Protein AF-0000000072327046 (afdb_homodimer)

Secondary structure (DSSP, 8-state):
--------HHHHHHHHHTT-TTTEEEEEEEEE-TTS-EEEEEEEEESS-EEEEEEE-SEEEEEEEEEEEEEEEETTEEEEEE-TT-EEEEEEESS-EEEEEEE-TT-EEEEEEEE-THHHHTSGGGTTHHHHHTTSSEEEEE--HHHHHHHHHHHSPPPTT-HHHHHHHHHHHHHHHHHHHHHHHHHHS--SS---------S--HHHHHHHHHHTT--SHHHHHHHHT--HHHHHHHHHHHTSS-HHHHHHHHHHHHHHHHHHHS---HHHHHHHTT-S-HHHHHHHHHHHHSS-HHHHHHHT-/--------HHHHHHHHHTT-TTTEEEEEEEEE-TTS-EEEEEEEEESS-EEEEEEE-SEEEEEEEEEEEEEEEETTEEEEEE-TT-EEEEEEESS-EEEEEEE-TT-EEEEEEEE-THHHHTSGGGTTHHHHHTTSSEEEEE--HHHHHHHHHHHSPPPTT-HHHHHHHHHHHHHHHHHHHHHHHHHHS--SS---------S--HHHHHHHHHHTT--SHHHHHHHHT--HHHHHHHHHHHTSS-HHHHHHHHHHHHHHHHHHHS---HHHHHHHTT-S-HHHHHHHHHHHHSS-HHHHHHHT-

Nearest PDB structures (foldseek):
  4mlo-assembly1_A  TM=4.454E-01  e=5.182E-10  Vibrio cholerae
  3lsg-assembly1_A  TM=8.339E-01  e=2.321E-05  Fusobacterium nucleatum subsp. nucleatum
  4fe7-assembly1_A-2  TM=8.947E-01  e=4.648E-05  Escherichia coli
  3oou-assembly1_A  TM=7.874E-01  e=6.290E-04  Listeria innocua
  6l4c-assembly1_C  TM=3.328E-01  e=1.480E-04  Corylus avellana

Radius of gyration: 28.88 Å; Cα contacts (8 Å, |Δi|>4): 1042; chains: 2; bounding box: 57×82×68 Å

Foldseek 3Di:
DPQQQAAPPVRCQVCAVVQNPQFKYWDKDWDAAPVGKIKMWTKIATQAKHKHKAKDAWWKKKKKWQAFWWWKDWQPDIDIGGQPRIKIKIFGAHGITMIMTIHHHGTMTTMMMIIDCVVVCPDPVNVVQNVLSNLDRIDMDHDDPVLVVLRVLLHDDDDPPCVVSSVVSVVSVVVSVVVVCVVCVVVSDDDPPPPCPVVVVPPPPPRVQQVVQVVVPQLDLVSSCVSVVHDLVVQQVVCCVGRVDG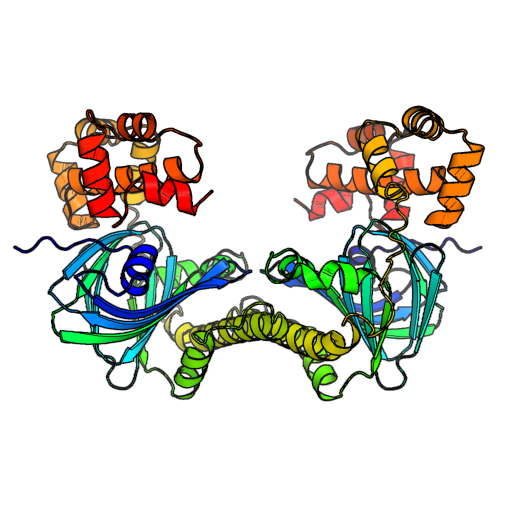PNVVSLNVLLVQLLCCLQPVPDDLVVSCVSSPHPDSVVVQVSNCSNHVDGSVVSSVVND/DPQQQAAPPVRCQVCAVVQNPQFKYWDKDWDAAPVGKIKMWTKIATQAKHKHKAKDAWWKKKKKWQAFWWWKDWQPDIDIGGQPRIKIKIFGAHGITMIMTIHHHGTMTTMMMIIDCVVVCPDPVNVVQNVLSNPDRIDMDHDDPVLVVLRVLLHDDDDPPCVVSSVVSVVSVVVSVVVVCVVCVVVSDDDPPPPCPVVVVPPPPPRVQQVVQVVVPQLDLVSSCVSVVHDLVVQQVVCCVGRVDGPNVVSLNVLLVQLLCCLQPVPDDLVVSCVSSPHPDSVVVQVSNCSNHVHGSVVSSVVND

Sequence (610 aa):
MEKAEHLNSSRFVNLVKSGGGSYVEGSYRFDTLSNGISIHGGTVTARCDFCSSRLAEPYVSFVLLLEGSLDFGINRCRFQIDADGGKIVLIAVGEEVLFSRYLYRGGKTVKMTIKGMEQWLLRPEYARFAPLLYREPVRIWDLPPNLRGLAASCLKAVPKGHLGETLRREADVLRLLSDLWDTVSDGIGPAAGQTAEADAMPSEDFSRTLNAAFADGAHQVNRLTDALNISERTLQRRMRDHFGITASEWLHHKQMQHALYLLQNGGKSIGETAYLCGYRHVSSFTQAFRQYFGSTPAETKKENRMEKAEHLNSSRFVNLVKSGGGSYVEGSYRFDTLSNGISIHGGTVTARCDFCSSRLAEPYVSFVLLLEGSLDFGINRCRFQIDADGGKIVLIAVGEEVLFSRYLYRGGKTVKMTIKGMEQWLLRPEYARFAPLLYREPVRIWDLPPNLRGLAASCLKAVPKGHLGETLRREADVLRLLSDLWDTVSDGIGPAAGQTAEADAMPSEDFSRTLNAAFADGAHQVNRLTDALNISERTLQRRMRDHFGITASEWLHHKQMQHALYLLQNGGKSIGETAYLCGYRHVSSFTQAFRQYFGSTPAETKKENR

Organism: Neisseria meningitidis serogroup B (strain ATCC BAA-335 / MC58) (NCBI:txid122586)

Solvent-accessible surface area (backbone atoms only — not comparable to full-atom values): 31898 Å² total; per-residue (Å²): 132,79,75,45,57,21,53,43,71,70,30,37,33,46,35,25,54,69,69,4,58,91,47,35,41,60,50,46,47,76,47,72,47,92,65,59,37,33,39,34,36,36,40,41,31,22,66,33,72,35,35,20,65,42,76,38,68,54,47,37,34,43,34,40,32,58,37,44,57,48,36,35,26,55,30,74,46,75,47,77,45,66,14,86,86,16,24,35,37,40,40,22,39,80,48,66,39,34,39,32,42,50,43,42,56,73,42,46,30,29,36,39,34,41,36,51,63,51,73,62,43,71,36,77,64,31,51,80,48,53,70,43,46,42,71,46,47,69,47,77,45,77,43,58,70,75,54,54,58,52,52,54,59,52,68,50,84,65,64,85,61,39,62,37,54,47,32,36,40,56,13,48,45,31,37,49,51,16,55,51,42,57,69,45,50,74,76,44,50,82,60,90,82,58,72,70,66,61,70,55,68,73,60,69,54,62,58,54,55,52,50,52,37,39,75,72,62,30,84,42,70,70,44,38,24,60,70,68,71,50,50,67,68,56,47,37,50,51,27,36,72,58,42,55,42,46,56,68,57,52,48,50,50,52,35,53,53,50,40,50,49,35,48,65,72,56,82,52,51,69,61,54,41,22,44,76,55,70,36,91,45,54,65,62,35,40,51,51,39,23,52,51,49,69,42,40,62,70,59,53,38,55,72,72,99,134,78,77,45,59,21,53,42,71,70,30,39,34,46,35,26,55,71,68,4,59,90,47,34,42,59,50,45,47,79,47,73,46,92,66,59,38,31,40,34,36,36,41,42,30,22,66,33,68,36,35,19,67,43,75,37,69,56,47,38,34,41,34,39,32,58,37,44,56,48,37,35,26,54,30,75,46,75,47,77,45,66,13,86,86,17,25,34,37,39,39,21,40,79,48,66,38,34,39,33,41,50,42,41,55,74,41,45,30,28,35,38,34,42,36,50,63,50,73,61,42,70,36,78,65,33,50,77,49,54,69,44,44,42,71,46,47,69,47,77,47,78,42,59,70,76,55,53,58,54,53,55,58,52,68,49,84,66,64,85,60,40,62,37,54,48,32,36,42,56,14,50,45,31,38,49,50,15,53,50,42,57,68,46,52,75,78,44,50,83,61,88,80,59,72,73,67,60,71,54,69,72,61,68,53,62,56,56,55,50,50,51,37,39,73,73,61,31,83,41,70,70,43,38,23,59,70,69,70,49,50,66,68,56,49,37,51,49,28,36,73,59,42,55,40,46,56,67,56,51,48,49,49,52,35,52,54,50,42,51,48,35,49,67,72,55,83,51,52,70,62,55,43,23,45,76,56,70,36,90,43,54,67,61,36,40,50,51,39,22,54,50,48,69,42,40,62,67,58,53,37,54,71,70,99

InterPro domains:
  IPR009057 Homedomain-like superfamily [SSF46689] (256-303)
  IPR018060 AraC-like, DNA binding HTH domain [PF12833] (224-302)
  IPR018060 AraC-like, DNA binding HTH domain [PS01124] (204-303)
  IPR018060 AraC-like, DNA binding HTH domain [SM00342] (218-301)
  IPR018062 HTH domain AraC-type, conserved site [PS00041] (255-297)
  IPR050204 AraC/XylS family transcriptional regulators [PTHR46796] (53-303)

pLDDT: mean 84.0, std 16.54, range [21.06, 97.73]

Structure (mmCIF, N/CA/C/O backbone):
data_AF-0000000072327046-model_v1
#
loop_
_entity.id
_entity.type
_entity.pdbx_description
1 polymer 'Transcriptional regulator, AraC family'
#
loop_
_atom_site.group_PDB
_atom_site.id
_atom_site.type_symbol
_atom_site.label_atom_id
_atom_site.label_alt_id
_atom_site.label_comp_id
_atom_site.label_asym_id
_atom_site.label_entity_id
_atom_site.label_seq_id
_atom_site.pdbx_PDB_ins_code
_atom_site.Cartn_x
_atom_site.Cartn_y
_atom_site.Cartn_z
_atom_site.occupancy
_atom_site.B_iso_or_equiv
_atom_site.auth_seq_id
_atom_site.auth_comp_id
_atom_site.auth_asym_id
_atom_site.auth_atom_id
_atom_site.pdbx_PDB_model_num
ATOM 1 N N . MET A 1 1 ? -12.761 -40.198 -16.672 1 21.06 1 MET A N 1
ATOM 2 C CA . MET A 1 1 ? -11.814 -39.09 -16.582 1 21.06 1 MET A CA 1
ATOM 3 C C . MET A 1 1 ? -12.493 -37.837 -16.04 1 21.06 1 MET A C 1
ATOM 5 O O . MET A 1 1 ? -13.194 -37.138 -16.774 1 21.06 1 MET A O 1
ATOM 9 N N . GLU A 1 2 ? -12.954 -37.882 -14.747 1 26.23 2 GLU A N 1
ATOM 10 C CA . GLU A 1 2 ? -13.793 -36.937 -14.017 1 26.23 2 GLU A CA 1
ATOM 11 C C . GLU A 1 2 ? -13.243 -35.517 -14.119 1 26.23 2 GLU A C 1
ATOM 13 O O . GLU A 1 2 ? -12.035 -35.303 -14.002 1 26.23 2 GLU A O 1
ATOM 18 N N . LYS A 1 3 ? -13.877 -34.656 -14.756 1 31.93 3 LYS A N 1
ATOM 19 C CA . LYS A 1 3 ? -13.623 -33.287 -15.195 1 31.93 3 LYS A CA 1
ATOM 20 C C . LYS A 1 3 ? -13.028 -32.449 -14.067 1 31.93 3 LYS A C 1
ATOM 22 O O . LYS A 1 3 ? -13.641 -32.298 -13.008 1 31.93 3 LYS A O 1
ATOM 27 N N . ALA A 1 4 ? -11.752 -32.361 -14.03 1 32.33 4 ALA A N 1
ATOM 28 C CA . ALA A 1 4 ? -10.912 -31.553 -13.15 1 32.33 4 ALA A CA 1
ATOM 29 C C . ALA A 1 4 ? -11.436 -30.123 -13.054 1 32.33 4 ALA A C 1
ATOM 31 O O . ALA A 1 4 ? -11.479 -29.402 -14.054 1 32.33 4 ALA A O 1
ATOM 32 N N . GLU A 1 5 ? -12.494 -29.891 -12.253 1 34.82 5 GLU A N 1
ATOM 33 C CA . GLU A 1 5 ? -13.071 -28.564 -12.055 1 34.82 5 GLU A CA 1
ATOM 34 C C . GLU A 1 5 ? -12.014 -27.567 -11.588 1 34.82 5 GLU A C 1
ATOM 36 O O . GLU A 1 5 ? -11.181 -27.889 -10.738 1 34.82 5 GLU A O 1
ATOM 41 N N . HIS A 1 6 ? -11.589 -26.656 -12.39 1 33.89 6 HIS A N 1
ATOM 42 C CA . HIS A 1 6 ? -10.547 -25.641 -12.281 1 33.89 6 HIS A CA 1
ATOM 43 C C . HIS A 1 6 ? -10.95 -24.54 -11.307 1 33.89 6 HIS A C 1
ATOM 45 O O . HIS A 1 6 ? -11.984 -23.893 -11.488 1 33.89 6 HIS A O 1
ATOM 51 N N . LEU A 1 7 ? -10.762 -24.611 -9.951 1 41.82 7 LEU A N 1
ATOM 52 C CA . LEU A 1 7 ? -11.093 -23.564 -8.991 1 41.82 7 LEU A CA 1
ATOM 53 C C . LEU A 1 7 ? -9.932 -22.588 -8.83 1 41.82 7 LEU A C 1
ATOM 55 O O . LEU A 1 7 ? -8.787 -23.004 -8.642 1 41.82 7 LEU A O 1
ATOM 59 N N . ASN A 1 8 ? -9.966 -21.44 -9.351 1 43.93 8 ASN A N 1
ATOM 60 C CA . ASN A 1 8 ? -8.933 -20.456 -9.044 1 43.93 8 ASN A CA 1
ATOM 61 C C . ASN A 1 8 ? -8.863 -20.165 -7.548 1 43.93 8 ASN A C 1
ATOM 63 O O . ASN A 1 8 ? -9.772 -20.524 -6.798 1 43.93 8 ASN A O 1
ATOM 67 N N . SER A 1 9 ? -7.713 -19.626 -7.205 1 47.5 9 SER A N 1
ATOM 68 C CA . SER A 1 9 ? -7.505 -19.417 -5.776 1 47.5 9 SER A CA 1
ATOM 69 C C . SER A 1 9 ? -8.672 -18.66 -5.152 1 47.5 9 SER A C 1
ATOM 71 O O . SER A 1 9 ? -9.121 -18.996 -4.054 1 47.5 9 SER A O 1
ATOM 73 N N . SER A 1 10 ? -8.993 -17.562 -5.825 1 50.89 10 SER A N 1
ATOM 74 C CA . SER A 1 10 ? -10.112 -16.799 -5.283 1 50.89 10 SER A CA 1
ATOM 75 C C . SER A 1 10 ? -11.387 -17.635 -5.248 1 50.89 10 SER A C 1
ATOM 77 O O . SER A 1 10 ? -12.149 -17.574 -4.281 1 50.89 10 SER A O 1
ATOM 79 N N . ARG A 1 11 ? -11.543 -18.379 -6.304 1 52.1 11 ARG A N 1
ATOM 80 C CA . ARG A 1 11 ? -12.739 -19.209 -6.414 1 52.1 11 ARG A CA 1
ATOM 81 C C . ARG A 1 11 ? -12.661 -20.408 -5.475 1 52.1 11 ARG A C 1
ATOM 83 O O . ARG A 1 11 ? -13.677 -20.841 -4.927 1 52.1 11 ARG A O 1
ATOM 90 N N . PHE A 1 12 ? -11.434 -20.941 -5.602 1 54.05 12 PHE A N 1
ATOM 91 C CA . PHE A 1 12 ? -11.224 -21.983 -4.604 1 54.05 12 PHE A CA 1
ATOM 92 C C . PHE A 1 12 ? -11.672 -21.511 -3.225 1 54.05 12 PHE A C 1
ATOM 94 O O . PHE A 1 12 ? -12.355 -22.241 -2.505 1 54.05 12 PHE A O 1
ATOM 101 N N . VAL A 1 13 ? -11.308 -20.177 -3.144 1 53.03 13 VAL A N 1
ATOM 102 C CA . VAL A 1 13 ? -11.683 -19.539 -1.886 1 53.03 13 VAL A CA 1
ATOM 103 C C . VAL A 1 13 ? -13.204 -19.436 -1.793 1 53.03 13 VAL A C 1
ATOM 105 O O . VAL A 1 13 ? -13.79 -19.737 -0.75 1 53.03 13 VAL A O 1
ATOM 108 N N . ASN A 1 14 ? -13.687 -18.93 -2.886 1 54.12 14 ASN A N 1
ATOM 109 C CA . ASN A 1 14 ? -15.14 -18.801 -2.89 1 54.12 14 ASN A CA 1
ATOM 110 C C . ASN A 1 14 ? -15.825 -20.158 -2.75 1 54.12 14 ASN A C 1
ATOM 112 O O . ASN A 1 14 ? -16.865 -20.269 -2.099 1 54.12 14 ASN A O 1
ATOM 116 N N . LEU A 1 15 ? -15.24 -21.124 -3.393 1 55.63 15 LEU A N 1
ATOM 117 C CA . LEU A 1 15 ? -15.801 -22.469 -3.324 1 55.63 15 LEU A CA 1
ATOM 118 C C . LEU A 1 15 ? -15.725 -23.018 -1.904 1 55.63 15 LEU A C 1
ATOM 120 O O . LEU A 1 15 ? -16.683 -23.621 -1.414 1 55.63 15 LEU A O 1
ATOM 124 N N . VAL A 1 16 ? -14.586 -22.727 -1.348 1 54.95 16 VAL A N 1
ATOM 125 C CA . VAL A 1 16 ? -14.432 -23.208 0.021 1 54.95 16 VAL A CA 1
ATOM 126 C C . VAL A 1 16 ? -15.366 -22.435 0.949 1 54.95 16 VAL A C 1
ATOM 128 O O . VAL A 1 16 ? -15.995 -23.02 1.835 1 54.95 16 VAL A O 1
ATOM 131 N N . LYS A 1 17 ? -15.436 -21.124 0.709 1 52.61 17 LYS A N 1
ATOM 132 C CA . LYS A 1 17 ? -16.268 -20.271 1.553 1 52.61 17 LYS A CA 1
ATOM 133 C C . LYS A 1 17 ? -17.745 -20.626 1.406 1 52.61 17 LYS A C 1
ATOM 135 O O . LYS A 1 17 ? -18.509 -20.535 2.369 1 52.61 17 LYS A O 1
ATOM 140 N N . SER A 1 18 ? -18.159 -20.712 0.249 1 49.56 18 SER A N 1
ATOM 141 C CA . SER A 1 18 ? -19.577 -20.98 0.028 1 49.56 18 SER A CA 1
ATOM 142 C C . SER A 1 18 ? -19.949 -22.389 0.477 1 49.56 18 SER A C 1
ATOM 144 O O . SER A 1 18 ? -21.001 -22.909 0.1 1 49.56 18 SER A O 1
ATOM 146 N N . GLY A 1 19 ? -19.162 -22.954 1.39 1 46.82 19 GLY A N 1
ATOM 147 C CA . GLY A 1 19 ? -19.568 -24.222 1.975 1 46.82 19 GLY A CA 1
ATOM 148 C C . GLY A 1 19 ? -19.128 -25.423 1.161 1 46.82 19 GLY A C 1
ATOM 149 O O . GLY A 1 19 ? -19.726 -26.497 1.256 1 46.82 19 GLY A O 1
ATOM 150 N N . GLY A 1 20 ? -17.934 -25.215 0.469 1 48.14 20 GLY A N 1
ATOM 151 C CA . GLY A 1 20 ? -17.224 -26.341 -0.118 1 48.14 20 GLY A CA 1
ATOM 152 C C . GLY A 1 20 ? -17.904 -26.894 -1.357 1 48.14 20 GLY A C 1
ATOM 153 O O . GLY A 1 20 ? -17.479 -27.916 -1.9 1 48.14 20 GLY A O 1
ATOM 154 N N . GLY A 1 21 ? -18.599 -25.984 -1.958 1 54.42 21 GLY A N 1
ATOM 155 C CA . GLY A 1 21 ? -19.316 -26.688 -3.009 1 54.42 21 GLY A CA 1
ATOM 156 C C . GLY A 1 21 ? -19.141 -28.194 -2.945 1 54.42 21 GLY A C 1
ATOM 157 O O . GLY A 1 21 ? -18.891 -28.75 -1.874 1 54.42 21 GLY A O 1
ATOM 158 N N . SER A 1 22 ? -19.329 -29.074 -3.992 1 64.74 22 SER A N 1
ATOM 159 C CA . SER A 1 22 ? -19.306 -30.529 -4.095 1 64.74 22 SER A CA 1
ATOM 160 C C . SER A 1 22 ? -17.877 -31.061 -4.095 1 64.74 22 SER A C 1
ATOM 162 O O . SER A 1 22 ? -17.655 -32.259 -3.905 1 64.74 22 SER A O 1
ATOM 164 N N . TYR A 1 23 ? -16.747 -30.109 -3.988 1 74.39 23 TYR A N 1
ATOM 165 C CA . TYR A 1 23 ? -15.423 -30.661 -4.247 1 74.39 23 TYR A CA 1
ATOM 166 C C . TYR A 1 23 ? -14.568 -30.645 -2.985 1 74.39 23 TYR A C 1
ATOM 168 O O . TYR A 1 23 ? -13.729 -31.526 -2.785 1 74.39 23 TYR A O 1
ATOM 176 N N . VAL A 1 24 ? -14.79 -29.615 -2.097 1 79.02 24 VAL A N 1
ATOM 177 C CA . VAL A 1 24 ? -13.933 -29.483 -0.923 1 79.02 24 VAL A CA 1
ATOM 178 C C . VAL A 1 24 ? -14.77 -29.069 0.285 1 79.02 24 VAL A C 1
ATOM 180 O O . VAL A 1 24 ? -15.868 -28.529 0.132 1 79.02 24 VAL A O 1
ATOM 183 N N . GLU A 1 25 ? -14.317 -29.516 1.484 1 82.96 25 GLU A N 1
ATOM 184 C CA . GLU A 1 25 ? -14.894 -29.063 2.746 1 82.96 25 GLU A CA 1
ATOM 185 C C . GLU A 1 25 ? -13.822 -28.492 3.669 1 82.96 25 GLU A C 1
ATOM 187 O O . GLU A 1 25 ? -12.64 -28.809 3.528 1 82.96 25 GLU A O 1
ATOM 192 N N . GLY A 1 26 ? -14.225 -27.513 4.431 1 86.42 26 GLY A N 1
ATOM 193 C CA . GLY A 1 26 ? -13.302 -26.914 5.381 1 86.42 26 GLY A CA 1
ATOM 194 C C . GLY A 1 26 ? -13.508 -25.421 5.552 1 86.42 26 GLY A C 1
ATOM 195 O O . GLY A 1 26 ? -14.611 -24.912 5.339 1 86.42 26 GLY A O 1
ATOM 196 N N . SER A 1 27 ? -12.538 -24.824 6.215 1 84.67 27 SER A N 1
ATOM 197 C CA . SER A 1 27 ? -12.547 -23.383 6.443 1 84.67 27 SER A CA 1
ATOM 198 C C . SER A 1 27 ? -11.36 -22.708 5.762 1 84.67 27 SER A C 1
ATOM 200 O O . SER A 1 27 ? -10.211 -23.1 5.974 1 84.67 27 SER A O 1
ATOM 202 N N . TYR A 1 28 ? -11.728 -21.857 4.893 1 86.18 28 TYR A N 1
ATOM 203 C CA . TYR A 1 28 ? -10.687 -21.196 4.115 1 86.18 28 TYR A CA 1
ATOM 204 C C . TYR A 1 28 ? -10.937 -19.694 4.033 1 86.18 28 TYR A C 1
ATOM 206 O O . TYR A 1 28 ? -12.063 -19.259 3.782 1 86.18 28 TYR A O 1
ATOM 214 N N . ARG A 1 29 ? -9.906 -18.929 4.291 1 84.46 29 ARG A N 1
ATOM 215 C CA . ARG A 1 29 ? -10.031 -17.475 4.289 1 84.46 29 ARG A CA 1
ATOM 216 C C . ARG A 1 29 ? -9.14 -16.851 3.221 1 84.46 29 ARG A C 1
ATOM 218 O O . ARG A 1 29 ? -8.049 -17.353 2.943 1 84.46 29 ARG A O 1
ATOM 225 N N . PHE A 1 30 ? -9.663 -15.743 2.679 1 85.21 30 PHE A N 1
ATOM 226 C CA . PHE A 1 30 ? -8.917 -14.94 1.718 1 85.21 30 PHE A CA 1
ATOM 227 C C . PHE A 1 30 ? -9.004 -13.459 2.066 1 85.21 30 PHE A C 1
ATOM 229 O O . PHE A 1 30 ? -10.099 -12.924 2.256 1 85.21 30 PHE A O 1
ATOM 236 N N . ASP A 1 31 ? -7.869 -12.832 2.183 1 87.06 31 ASP A N 1
ATOM 237 C CA . ASP A 1 31 ? -7.845 -11.404 2.486 1 87.06 31 ASP A CA 1
ATOM 238 C C . ASP A 1 31 ? -6.761 -10.69 1.682 1 87.06 31 ASP A C 1
ATOM 240 O O . ASP A 1 31 ? -5.703 -11.263 1.411 1 87.06 31 ASP A O 1
ATOM 244 N N . THR A 1 32 ? -7.088 -9.533 1.245 1 86.57 32 THR A N 1
ATOM 245 C CA . THR A 1 32 ? -6.089 -8.632 0.68 1 86.57 32 THR A CA 1
ATOM 246 C C . THR A 1 32 ? -5.838 -7.45 1.612 1 86.57 32 THR A C 1
ATOM 248 O O . THR A 1 32 ? -6.773 -6.74 1.989 1 86.57 32 THR A O 1
ATOM 251 N N . LEU A 1 33 ? -4.621 -7.316 1.931 1 87.87 33 LEU A N 1
ATOM 252 C CA . LEU A 1 33 ? -4.233 -6.256 2.855 1 87.87 33 LEU A CA 1
ATOM 253 C C . LEU A 1 33 ? -4.093 -4.924 2.126 1 87.87 33 LEU A C 1
ATOM 255 O O . LEU A 1 33 ? -4.14 -4.877 0.895 1 87.87 33 LEU A O 1
ATOM 259 N N . SER A 1 34 ? -3.92 -3.857 2.882 1 82.66 34 SER A N 1
ATOM 260 C CA . SER A 1 34 ? -3.887 -2.509 2.325 1 82.66 34 SER A CA 1
ATOM 261 C C . SER A 1 34 ? -2.648 -2.298 1.461 1 82.66 34 SER A C 1
ATOM 263 O O . SER A 1 34 ? -2.648 -1.455 0.561 1 82.66 34 SER A O 1
ATOM 265 N N . ASN A 1 35 ? -1.599 -3.049 1.742 1 82.69 35 ASN A N 1
ATOM 266 C CA . ASN A 1 35 ? -0.373 -2.9 0.965 1 82.69 35 ASN A CA 1
ATOM 267 C C . ASN A 1 35 ? -0.395 -3.767 -0.29 1 82.69 35 ASN A C 1
ATOM 269 O O . ASN A 1 35 ? 0.6 -3.847 -1.013 1 82.69 35 ASN A O 1
ATOM 273 N N . GLY A 1 36 ? -1.457 -4.474 -0.476 1 84.48 36 GLY A N 1
ATOM 274 C CA . GLY A 1 36 ? -1.598 -5.265 -1.689 1 84.48 36 GLY A CA 1
ATOM 275 C C . GLY A 1 36 ? -1.214 -6.721 -1.5 1 84.48 36 GLY A C 1
ATOM 276 O O . GLY A 1 36 ? -1.405 -7.541 -2.4 1 84.48 36 GLY A O 1
ATOM 277 N N . ILE A 1 37 ? -0.721 -7.053 -0.328 1 91.93 37 ILE A N 1
ATOM 278 C CA . ILE A 1 37 ? -0.403 -8.445 -0.029 1 91.93 37 ILE A CA 1
ATOM 279 C C . ILE A 1 37 ? -1.693 -9.238 0.169 1 91.93 37 ILE A C 1
ATOM 281 O O . ILE A 1 37 ? -2.626 -8.765 0.822 1 91.93 37 ILE A O 1
ATOM 285 N N . SER A 1 38 ? -1.751 -10.332 -0.441 1 91.91 38 SER A N 1
ATOM 286 C CA . SER A 1 38 ? -2.879 -11.238 -0.252 1 91.91 38 SER A CA 1
ATOM 287 C C . SER A 1 38 ? -2.486 -12.439 0.602 1 91.91 38 SER A C 1
ATOM 289 O O . SER A 1 38 ? -1.398 -12.994 0.439 1 91.91 38 SER A O 1
ATOM 291 N N . ILE A 1 39 ? -3.309 -12.75 1.514 1 92.94 39 ILE A N 1
ATOM 292 C CA . ILE A 1 39 ? -3.111 -13.948 2.323 1 92.94 39 ILE A CA 1
ATOM 293 C C . ILE A 1 39 ? -4.342 -14.846 2.226 1 92.94 39 ILE A C 1
ATOM 295 O O . ILE A 1 39 ? -5.472 -14.356 2.161 1 92.94 39 ILE A O 1
ATOM 299 N N . HIS A 1 40 ? -4.123 -16.062 2.114 1 91.2 40 HIS A N 1
ATOM 300 C CA . HIS A 1 40 ? -5.227 -17.013 2.162 1 91.2 40 HIS A CA 1
ATOM 301 C C . HIS A 1 40 ? -4.778 -18.351 2.739 1 91.2 40 HIS A C 1
ATOM 303 O O . HIS A 1 40 ? -3.593 -18.689 2.685 1 91.2 40 HIS A O 1
ATOM 309 N N . GLY A 1 41 ? -5.682 -18.974 3.333 1 91.18 41 GLY A N 1
ATOM 310 C CA . GLY A 1 41 ? -5.353 -20.247 3.955 1 91.18 41 GLY A CA 1
ATOM 311 C C . GLY A 1 41 ? -6.475 -20.799 4.813 1 91.18 41 GLY A C 1
ATOM 312 O O . GLY A 1 41 ? -7.542 -20.19 4.917 1 91.18 41 GLY A O 1
ATOM 313 N N . GLY A 1 42 ? -6.155 -21.958 5.309 1 91.58 42 GLY A N 1
ATOM 314 C CA . GLY A 1 42 ? -7.098 -22.689 6.14 1 91.58 42 GLY A CA 1
ATOM 315 C C . GLY A 1 42 ? -6.983 -24.194 5.99 1 91.58 42 GLY A C 1
ATOM 316 O O . GLY A 1 42 ? -5.924 -24.708 5.622 1 91.58 42 GLY A O 1
ATOM 317 N N . THR A 1 43 ? -8.046 -24.841 6.46 1 91.95 43 THR A N 1
ATOM 318 C CA . THR A 1 43 ? -8.141 -26.295 6.391 1 91.95 43 THR A CA 1
ATOM 319 C C . THR A 1 43 ? -9.071 -26.723 5.26 1 91.95 43 THR A C 1
ATOM 321 O O . THR A 1 43 ? -10.225 -26.292 5.201 1 91.95 43 THR A O 1
ATOM 324 N N . VAL A 1 44 ? -8.562 -27.531 4.368 1 90.15 44 VAL A N 1
ATOM 325 C CA . VAL A 1 44 ? -9.35 -28.016 3.239 1 90.15 44 VAL A CA 1
ATOM 326 C C . VAL A 1 44 ? -9.269 -29.539 3.168 1 90.15 44 VAL A C 1
ATOM 328 O O . VAL A 1 44 ? -8.185 -30.115 3.286 1 90.15 44 VAL A O 1
ATOM 331 N N . THR A 1 45 ? -10.348 -30.186 3.048 1 91.58 45 THR A N 1
ATOM 332 C CA . THR A 1 45 ? -10.436 -31.619 2.79 1 91.58 45 THR A CA 1
ATOM 333 C C . THR A 1 45 ? -11.149 -31.888 1.468 1 91.58 45 THR A C 1
ATOM 335 O O . THR A 1 45 ? -12.266 -31.413 1.252 1 91.58 45 THR A O 1
ATOM 338 N N . ALA A 1 46 ? -10.513 -32.663 0.625 1 89.35 46 ALA A N 1
ATOM 339 C CA . ALA A 1 46 ? -11.08 -32.948 -0.691 1 89.35 46 ALA A CA 1
ATOM 340 C C . ALA A 1 46 ? -12.165 -34.016 -0.601 1 89.35 46 ALA A C 1
ATOM 342 O O . ALA A 1 46 ? -11.962 -35.066 0.013 1 89.35 46 ALA A O 1
ATOM 343 N N . ARG A 1 47 ? -13.291 -33.717 -1.204 1 87.43 47 ARG A N 1
ATOM 344 C CA . ARG A 1 47 ? -14.401 -34.664 -1.224 1 87.43 47 ARG A CA 1
ATOM 345 C C . ARG A 1 47 ? -14.332 -35.563 -2.454 1 87.43 47 ARG A C 1
ATOM 347 O O . ARG A 1 47 ? -15.019 -36.585 -2.522 1 87.43 47 ARG A O 1
ATOM 354 N N . CYS A 1 48 ? -13.586 -35.171 -3.408 1 85.29 48 CYS A N 1
ATOM 355 C CA . CYS A 1 48 ? -13.367 -35.912 -4.644 1 85.29 48 CYS A CA 1
ATOM 356 C C . CYS A 1 48 ? -11.986 -35.618 -5.219 1 85.29 48 CYS A C 1
ATOM 358 O O . CYS A 1 48 ? -11.28 -34.734 -4.73 1 85.29 48 CYS A O 1
ATOM 360 N N . ASP A 1 49 ? -11.63 -36.515 -6.13 1 86.88 49 ASP A N 1
ATOM 361 C CA . ASP A 1 49 ? -10.424 -36.197 -6.889 1 86.88 49 ASP A CA 1
ATOM 362 C C . ASP A 1 49 ? -10.67 -35.033 -7.847 1 86.88 49 ASP A C 1
ATOM 364 O O . ASP A 1 49 ? -11.707 -34.977 -8.511 1 86.88 49 ASP A O 1
ATOM 368 N N . PHE A 1 50 ? -9.709 -34.097 -7.727 1 81.28 50 PHE A N 1
ATOM 369 C CA . PHE A 1 50 ? -9.927 -32.889 -8.514 1 81.28 50 PHE A CA 1
ATOM 370 C C . PHE A 1 50 ? -8.601 -32.302 -8.983 1 81.28 50 PHE A C 1
ATOM 372 O O . PHE A 1 50 ? -7.588 -32.412 -8.29 1 81.28 50 PHE A O 1
ATOM 379 N N . CYS A 1 51 ? -8.613 -31.808 -10.26 1 83.16 51 CYS A N 1
ATOM 380 C CA . CYS A 1 51 ? -7.493 -31.037 -10.787 1 83.16 51 CYS A CA 1
ATOM 381 C C . CYS A 1 51 ? -7.967 -29.704 -11.354 1 83.16 51 CYS A C 1
ATOM 383 O O . CYS A 1 51 ? -8.969 -29.65 -12.069 1 83.16 51 CYS A O 1
ATOM 385 N N . SER A 1 52 ? -7.359 -28.656 -11.001 1 82.13 52 SER A N 1
ATOM 386 C CA . SER A 1 52 ? -7.647 -27.336 -11.551 1 82.13 52 SER A CA 1
ATOM 387 C C . SER A 1 52 ? -6.386 -26.68 -12.105 1 82.13 52 SER A C 1
ATOM 389 O O . SER A 1 52 ? -5.343 -26.675 -11.447 1 82.13 52 SER A O 1
ATOM 391 N N . SER A 1 53 ? -6.521 -26.15 -13.37 1 85.63 53 SER A N 1
ATOM 392 C CA . SER A 1 53 ? -5.393 -25.487 -14.017 1 85.63 53 SER A CA 1
ATOM 393 C C . SER A 1 53 ? -5.762 -24.076 -14.462 1 85.63 53 SER A C 1
ATOM 395 O O . SER A 1 53 ? -6.874 -23.841 -14.941 1 85.63 53 SER A O 1
ATOM 397 N N . ARG A 1 54 ? -4.753 -23.206 -14.256 1 85.23 54 ARG A N 1
ATOM 398 C CA . ARG A 1 54 ? -4.948 -21.827 -14.694 1 85.23 54 ARG A CA 1
ATOM 399 C C . ARG A 1 54 ? -3.625 -21.193 -15.11 1 85.23 54 ARG A C 1
ATOM 401 O O . ARG A 1 54 ? -2.576 -21.505 -14.543 1 85.23 54 ARG A O 1
ATOM 408 N N . LEU A 1 55 ? -3.789 -20.307 -16.042 1 88.09 55 LEU A N 1
ATOM 409 C CA . LEU A 1 55 ? -2.619 -19.491 -16.347 1 88.09 55 LEU A CA 1
ATOM 410 C C . LEU A 1 55 ? -2.393 -18.44 -15.266 1 88.09 55 LEU A C 1
ATOM 412 O O . LEU A 1 55 ? -3.34 -17.79 -14.817 1 88.09 55 LEU A O 1
ATOM 416 N N . ALA A 1 56 ? -1.197 -18.36 -14.818 1 87.9 56 ALA A N 1
ATOM 417 C CA . ALA A 1 56 ? -0.831 -17.383 -13.796 1 87.9 56 ALA A CA 1
ATOM 418 C C . ALA A 1 56 ? 0.239 -16.424 -14.311 1 87.9 56 ALA A C 1
ATOM 420 O O . ALA A 1 56 ? 1.168 -16.838 -15.008 1 87.9 56 ALA A O 1
ATOM 421 N N . GLU A 1 57 ? 0.079 -15.175 -13.99 1 87.07 57 GLU A N 1
ATOM 422 C CA . GLU A 1 57 ? 1.113 -14.182 -14.263 1 87.07 57 GLU A CA 1
ATOM 423 C C . GLU A 1 57 ? 2.306 -14.357 -13.327 1 87.07 57 GLU A C 1
ATOM 425 O O . GLU A 1 57 ? 2.229 -15.1 -12.347 1 87.07 57 GLU A O 1
ATOM 430 N N . PRO A 1 58 ? 3.414 -13.687 -13.732 1 88.37 58 PRO A N 1
ATOM 431 C CA . PRO A 1 58 ? 4.572 -13.765 -12.839 1 88.37 58 PRO A CA 1
ATOM 432 C C . PRO A 1 58 ? 4.234 -13.379 -11.4 1 88.37 58 PRO A C 1
ATOM 434 O O . PRO A 1 58 ? 3.482 -12.428 -11.172 1 88.37 58 PRO A O 1
ATOM 437 N N . TYR A 1 59 ? 4.69 -14.205 -10.465 1 90.35 59 TYR A N 1
ATOM 438 C CA . TYR A 1 59 ? 4.425 -13.918 -9.059 1 90.35 59 TYR A CA 1
ATOM 439 C C . TYR A 1 59 ? 5.441 -14.611 -8.16 1 90.35 59 TYR A C 1
ATOM 441 O O . TYR A 1 59 ? 6.174 -15.496 -8.607 1 90.35 59 TYR A O 1
ATOM 449 N N . VAL A 1 60 ? 5.559 -14.146 -6.961 1 92.88 60 VAL A N 1
ATOM 450 C CA . VAL A 1 60 ? 6.288 -14.779 -5.866 1 92.88 60 VAL A CA 1
ATOM 451 C C . VAL A 1 60 ? 5.333 -15.069 -4.71 1 92.88 60 VAL A C 1
ATOM 453 O O . VAL A 1 60 ? 4.585 -14.189 -4.279 1 92.88 60 VAL A O 1
ATOM 456 N N . SER A 1 61 ? 5.306 -16.276 -4.225 1 95.8 61 SER A N 1
ATOM 457 C CA . SER A 1 61 ? 4.409 -16.652 -3.137 1 95.8 61 SER A CA 1
ATOM 458 C C . SER A 1 61 ? 5.108 -17.561 -2.133 1 95.8 61 SER A C 1
ATOM 460 O O . SER A 1 61 ? 5.965 -18.365 -2.506 1 95.8 61 SER A O 1
ATOM 462 N N . PHE A 1 62 ? 4.813 -17.388 -0.909 1 97.26 62 PHE A N 1
ATOM 463 C CA . PHE A 1 62 ? 5.176 -18.321 0.152 1 97.26 62 PHE A CA 1
ATOM 464 C C . PHE A 1 62 ? 3.978 -19.171 0.558 1 97.26 62 PHE A C 1
ATOM 466 O O . PHE A 1 62 ? 2.922 -18.639 0.908 1 97.26 62 PHE A O 1
ATOM 473 N N . VAL A 1 63 ? 4.141 -20.434 0.512 1 97.15 63 VAL A N 1
ATOM 474 C CA . VAL A 1 63 ? 3.136 -21.35 1.04 1 97.15 63 VAL A CA 1
ATOM 475 C C . VAL A 1 63 ? 3.669 -22.033 2.298 1 97.15 63 VAL A C 1
ATOM 477 O O . VAL A 1 63 ? 4.686 -22.729 2.251 1 97.15 63 VAL A O 1
ATOM 480 N N . LEU A 1 64 ? 3.083 -21.787 3.355 1 97.73 64 LEU A N 1
ATOM 481 C CA . LEU A 1 64 ? 3.363 -22.517 4.587 1 97.73 64 LEU A CA 1
ATOM 482 C C . LEU A 1 64 ? 2.462 -23.741 4.71 1 97.73 64 LEU A C 1
ATOM 484 O O . LEU A 1 64 ? 1.278 -23.615 5.035 1 97.73 64 LEU A O 1
ATOM 488 N N . LEU A 1 65 ? 2.971 -24.866 4.428 1 97.48 65 LEU A N 1
ATOM 489 C CA . LEU A 1 65 ? 2.244 -26.123 4.571 1 97.48 65 LEU A CA 1
ATOM 490 C C . LEU A 1 65 ? 2.333 -26.643 6.002 1 97.48 65 LEU A C 1
ATOM 492 O O . LEU A 1 65 ? 3.397 -27.086 6.441 1 97.48 65 LEU A O 1
ATOM 496 N N . LEU A 1 66 ? 1.272 -26.572 6.643 1 96.26 66 LEU A N 1
ATOM 497 C CA . LEU A 1 66 ? 1.26 -26.877 8.069 1 96.26 66 LEU A CA 1
ATOM 498 C C . LEU A 1 66 ? 0.917 -28.343 8.309 1 96.26 66 LEU A C 1
ATOM 500 O O . LEU A 1 66 ? 1.494 -28.984 9.19 1 96.26 66 LEU A O 1
ATOM 504 N N . GLU A 1 67 ? -0.02 -28.898 7.603 1 95.61 67 GLU A N 1
ATOM 505 C CA . GLU A 1 67 ? -0.438 -30.295 7.663 1 95.61 67 GLU A CA 1
ATOM 506 C C . GLU A 1 67 ? -0.836 -30.812 6.283 1 95.61 67 GLU A C 1
ATOM 508 O O . GLU A 1 67 ? -1.289 -30.043 5.433 1 95.61 67 GLU A O 1
ATOM 513 N N . GLY A 1 68 ? -0.662 -32.127 6.074 1 96.7 68 GLY A N 1
ATOM 514 C CA . GLY A 1 68 ? -1.095 -32.755 4.835 1 96.7 68 GLY A CA 1
ATOM 515 C C . GLY A 1 68 ? -0.056 -32.68 3.733 1 96.7 68 GLY A C 1
ATOM 516 O O . GLY A 1 68 ? 1.137 -32.862 3.983 1 96.7 68 GLY A O 1
ATOM 517 N N . SER A 1 69 ? -0.574 -32.544 2.465 1 95.9 69 SER A N 1
ATOM 518 C CA . SER A 1 69 ? 0.328 -32.542 1.318 1 95.9 69 SER A CA 1
ATOM 519 C C . SER A 1 69 ? -0.141 -31.562 0.247 1 95.9 69 SER A C 1
ATOM 521 O O . SER A 1 69 ? -1.319 -31.204 0.2 1 95.9 69 SER A O 1
ATOM 523 N N . LEU A 1 70 ? 0.767 -31.095 -0.423 1 95.3 70 LEU A N 1
ATOM 524 C CA . LEU A 1 70 ? 0.52 -30.299 -1.62 1 95.3 70 LEU A CA 1
ATOM 525 C C . LEU A 1 70 ? 0.882 -31.081 -2.878 1 95.3 70 LEU A C 1
ATOM 527 O O . LEU A 1 70 ? 1.887 -31.794 -2.903 1 95.3 70 LEU A O 1
ATOM 531 N N . ASP A 1 71 ? 0.06 -31.071 -3.851 1 95.08 71 ASP A N 1
ATOM 532 C CA . ASP A 1 71 ? 0.294 -31.621 -5.182 1 95.08 71 ASP A CA 1
ATOM 533 C C . ASP A 1 71 ? -0.092 -30.618 -6.267 1 95.08 71 ASP A C 1
ATOM 535 O O . ASP A 1 71 ? -1.275 -30.335 -6.466 1 95.08 71 ASP A O 1
ATOM 539 N N . PHE A 1 72 ? 0.959 -30.096 -6.873 1 94.41 72 PHE A N 1
ATOM 540 C CA . PHE A 1 72 ? 0.681 -29.074 -7.875 1 94.41 72 PHE A CA 1
ATOM 541 C C . PHE A 1 72 ? 1.684 -29.15 -9.02 1 94.41 72 PHE A C 1
ATOM 543 O O . PHE A 1 72 ? 2.694 -29.851 -8.922 1 94.41 72 PHE A O 1
ATOM 550 N N . GLY A 1 73 ? 1.288 -28.531 -10.112 1 93.99 73 GLY A N 1
ATOM 551 C CA . GLY A 1 73 ? 2.151 -28.474 -11.281 1 93.99 73 GLY A CA 1
ATOM 552 C C . GLY A 1 73 ? 2.397 -27.06 -11.772 1 93.99 73 GLY A C 1
ATOM 553 O O . GLY A 1 73 ? 1.511 -26.206 -11.693 1 93.99 73 GLY A O 1
ATOM 554 N N . ILE A 1 74 ? 3.571 -26.819 -12.147 1 93.84 74 ILE A N 1
ATOM 555 C CA . ILE A 1 74 ? 3.938 -25.62 -12.893 1 93.84 74 ILE A CA 1
ATOM 556 C C . ILE A 1 74 ? 4.402 -26.006 -14.295 1 93.84 74 ILE A C 1
ATOM 558 O O . ILE A 1 74 ? 5.479 -26.583 -14.463 1 93.84 74 ILE A O 1
ATOM 562 N N . ASN A 1 75 ? 3.549 -25.602 -15.223 1 92.63 75 ASN A N 1
ATOM 563 C CA . ASN A 1 75 ? 3.78 -26.09 -16.578 1 92.63 75 ASN A CA 1
ATOM 564 C C . ASN A 1 75 ? 3.904 -27.611 -16.613 1 92.63 75 ASN A C 1
ATOM 566 O O . ASN A 1 75 ? 2.991 -28.322 -16.19 1 92.63 75 ASN A O 1
ATOM 570 N N . ARG A 1 76 ? 5.064 -28.175 -17.01 1 90.09 76 ARG A N 1
ATOM 571 C CA . ARG A 1 76 ? 5.183 -29.622 -17.158 1 90.09 76 ARG A CA 1
ATOM 572 C C . ARG A 1 76 ? 5.784 -30.253 -15.907 1 90.09 76 ARG A C 1
ATOM 574 O O . ARG A 1 76 ? 5.921 -31.475 -15.825 1 90.09 76 ARG A O 1
ATOM 581 N N . CYS A 1 77 ? 6.108 -29.417 -14.98 1 91.97 77 CYS A N 1
ATOM 582 C CA . CYS A 1 77 ? 6.773 -29.934 -13.788 1 91.97 77 CYS A CA 1
ATOM 583 C C . CYS A 1 77 ? 5.77 -30.176 -12.666 1 91.97 77 CYS A C 1
ATOM 585 O O . CYS A 1 77 ? 4.977 -29.292 -12.336 1 91.97 77 CYS A O 1
ATOM 587 N N . ARG A 1 78 ? 5.796 -31.316 -12.074 1 94.07 78 ARG A N 1
ATOM 588 C CA . ARG A 1 78 ? 4.908 -31.694 -10.979 1 94.07 78 ARG A CA 1
ATOM 589 C C . ARG A 1 78 ? 5.651 -31.694 -9.647 1 94.07 78 ARG A C 1
ATOM 591 O O . ARG A 1 78 ? 6.802 -32.13 -9.572 1 94.07 78 ARG A O 1
ATOM 598 N N . PHE A 1 79 ? 4.988 -31.18 -8.614 1 96.13 79 PHE A N 1
ATOM 599 C CA . PHE A 1 79 ? 5.574 -31.107 -7.281 1 96.13 79 PHE A CA 1
ATOM 600 C C . PHE A 1 79 ? 4.641 -31.723 -6.245 1 96.13 79 PHE A C 1
ATOM 602 O O . PHE A 1 79 ? 3.465 -31.361 -6.168 1 96.13 79 PHE A O 1
ATOM 609 N N . GLN A 1 80 ? 5.094 -32.705 -5.584 1 96.46 80 GLN A N 1
ATOM 610 C CA . GLN A 1 80 ? 4.393 -33.304 -4.453 1 96.46 80 GLN A CA 1
ATOM 611 C C . GLN A 1 80 ? 5.169 -33.103 -3.155 1 96.46 80 GLN A C 1
ATOM 613 O O . GLN A 1 80 ? 6.301 -33.574 -3.024 1 96.46 80 GLN A O 1
ATOM 618 N N . ILE A 1 81 ? 4.571 -32.43 -2.223 1 97.17 81 ILE A N 1
ATOM 619 C CA . ILE A 1 81 ? 5.261 -32.054 -0.995 1 97.17 81 ILE A CA 1
ATOM 620 C C . ILE A 1 81 ? 4.431 -32.479 0.215 1 97.17 81 ILE A C 1
ATOM 622 O O . ILE A 1 81 ? 3.252 -32.135 0.318 1 97.17 81 ILE A O 1
ATOM 626 N N . ASP A 1 82 ? 5.02 -33.187 1.12 1 96.89 82 ASP A N 1
ATOM 627 C CA . ASP A 1 82 ? 4.385 -33.543 2.385 1 96.89 82 ASP A CA 1
ATOM 628 C C . ASP A 1 82 ? 4.814 -32.594 3.502 1 96.89 82 ASP A C 1
ATOM 630 O O . ASP A 1 82 ? 5.984 -32.214 3.586 1 96.89 82 ASP A O 1
ATOM 634 N N . ALA A 1 83 ? 3.921 -32.216 4.35 1 95.27 83 ALA A N 1
ATOM 635 C CA . ALA A 1 83 ? 4.219 -31.273 5.425 1 95.27 83 ALA A CA 1
ATOM 636 C C . ALA A 1 83 ? 5.328 -31.804 6.329 1 95.27 83 ALA A C 1
ATOM 638 O O . ALA A 1 83 ? 6.24 -31.064 6.704 1 95.27 83 ALA A O 1
ATOM 639 N N . ASP A 1 84 ? 5.319 -33.093 6.629 1 91.37 84 ASP A N 1
ATOM 640 C CA . ASP A 1 84 ? 6.339 -33.709 7.471 1 91.37 84 ASP A CA 1
ATOM 641 C C . ASP A 1 84 ? 6.801 -32.749 8.565 1 91.37 84 ASP A C 1
ATOM 643 O O . ASP A 1 84 ? 7.99 -32.438 8.665 1 91.37 84 ASP A O 1
ATOM 647 N N . GLY A 1 85 ? 5.961 -32.259 9.472 1 91.44 85 GLY A N 1
ATOM 648 C CA . GLY A 1 85 ? 6.28 -31.336 10.55 1 91.44 85 GLY A CA 1
ATOM 649 C C . GLY A 1 85 ? 6.169 -29.88 10.14 1 91.44 85 GLY A C 1
ATOM 650 O O . GLY A 1 85 ? 6.42 -28.982 10.946 1 91.44 85 GLY A O 1
ATOM 651 N N . GLY A 1 86 ? 5.872 -29.571 8.886 1 95.7 86 GLY A N 1
ATOM 652 C CA . GLY A 1 86 ? 5.716 -28.221 8.367 1 95.7 86 GLY A CA 1
ATOM 653 C C . GLY A 1 86 ? 6.764 -27.855 7.333 1 95.7 86 GLY A C 1
ATOM 654 O O . GLY A 1 86 ? 7.947 -28.156 7.507 1 95.7 86 GLY A O 1
ATOM 655 N N . LYS A 1 87 ? 6.393 -27.253 6.241 1 97.35 87 LYS A N 1
ATOM 656 C CA . LYS A 1 87 ? 7.309 -26.861 5.174 1 97.35 87 LYS A CA 1
ATOM 657 C C . LYS A 1 87 ? 7.041 -25.43 4.717 1 97.35 87 LYS A C 1
ATOM 659 O O . LYS A 1 87 ? 5.899 -24.966 4.75 1 97.35 87 LYS A O 1
ATOM 664 N N . ILE A 1 88 ? 8.063 -24.709 4.352 1 97.27 88 ILE A N 1
ATOM 665 C CA . ILE A 1 88 ? 7.987 -23.47 3.586 1 97.27 88 ILE A CA 1
ATOM 666 C C . ILE A 1 88 ? 8.21 -23.766 2.104 1 97.27 88 ILE A C 1
ATOM 668 O O . ILE A 1 88 ? 9.248 -24.31 1.723 1 97.27 88 ILE A O 1
ATOM 672 N N . VAL A 1 89 ? 7.214 -23.477 1.292 1 97.34 89 VAL A N 1
ATOM 673 C CA . VAL A 1 89 ? 7.339 -23.644 -0.152 1 97.34 89 VAL A CA 1
ATOM 674 C C . VAL A 1 89 ? 7.358 -22.277 -0.831 1 97.34 89 VAL A C 1
ATOM 676 O O . VAL A 1 89 ? 6.377 -21.531 -0.768 1 97.34 89 VAL A O 1
ATOM 679 N N . LEU A 1 90 ? 8.453 -21.921 -1.401 1 96.57 90 LEU A N 1
ATOM 680 C CA . LEU A 1 90 ? 8.57 -20.697 -2.187 1 96.57 90 LEU A CA 1
ATOM 681 C C . LEU A 1 90 ? 8.315 -20.975 -3.665 1 96.57 90 LEU A C 1
ATOM 683 O O . LEU A 1 90 ? 8.995 -21.805 -4.272 1 96.57 90 LEU A O 1
ATOM 687 N N . ILE A 1 91 ? 7.319 -20.383 -4.178 1 95.69 91 ILE A N 1
ATOM 688 C CA . ILE A 1 91 ? 7.036 -20.447 -5.608 1 95.69 91 ILE A CA 1
ATOM 689 C C . ILE A 1 91 ? 7.372 -19.108 -6.261 1 95.69 91 ILE A C 1
ATOM 691 O O . ILE A 1 91 ? 6.812 -18.073 -5.892 1 95.69 91 ILE A O 1
ATOM 695 N N . ALA A 1 92 ? 8.284 -19.084 -7.161 1 93.66 92 ALA A N 1
ATOM 696 C CA . ALA A 1 92 ? 8.707 -17.879 -7.871 1 93.66 92 ALA A CA 1
ATOM 697 C C . ALA A 1 92 ? 8.751 -18.117 -9.377 1 93.66 92 ALA A C 1
ATOM 699 O O . ALA A 1 92 ? 9.584 -18.883 -9.867 1 93.66 92 ALA A O 1
ATOM 700 N N . VAL A 1 93 ? 7.866 -17.475 -10.052 1 92 93 VAL A N 1
ATOM 701 C CA . VAL A 1 93 ? 7.817 -17.607 -11.505 1 92 93 VAL A CA 1
ATOM 702 C C . VAL A 1 93 ? 7.931 -16.229 -12.153 1 92 93 VAL A C 1
ATOM 704 O O . VAL A 1 93 ? 7.228 -15.293 -11.765 1 92 93 VAL A O 1
ATOM 707 N N . GLY A 1 94 ? 8.803 -16.094 -13.091 1 88.34 94 GLY A N 1
ATOM 708 C CA . GLY A 1 94 ? 9.101 -14.811 -13.707 1 88.34 94 GLY A CA 1
ATOM 709 C C . GLY A 1 94 ? 8.363 -14.591 -15.014 1 88.34 94 GLY A C 1
ATOM 710 O O . GLY A 1 94 ? 8.556 -13.571 -15.678 1 88.34 94 GLY A O 1
ATOM 711 N N . GLU A 1 95 ? 7.574 -15.523 -15.447 1 89.02 95 GLU A N 1
ATOM 712 C CA . GLU A 1 95 ? 6.751 -15.45 -16.65 1 89.02 95 GLU A CA 1
ATOM 713 C C . GLU A 1 95 ? 5.403 -16.135 -16.439 1 89.02 95 GLU A C 1
ATOM 715 O O . GLU A 1 95 ? 5.168 -16.744 -15.393 1 89.02 95 GLU A O 1
ATOM 720 N N . GLU A 1 96 ? 4.577 -15.962 -17.403 1 91.6 96 GLU A N 1
ATOM 721 C CA . GLU A 1 96 ? 3.288 -16.643 -17.324 1 91.6 96 GLU A CA 1
ATOM 722 C C . GLU A 1 96 ? 3.465 -18.159 -17.317 1 91.6 96 GLU A C 1
ATOM 724 O O . GLU A 1 96 ? 4.221 -18.705 -18.123 1 91.6 96 GLU A O 1
ATOM 729 N N . VAL A 1 97 ? 2.778 -18.803 -16.454 1 91.33 97 VAL A N 1
ATOM 730 C CA . VAL A 1 97 ? 2.873 -20.256 -16.353 1 91.33 97 VAL A CA 1
ATOM 731 C C . VAL A 1 97 ? 1.477 -20.856 -16.199 1 91.33 97 VAL A C 1
ATOM 733 O O . VAL A 1 97 ? 0.532 -20.158 -15.827 1 91.33 97 VAL A O 1
ATOM 736 N N . LEU A 1 98 ? 1.415 -22.11 -16.588 1 90.26 98 LEU A N 1
ATOM 737 C CA . LEU A 1 98 ? 0.229 -22.885 -16.236 1 90.26 98 LEU A CA 1
ATOM 738 C C . LEU A 1 98 ? 0.378 -23.507 -14.851 1 90.26 98 LEU A C 1
ATOM 740 O O . LEU A 1 98 ? 1.262 -24.338 -14.632 1 90.26 98 LEU A O 1
ATOM 744 N N . PHE A 1 99 ? -0.409 -23.1 -13.984 1 91.95 99 PHE A N 1
ATOM 745 C CA . PHE A 1 99 ? -0.42 -23.661 -12.638 1 91.95 99 PHE A CA 1
ATOM 746 C C . PHE A 1 99 ? -1.549 -24.673 -12.483 1 91.95 99 PHE A C 1
ATOM 748 O O . PHE A 1 99 ? -2.702 -24.378 -12.803 1 91.95 99 PHE A O 1
ATOM 755 N N . SER A 1 100 ? -1.213 -25.847 -11.994 1 90.16 100 SER A N 1
ATOM 756 C CA . SER A 1 100 ? -2.2 -26.898 -11.766 1 90.16 100 SER A CA 1
ATOM 757 C C . SER A 1 100 ? -2.183 -27.366 -10.315 1 90.16 100 SER A C 1
ATOM 759 O O . SER A 1 100 ? -1.115 -27.534 -9.723 1 90.16 100 SER A O 1
ATOM 761 N N . ARG A 1 101 ? -3.311 -27.555 -9.787 1 90.92 101 ARG A N 1
ATOM 762 C CA . ARG A 1 101 ? -3.451 -28.092 -8.437 1 90.92 101 ARG A CA 1
ATOM 763 C C . ARG A 1 101 ? -4.19 -29.426 -8.452 1 90.92 101 ARG A C 1
ATOM 765 O O . ARG A 1 101 ? -5.16 -29.596 -9.194 1 90.92 101 ARG A O 1
ATOM 772 N N . TYR A 1 102 ? -3.739 -30.288 -7.631 1 89.64 102 TYR A N 1
ATOM 773 C CA . TYR A 1 102 ? -4.327 -31.62 -7.54 1 89.64 102 TYR A CA 1
ATOM 774 C C . TYR A 1 102 ? -4.798 -31.913 -6.121 1 89.64 102 TYR A C 1
ATOM 776 O O . TYR A 1 102 ? -4.043 -31.739 -5.161 1 89.64 102 TYR A O 1
ATOM 784 N N . LEU A 1 103 ? -5.995 -32.282 -6.05 1 89.61 103 LEU A N 1
ATOM 785 C CA . LEU A 1 103 ? -6.566 -32.719 -4.781 1 89.61 103 LEU A CA 1
ATOM 786 C C . LEU A 1 103 ? -7.11 -34.14 -4.89 1 89.61 103 LEU A C 1
ATOM 788 O O . LEU A 1 103 ? -7.657 -34.521 -5.927 1 89.61 103 LEU A O 1
ATOM 792 N N . TYR A 1 104 ? -6.958 -34.855 -3.866 1 91.11 104 TYR A N 1
ATOM 793 C CA . TYR A 1 104 ? -7.43 -36.235 -3.839 1 91.11 104 TYR A CA 1
ATOM 794 C C . TYR A 1 104 ? -8.457 -36.438 -2.731 1 91.11 104 TYR A C 1
ATOM 796 O O . TYR A 1 104 ? -8.299 -35.914 -1.626 1 91.11 104 TYR A O 1
ATOM 804 N N . ARG A 1 105 ? -9.388 -37.269 -3.035 1 91.67 105 ARG A N 1
ATOM 805 C CA . ARG A 1 105 ? -10.462 -37.54 -2.086 1 91.67 105 ARG A CA 1
ATOM 806 C C . ARG A 1 105 ? -9.903 -37.959 -0.73 1 91.67 105 ARG A C 1
ATOM 808 O O . ARG A 1 105 ? -9.07 -38.864 -0.649 1 91.67 105 ARG A O 1
ATOM 815 N N . GLY A 1 106 ? -10.396 -37.26 0.307 1 92.01 106 GLY A N 1
ATOM 816 C CA . GLY A 1 106 ? -9.989 -37.578 1.667 1 92.01 106 GLY A CA 1
ATOM 817 C C . GLY A 1 106 ? -8.714 -36.874 2.088 1 92.01 106 GLY A C 1
ATOM 818 O O . GLY A 1 106 ? -8.358 -36.876 3.269 1 92.01 106 GLY A O 1
ATOM 819 N N . GLY A 1 107 ? -8.046 -36.311 1.059 1 93.06 107 GLY A N 1
ATOM 820 C CA . GLY A 1 107 ? -6.828 -35.589 1.388 1 93.06 107 GLY A CA 1
ATOM 821 C C . GLY A 1 107 ? -7.084 -34.294 2.135 1 93.06 107 GLY A C 1
ATOM 822 O O . GLY A 1 107 ? -7.921 -33.488 1.722 1 93.06 107 GLY A O 1
ATOM 823 N N . LYS A 1 108 ? -6.408 -34.146 3.336 1 93.32 108 LYS A N 1
ATOM 824 C CA . LYS A 1 108 ? -6.51 -32.932 4.14 1 93.32 108 LYS A CA 1
ATOM 825 C C . LYS A 1 108 ? -5.257 -32.073 4 1 93.32 108 LYS A C 1
ATOM 827 O O . LYS A 1 108 ? -4.137 -32.587 4.045 1 93.32 108 LYS A O 1
ATOM 832 N N . THR A 1 109 ? -5.491 -30.817 3.787 1 94.62 109 THR A N 1
ATOM 833 C CA . THR A 1 109 ? -4.385 -29.87 3.692 1 94.62 109 THR A CA 1
ATOM 834 C C . THR A 1 109 ? -4.642 -28.649 4.57 1 94.62 109 THR A C 1
ATOM 836 O O . THR A 1 109 ? -5.732 -28.072 4.537 1 94.62 109 THR A O 1
ATOM 839 N N . VAL A 1 110 ? -3.719 -28.301 5.472 1 94.27 110 VAL A N 1
ATOM 840 C CA . VAL A 1 110 ? -3.715 -27.057 6.236 1 94.27 110 VAL A CA 1
ATOM 841 C C . VAL A 1 110 ? -2.534 -26.19 5.806 1 94.27 110 VAL A C 1
ATOM 843 O O . VAL A 1 110 ? -1.376 -26.585 5.963 1 94.27 110 VAL A O 1
ATOM 846 N N . LYS A 1 111 ? -2.857 -25.055 5.251 1 95.67 111 LYS A N 1
ATOM 847 C CA . LYS A 1 111 ? -1.769 -24.225 4.742 1 95.67 111 LYS A CA 1
ATOM 848 C C . LYS A 1 111 ? -2.132 -22.744 4.804 1 95.67 111 LYS A C 1
ATOM 850 O O . LYS A 1 111 ? -3.294 -22.393 5.019 1 95.67 111 LYS A O 1
ATOM 855 N N . MET A 1 112 ? -1.151 -21.88 4.687 1 95.4 112 MET A N 1
ATOM 856 C CA . MET A 1 112 ? -1.279 -20.439 4.491 1 95.4 112 MET A CA 1
ATOM 857 C C . MET A 1 112 ? -0.402 -19.966 3.337 1 95.4 112 MET A C 1
ATOM 859 O O . MET A 1 112 ? 0.74 -20.408 3.198 1 95.4 112 MET A O 1
ATOM 863 N N . THR A 1 113 ? -0.965 -19.159 2.509 1 95.92 113 THR A N 1
ATOM 864 C CA . THR A 1 113 ? -0.238 -18.62 1.365 1 95.92 113 THR A CA 1
ATOM 865 C C . THR A 1 113 ? -0.156 -17.098 1.444 1 95.92 113 THR A C 1
ATOM 867 O O . THR A 1 113 ? -1.139 -16.435 1.783 1 95.92 113 THR A O 1
ATOM 870 N N . ILE A 1 114 ? 0.978 -16.605 1.216 1 96.19 114 ILE A N 1
ATOM 871 C CA . ILE A 1 114 ? 1.211 -15.168 1.116 1 96.19 114 ILE A CA 1
ATOM 872 C C . ILE A 1 114 ? 1.693 -14.82 -0.29 1 96.19 114 ILE A C 1
ATOM 874 O O . ILE A 1 114 ? 2.669 -15.393 -0.778 1 96.19 114 ILE A O 1
ATOM 878 N N . LYS A 1 115 ? 1.057 -13.882 -0.921 1 94.38 115 LYS A N 1
ATOM 879 C CA . LYS A 1 115 ? 1.41 -13.446 -2.269 1 94.38 115 LYS A CA 1
ATOM 880 C C . LYS A 1 115 ? 1.563 -11.929 -2.333 1 94.38 115 LYS A C 1
ATOM 882 O O . LYS A 1 115 ? 0.923 -11.202 -1.57 1 94.38 115 LYS A O 1
ATOM 887 N N . GLY A 1 116 ? 2.418 -11.497 -3.254 1 90.72 116 GLY A N 1
ATOM 888 C CA . GLY A 1 116 ? 2.443 -10.07 -3.536 1 90.72 116 GLY A CA 1
ATOM 889 C C . GLY A 1 116 ? 3.758 -9.411 -3.167 1 90.72 116 GLY A C 1
ATOM 890 O O . GLY A 1 116 ? 3.908 -8.195 -3.299 1 90.72 116 GLY A O 1
ATOM 891 N N . MET A 1 117 ? 4.746 -10.177 -2.751 1 88.84 117 MET A N 1
ATOM 892 C CA . MET A 1 117 ? 6.001 -9.592 -2.286 1 88.84 117 MET A CA 1
ATOM 893 C C . MET A 1 117 ? 6.782 -8.986 -3.448 1 88.84 117 MET A C 1
ATOM 895 O O . MET A 1 117 ? 7.728 -8.226 -3.236 1 88.84 117 MET A O 1
ATOM 899 N N . GLU A 1 118 ? 6.463 -9.248 -4.722 1 86.65 118 GLU A N 1
ATOM 900 C CA . GLU A 1 118 ? 7.202 -8.753 -5.881 1 86.65 118 GLU A CA 1
ATOM 901 C C . GLU A 1 118 ? 7.19 -7.228 -5.933 1 86.65 118 GLU A C 1
ATOM 903 O O . GLU A 1 118 ? 8.075 -6.616 -6.533 1 86.65 118 GLU A O 1
ATOM 908 N N . GLN A 1 119 ? 6.209 -6.673 -5.288 1 84.38 119 GLN A N 1
ATOM 909 C CA . GLN A 1 119 ? 6.137 -5.216 -5.29 1 84.38 119 GLN A CA 1
ATOM 910 C C . GLN A 1 119 ? 7.387 -4.602 -4.665 1 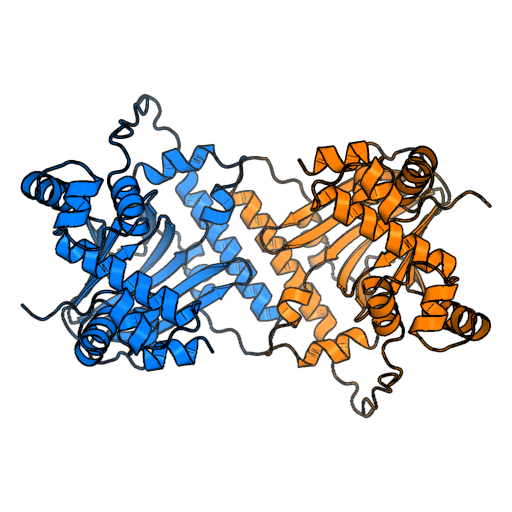84.38 119 GLN A C 1
ATOM 912 O O . GLN A 1 119 ? 7.783 -3.49 -5.02 1 84.38 119 GLN A O 1
ATOM 917 N N . TRP A 1 120 ? 8.015 -5.245 -3.718 1 87.73 120 TRP A N 1
ATOM 918 C CA . TRP A 1 120 ? 9.266 -4.773 -3.134 1 87.73 120 TRP A CA 1
ATOM 919 C C . TRP A 1 120 ? 10.451 -5.124 -4.027 1 87.73 120 TRP A C 1
ATOM 921 O O . TRP A 1 120 ? 11.403 -4.349 -4.14 1 87.73 120 TRP A O 1
ATOM 931 N N . LEU A 1 121 ? 10.329 -6.206 -4.715 1 86.68 121 LEU A N 1
ATOM 932 C CA . LEU A 1 121 ? 11.447 -6.731 -5.491 1 86.68 121 LEU A CA 1
ATOM 933 C C . LEU A 1 121 ? 11.655 -5.917 -6.763 1 86.68 121 LEU A C 1
ATOM 935 O O . LEU A 1 121 ? 12.712 -5.999 -7.392 1 86.68 121 LEU A O 1
ATOM 939 N N . LEU A 1 122 ? 10.696 -5.209 -7.122 1 81.7 122 LEU A N 1
ATOM 940 C CA . LEU A 1 122 ? 10.781 -4.389 -8.325 1 81.7 122 LEU A CA 1
ATOM 941 C C . LEU A 1 122 ? 11.598 -3.128 -8.067 1 81.7 122 LEU A C 1
ATOM 943 O O . LEU A 1 122 ? 12.012 -2.448 -9.009 1 81.7 122 LEU A O 1
ATOM 947 N N . ARG A 1 123 ? 11.844 -2.825 -6.817 1 83.37 123 ARG A N 1
ATOM 948 C CA . ARG A 1 123 ? 12.663 -1.662 -6.489 1 83.37 123 ARG A CA 1
ATOM 949 C C . ARG A 1 123 ? 14.12 -1.892 -6.876 1 83.37 123 ARG A C 1
ATOM 951 O O . ARG A 1 123 ? 14.638 -3.001 -6.735 1 83.37 123 ARG A O 1
ATOM 958 N N . PRO A 1 124 ? 14.778 -0.835 -7.324 1 83.74 124 PRO A N 1
ATOM 959 C CA . PRO A 1 124 ? 16.15 -0.97 -7.818 1 83.74 124 PRO A CA 1
ATOM 960 C C . PRO A 1 124 ? 17.096 -1.569 -6.779 1 83.74 124 PRO A C 1
ATOM 962 O O . PRO A 1 124 ? 18.022 -2.303 -7.132 1 83.74 124 PRO A O 1
ATOM 965 N N . GLU A 1 125 ? 16.811 -1.306 -5.602 1 85.61 125 GLU A N 1
ATOM 966 C CA . GLU A 1 125 ? 17.711 -1.748 -4.541 1 85.61 125 GLU A CA 1
ATOM 967 C C . GLU A 1 125 ? 17.655 -3.263 -4.366 1 85.61 125 GLU A C 1
ATOM 969 O O . GLU A 1 125 ? 18.551 -3.857 -3.762 1 85.61 125 GLU A O 1
ATOM 974 N N . TYR A 1 126 ? 16.609 -3.872 -4.978 1 86.4 126 TYR A N 1
ATOM 975 C CA . TYR A 1 126 ? 16.46 -5.314 -4.816 1 86.4 126 TYR A CA 1
ATOM 976 C C . TYR A 1 126 ? 16.579 -6.029 -6.156 1 86.4 126 TYR A C 1
ATOM 978 O O . TYR A 1 126 ? 16.248 -7.211 -6.268 1 86.4 126 TYR A O 1
ATOM 986 N N . ALA A 1 127 ? 16.987 -5.371 -7.138 1 81.02 127 ALA A N 1
ATOM 987 C CA . ALA A 1 127 ? 17.036 -5.871 -8.51 1 81.02 127 ALA A CA 1
ATOM 988 C C . ALA A 1 127 ? 17.913 -7.116 -8.609 1 81.02 127 ALA A C 1
ATOM 990 O O . ALA A 1 127 ? 17.717 -7.952 -9.494 1 81.02 127 ALA A O 1
ATOM 991 N N . ARG A 1 128 ? 18.798 -7.333 -7.694 1 80.56 128 ARG A N 1
ATOM 992 C CA . ARG A 1 128 ? 19.739 -8.447 -7.75 1 80.56 128 ARG A CA 1
ATOM 993 C C . ARG A 1 128 ? 19.05 -9.764 -7.406 1 80.56 128 ARG A C 1
ATOM 995 O O . ARG A 1 128 ? 19.555 -10.839 -7.736 1 80.56 128 ARG A O 1
ATOM 1002 N N . PHE A 1 129 ? 17.944 -9.708 -6.805 1 83.63 129 PHE A N 1
ATOM 1003 C CA . PHE A 1 129 ? 17.316 -10.923 -6.298 1 83.63 129 PHE A CA 1
ATOM 1004 C C . PHE A 1 129 ? 16.448 -11.571 -7.369 1 83.63 129 PHE A C 1
ATOM 1006 O O . PHE A 1 129 ? 16.289 -12.794 -7.391 1 83.63 129 PHE A O 1
ATOM 1013 N N . ALA A 1 130 ? 15.885 -10.752 -8.251 1 81.64 130 ALA A N 1
ATOM 1014 C CA . ALA A 1 130 ? 14.88 -11.248 -9.187 1 81.64 130 ALA A CA 1
ATOM 1015 C C . ALA A 1 130 ? 15.449 -12.358 -10.066 1 81.64 130 ALA A C 1
ATOM 1017 O O . ALA A 1 130 ? 14.883 -13.451 -10.141 1 81.64 130 ALA A O 1
ATOM 1018 N N . PRO A 1 131 ? 16.616 -12.182 -10.634 1 81.2 131 PRO A N 1
ATOM 1019 C CA . PRO A 1 131 ? 17.162 -13.253 -11.471 1 81.2 131 PRO A CA 1
ATOM 1020 C C . PRO A 1 131 ? 17.468 -14.523 -10.679 1 81.2 131 PRO A C 1
ATOM 1022 O O . PRO A 1 131 ? 17.334 -15.63 -11.206 1 81.2 131 PRO A O 1
ATOM 1025 N N . LEU A 1 132 ? 17.815 -14.371 -9.483 1 86.27 132 LEU A N 1
ATOM 1026 C CA . LEU A 1 132 ? 18.147 -15.517 -8.644 1 86.27 132 LEU A CA 1
ATOM 1027 C C . LEU A 1 132 ? 16.884 -16.24 -8.187 1 86.27 132 LEU A C 1
ATOM 1029 O O . LEU A 1 132 ? 16.846 -17.472 -8.157 1 86.27 132 LEU A O 1
ATOM 1033 N N . LEU A 1 133 ? 15.926 -15.475 -7.915 1 88.87 133 LEU A N 1
ATOM 1034 C CA . LEU A 1 133 ? 14.664 -16.009 -7.414 1 88.87 133 LEU A CA 1
ATOM 1035 C C . LEU A 1 133 ? 13.964 -16.841 -8.483 1 88.87 133 LEU A C 1
ATOM 1037 O O . LEU A 1 133 ? 13.44 -17.919 -8.192 1 88.87 133 LEU A O 1
ATOM 1041 N N . TYR A 1 134 ? 14.052 -16.415 -9.677 1 88.56 134 TYR A N 1
ATOM 1042 C CA . TYR A 1 134 ? 13.247 -17.023 -10.73 1 88.56 134 TYR A CA 1
ATOM 1043 C C . TYR A 1 134 ? 13.996 -18.173 -11.393 1 88.56 134 TYR A C 1
ATOM 1045 O O . TYR A 1 134 ? 13.464 -18.835 -12.287 1 88.56 134 TYR A O 1
ATOM 1053 N N . ARG A 1 135 ? 15.21 -18.481 -10.928 1 87.39 135 ARG A N 1
ATOM 1054 C CA . ARG A 1 135 ? 15.997 -19.591 -11.454 1 87.39 135 ARG A CA 1
ATOM 1055 C C . ARG A 1 135 ? 15.336 -20.929 -11.139 1 87.39 135 ARG A C 1
ATOM 1057 O O . ARG A 1 135 ? 15.423 -21.872 -11.927 1 87.39 135 ARG A O 1
ATOM 1064 N N . GLU A 1 136 ? 14.81 -20.994 -10.032 1 90.13 136 GLU A N 1
ATOM 1065 C CA . GLU A 1 136 ? 14.088 -22.181 -9.584 1 90.13 136 GLU A CA 1
ATOM 1066 C C . GLU A 1 136 ? 12.659 -21.836 -9.175 1 90.13 136 GLU A C 1
ATOM 1068 O O . GLU A 1 136 ? 12.446 -21.045 -8.253 1 90.13 136 GLU A O 1
ATOM 1073 N N . PRO A 1 137 ? 11.782 -22.434 -9.829 1 92.2 137 PRO A N 1
ATOM 1074 C CA . PRO A 1 137 ? 10.395 -22.036 -9.575 1 92.2 137 PRO A CA 1
ATOM 1075 C C . PRO A 1 137 ? 9.9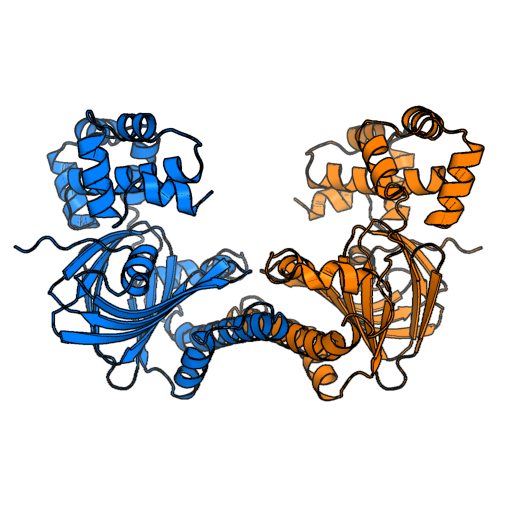07 -22.449 -8.188 1 92.2 137 PRO A C 1
ATOM 1077 O O . PRO A 1 137 ? 9.009 -21.813 -7.631 1 92.2 137 PRO A O 1
ATOM 1080 N N . VAL A 1 138 ? 10.464 -23.607 -7.645 1 95.33 138 VAL A N 1
ATOM 1081 C CA . VAL A 1 138 ? 9.988 -24.098 -6.356 1 95.33 138 VAL A CA 1
ATOM 1082 C C . VAL A 1 138 ? 11.178 -24.416 -5.453 1 95.33 138 VAL A C 1
ATOM 1084 O O . VAL A 1 138 ? 12.117 -25.099 -5.869 1 95.33 138 VAL A O 1
ATOM 1087 N N . ARG A 1 139 ? 11.227 -23.887 -4.317 1 95.16 139 ARG A N 1
ATOM 1088 C CA . ARG A 1 139 ? 12.195 -24.199 -3.269 1 95.16 139 ARG A CA 1
ATOM 1089 C C . ARG A 1 139 ? 11.492 -24.557 -1.964 1 95.16 139 ARG A C 1
ATOM 1091 O O . ARG A 1 139 ? 10.437 -24.003 -1.648 1 95.16 139 ARG A O 1
ATOM 1098 N N . ILE A 1 140 ? 12.079 -25.469 -1.241 1 95.78 140 ILE A N 1
ATOM 1099 C CA . ILE A 1 140 ? 11.399 -26 -0.064 1 95.78 140 ILE A CA 1
ATOM 1100 C C . ILE A 1 140 ? 12.345 -25.973 1.134 1 95.78 140 ILE A C 1
ATOM 1102 O O . ILE A 1 140 ? 13.516 -26.341 1.016 1 95.78 140 ILE A O 1
ATOM 1106 N N . TRP A 1 141 ? 11.883 -25.521 2.246 1 95.32 141 TRP A N 1
ATOM 1107 C CA . TRP A 1 141 ? 12.597 -25.533 3.518 1 95.32 141 TRP A CA 1
ATOM 1108 C C . TRP A 1 141 ? 11.719 -26.096 4.63 1 95.32 141 TRP A C 1
ATOM 1110 O O . TRP A 1 141 ? 10.5 -26.206 4.472 1 95.32 141 TRP A O 1
ATOM 1120 N N . ASP A 1 142 ? 12.356 -26.465 5.713 1 94.77 142 ASP A N 1
ATOM 1121 C CA . ASP A 1 142 ? 11.597 -26.81 6.911 1 94.77 142 ASP A CA 1
ATOM 1122 C C . ASP A 1 142 ? 11.018 -25.561 7.572 1 94.77 142 ASP A C 1
ATOM 1124 O O . ASP A 1 142 ? 11.648 -24.502 7.569 1 94.77 142 ASP A O 1
ATOM 1128 N N . LEU A 1 143 ? 9.899 -25.706 8.105 1 94.99 143 LEU A N 1
ATOM 1129 C CA . LEU A 1 143 ? 9.224 -24.598 8.772 1 94.99 143 LEU A CA 1
ATOM 1130 C C . LEU A 1 143 ? 9.654 -24.498 10.231 1 94.99 143 LEU A C 1
ATOM 1132 O O . LEU A 1 143 ? 9.346 -25.381 11.035 1 94.99 143 LEU A O 1
ATOM 1136 N N . PRO A 1 144 ? 10.327 -23.438 10.592 1 91.57 144 PRO A N 1
ATOM 1137 C CA . PRO A 1 144 ? 10.65 -23.262 12.01 1 91.57 144 PRO A CA 1
ATOM 1138 C C . PRO A 1 144 ? 9.407 -23.109 12.883 1 91.57 144 PRO A C 1
ATOM 1140 O O . PRO A 1 144 ? 8.422 -22.499 12.46 1 91.57 144 PRO A O 1
ATOM 1143 N N . PRO A 1 145 ? 9.39 -23.596 14.087 1 89.01 145 PRO A N 1
ATOM 1144 C CA . PRO A 1 145 ? 8.213 -23.582 14.959 1 89.01 145 PRO A CA 1
ATOM 1145 C C . PRO A 1 145 ? 7.688 -22.172 15.219 1 89.01 145 PRO A C 1
ATOM 1147 O O . PRO A 1 145 ? 6.474 -21.968 15.308 1 89.01 145 PRO A O 1
ATOM 1150 N N . ASN A 1 146 ? 8.541 -21.213 15.401 1 89.24 146 ASN A N 1
ATOM 1151 C CA . ASN A 1 146 ? 8.117 -19.847 15.692 1 89.24 146 ASN A CA 1
ATOM 1152 C C . ASN A 1 146 ? 7.283 -19.265 14.554 1 89.24 146 ASN A C 1
ATOM 1154 O O . ASN A 1 146 ? 6.386 -18.454 14.788 1 89.24 146 ASN A O 1
ATOM 1158 N N . LEU A 1 147 ? 7.477 -19.671 13.349 1 93.64 147 LEU A N 1
ATOM 1159 C CA . LEU A 1 147 ? 6.744 -19.152 12.198 1 93.64 147 LEU A CA 1
ATOM 1160 C C . LEU A 1 147 ? 5.365 -19.794 12.098 1 93.64 147 LEU A C 1
ATOM 1162 O O . LEU A 1 147 ? 4.425 -19.18 11.587 1 93.64 147 LEU A O 1
ATOM 1166 N N . ARG A 1 148 ? 5.242 -20.987 12.664 1 91.81 148 ARG A N 1
ATOM 1167 C CA . ARG A 1 148 ? 3.952 -21.67 12.652 1 91.81 148 ARG A CA 1
ATOM 1168 C C . ARG A 1 148 ? 2.915 -20.895 13.457 1 91.81 148 ARG A C 1
ATOM 1170 O O . ARG A 1 148 ? 1.79 -20.69 12.996 1 91.81 148 ARG A O 1
ATOM 1177 N N . GLY A 1 149 ? 3.298 -20.476 14.639 1 89.74 149 GLY A N 1
ATOM 1178 C CA . GLY A 1 149 ? 2.399 -19.689 15.469 1 89.74 149 GLY A CA 1
ATOM 1179 C C . GLY A 1 149 ? 2.011 -18.365 14.839 1 89.74 149 GLY A C 1
ATOM 1180 O O . GLY A 1 149 ? 0.844 -17.969 14.884 1 89.74 149 GLY A O 1
ATOM 1181 N N . LEU A 1 150 ? 2.941 -17.688 14.237 1 92.48 150 LEU A N 1
ATOM 1182 C CA . LEU A 1 150 ? 2.684 -16.406 13.59 1 92.48 150 LEU A CA 1
ATOM 1183 C C . LEU A 1 150 ? 1.743 -16.576 12.402 1 92.48 150 LEU A C 1
ATOM 1185 O O . LEU A 1 150 ? 0.852 -15.75 12.187 1 92.48 150 LEU A O 1
ATOM 1189 N N . ALA A 1 151 ? 1.909 -17.657 11.645 1 93.77 151 ALA A N 1
ATOM 1190 C CA . ALA A 1 151 ? 1.036 -17.946 10.51 1 93.77 151 ALA A CA 1
ATOM 1191 C C . ALA A 1 151 ? -0.413 -18.11 10.959 1 93.77 151 ALA A C 1
ATOM 1193 O O . ALA A 1 151 ? -1.329 -17.572 10.333 1 93.77 151 ALA A O 1
ATOM 1194 N N . ALA A 1 152 ? -0.57 -18.823 12.045 1 88.46 152 ALA A N 1
ATOM 1195 C CA . ALA A 1 152 ? -1.912 -19.038 12.579 1 88.46 152 ALA A CA 1
ATOM 1196 C C . ALA A 1 152 ? -2.557 -17.717 12.989 1 88.46 152 ALA A C 1
ATOM 1198 O O . ALA A 1 152 ? -3.741 -17.49 12.729 1 88.46 152 ALA A O 1
ATOM 1199 N N . SER A 1 153 ? -1.815 -16.859 13.593 1 88.42 153 SER A N 1
ATOM 1200 C CA . SER A 1 153 ? -2.312 -15.557 14.025 1 88.42 153 SER A CA 1
ATOM 1201 C C . SER A 1 153 ? -2.737 -14.704 12.835 1 88.42 153 SER A C 1
ATOM 1203 O O . SER A 1 153 ? -3.747 -14.001 12.897 1 88.42 153 SER A O 1
ATOM 1205 N N . CYS A 1 154 ? -2.031 -14.79 11.707 1 92.97 154 CYS A N 1
ATOM 1206 C CA . CYS A 1 154 ? -2.306 -14.013 10.504 1 92.97 154 CYS A CA 1
ATOM 1207 C C . CYS A 1 154 ? -3.618 -14.446 9.862 1 92.97 154 CYS A C 1
ATOM 1209 O O . CYS A 1 154 ? -4.271 -13.655 9.179 1 92.97 154 CYS A O 1
ATOM 1211 N N . LEU A 1 155 ? -3.979 -15.67 10.117 1 90.01 155 LEU A N 1
ATOM 1212 C CA . LEU A 1 155 ? -5.169 -16.204 9.464 1 90.01 155 LEU A CA 1
ATOM 1213 C C . LEU A 1 155 ? -6.41 -15.971 10.32 1 90.01 155 LEU A C 1
ATOM 1215 O O . LEU A 1 155 ? -7.533 -16.212 9.872 1 90.01 155 LEU A O 1
ATOM 1219 N N . LYS A 1 156 ? -6.223 -15.465 11.489 1 87.56 156 LYS A N 1
ATOM 1220 C CA . LYS A 1 156 ? -7.367 -15.201 12.358 1 87.56 156 LYS A CA 1
ATOM 1221 C C . LYS A 1 156 ? -8.205 -14.043 11.826 1 87.56 156 LYS A C 1
ATOM 1223 O O . LYS A 1 156 ? -7.663 -13.052 11.333 1 87.56 156 LYS A O 1
ATOM 1228 N N . ALA A 1 157 ? -9.471 -14.224 11.987 1 83.41 157 ALA A N 1
ATOM 1229 C CA . ALA A 1 157 ? -10.391 -13.167 11.574 1 83.41 157 ALA A CA 1
ATOM 1230 C C . ALA A 1 157 ? -10.251 -11.938 12.467 1 83.41 157 ALA A C 1
ATOM 1232 O O . ALA A 1 157 ? -10.075 -12.062 13.682 1 83.41 157 ALA A O 1
ATOM 1233 N N . VAL A 1 158 ? -10.267 -10.799 11.81 1 86.04 158 VAL A N 1
ATOM 1234 C CA . VAL A 1 158 ? -10.297 -9.538 12.543 1 86.04 158 VAL A CA 1
ATOM 1235 C C . VAL A 1 158 ? -11.733 -9.029 12.637 1 86.04 158 VAL A C 1
ATOM 1237 O O . VAL A 1 158 ? -12.443 -8.964 11.631 1 86.04 158 VAL A O 1
ATOM 1240 N N . PRO A 1 159 ? -12.076 -8.748 13.889 1 82.74 159 PRO A N 1
ATOM 1241 C CA . PRO A 1 159 ? -13.428 -8.2 14.014 1 82.74 159 PRO A CA 1
ATOM 1242 C C . PRO A 1 159 ? -13.609 -6.893 13.246 1 82.74 159 PRO A C 1
ATOM 1244 O O . PRO A 1 159 ? -12.693 -6.068 13.199 1 82.74 159 PRO A O 1
ATOM 1247 N N . LYS A 1 160 ? -14.807 -6.787 12.658 1 82.07 160 LYS A N 1
ATOM 1248 C CA . LYS A 1 160 ? -15.12 -5.569 11.915 1 82.07 160 LYS A CA 1
ATOM 1249 C C . LYS A 1 160 ? -15.078 -4.344 12.824 1 82.07 160 LYS A C 1
ATOM 1251 O O . LYS A 1 160 ? -15.534 -4.398 13.969 1 82.07 160 LYS A O 1
ATOM 1256 N N . GLY A 1 161 ? -14.544 -3.336 12.377 1 83.88 161 GLY A N 1
ATOM 1257 C CA . GLY A 1 161 ? -14.569 -2.066 13.085 1 83.88 161 GLY A CA 1
ATOM 1258 C C . GLY A 1 161 ? -13.417 -1.902 14.058 1 83.88 161 GLY A C 1
ATOM 1259 O O . GLY A 1 161 ? -13.342 -0.903 14.776 1 83.88 161 GLY A O 1
ATOM 1260 N N . HIS A 1 162 ? -12.6 -2.876 14.147 1 89.17 162 HIS A N 1
ATOM 1261 C CA . HIS A 1 162 ? -11.455 -2.794 15.046 1 89.17 162 HIS A CA 1
ATOM 1262 C C . HIS A 1 162 ? -10.175 -2.474 14.281 1 89.17 162 HIS A C 1
ATOM 1264 O O . HIS A 1 162 ? -9.386 -3.373 13.979 1 89.17 162 HIS A O 1
ATOM 1270 N N . LEU A 1 163 ? -9.94 -1.223 14.083 1 91.24 163 LEU A N 1
ATOM 1271 C CA . LEU A 1 163 ? -8.824 -0.763 13.265 1 91.24 163 LEU A CA 1
ATOM 1272 C C . LEU A 1 163 ? -7.492 -1.186 13.874 1 91.24 163 LEU A C 1
ATOM 1274 O O . LEU A 1 163 ? -6.577 -1.595 13.155 1 91.24 163 LEU A O 1
ATOM 1278 N N . GLY A 1 164 ? -7.389 -1.09 15.211 1 92.63 164 GLY A N 1
ATOM 1279 C CA . GLY A 1 164 ? -6.168 -1.52 15.874 1 92.63 164 GLY A CA 1
ATOM 1280 C C . GLY A 1 164 ? -5.792 -2.955 15.558 1 92.63 164 GLY A C 1
ATOM 1281 O O . GLY A 1 164 ? -4.633 -3.246 15.256 1 92.63 164 GLY A O 1
ATOM 1282 N N . GLU A 1 165 ? -6.772 -3.793 15.561 1 93.15 165 GLU A N 1
ATOM 1283 C CA . GLU A 1 165 ? -6.538 -5.204 15.268 1 93.15 165 GLU A CA 1
ATOM 1284 C C . GLU A 1 165 ? -6.184 -5.411 13.798 1 93.15 165 GLU A C 1
ATOM 1286 O O . GLU A 1 165 ? -5.371 -6.276 13.466 1 93.15 165 GLU A O 1
ATOM 1291 N N . THR A 1 166 ? -6.874 -4.663 12.969 1 93.02 166 THR A N 1
ATOM 1292 C CA . THR A 1 166 ? -6.562 -4.734 11.545 1 93.02 166 THR A CA 1
ATOM 1293 C C . THR A 1 166 ? -5.106 -4.354 11.292 1 93.02 166 THR A C 1
ATOM 1295 O O . THR A 1 166 ? -4.388 -5.063 10.583 1 93.02 166 THR A O 1
ATOM 1298 N N . LEU A 1 167 ? -4.668 -3.315 11.857 1 94.12 167 LEU A N 1
ATOM 1299 C CA . LEU A 1 167 ? -3.29 -2.858 11.716 1 94.12 167 LEU A CA 1
ATOM 1300 C C . LEU A 1 167 ? -2.316 -3.881 12.291 1 94.12 167 LEU A C 1
ATOM 1302 O O . LEU A 1 167 ? -1.262 -4.139 11.705 1 94.12 167 LEU A O 1
ATOM 1306 N N . ARG A 1 168 ? -2.681 -4.429 13.369 1 94.66 168 ARG A N 1
ATOM 1307 C CA . ARG A 1 168 ? -1.837 -5.436 14.004 1 94.66 168 ARG A CA 1
ATOM 1308 C C . ARG A 1 168 ? -1.666 -6.655 13.105 1 94.66 168 ARG A C 1
ATOM 1310 O O . ARG A 1 168 ? -0.563 -7.189 12.977 1 94.66 168 ARG A O 1
ATOM 1317 N N . ARG A 1 169 ? -2.726 -7.082 12.587 1 94.38 169 ARG A N 1
ATOM 1318 C CA . ARG A 1 169 ? -2.66 -8.226 11.684 1 94.38 169 ARG A CA 1
ATOM 1319 C C . ARG A 1 169 ? -1.764 -7.927 10.486 1 94.38 169 ARG A C 1
ATOM 1321 O O . ARG A 1 169 ? -0.944 -8.761 10.094 1 94.38 169 ARG A O 1
ATOM 1328 N N . GLU A 1 170 ? -1.953 -6.783 9.918 1 93.94 170 GLU A N 1
ATOM 1329 C CA . GLU A 1 170 ? -1.111 -6.411 8.785 1 93.94 170 GLU A CA 1
ATOM 1330 C C . GLU A 1 170 ? 0.36 -6.35 9.187 1 93.94 170 GLU A C 1
ATOM 1332 O O . GLU A 1 170 ? 1.236 -6.748 8.417 1 93.94 170 GLU A O 1
ATOM 1337 N N . ALA A 1 171 ? 0.608 -5.912 10.381 1 94.93 171 ALA A N 1
ATOM 1338 C CA . ALA A 1 171 ? 1.968 -5.913 10.914 1 94.93 171 ALA A CA 1
ATOM 1339 C C . ALA A 1 171 ? 2.507 -7.336 11.04 1 94.93 171 ALA A C 1
ATOM 1341 O O . ALA A 1 171 ? 3.649 -7.609 10.665 1 94.93 171 ALA A O 1
ATOM 1342 N N . ASP A 1 172 ? 1.681 -8.176 11.551 1 95.86 172 ASP A N 1
ATOM 1343 C CA . ASP A 1 172 ? 2.079 -9.566 11.747 1 95.86 172 ASP A CA 1
ATOM 1344 C C . ASP A 1 172 ? 2.402 -10.238 10.414 1 95.86 172 ASP A C 1
ATOM 1346 O O . ASP A 1 172 ? 3.351 -11.02 10.322 1 95.86 172 ASP A O 1
ATOM 1350 N N . VAL A 1 173 ? 1.64 -9.931 9.442 1 96.18 173 VAL A N 1
ATOM 1351 C CA . VAL A 1 173 ? 1.871 -10.515 8.125 1 96.18 173 VAL A CA 1
ATOM 1352 C C . VAL A 1 173 ? 3.209 -10.032 7.572 1 96.18 173 VAL A C 1
ATOM 1354 O O . VAL A 1 173 ? 3.99 -10.824 7.037 1 96.18 173 VAL A O 1
ATOM 1357 N N . LEU A 1 174 ? 3.5 -8.802 7.695 1 95.67 174 LEU A N 1
ATOM 1358 C CA . LEU A 1 174 ? 4.774 -8.272 7.222 1 95.67 174 LEU A CA 1
ATOM 1359 C C . LEU A 1 174 ? 5.936 -8.861 8.015 1 95.67 174 LEU A C 1
ATOM 1361 O O . LEU A 1 174 ? 7.006 -9.118 7.458 1 95.67 174 LEU A O 1
ATOM 1365 N N . ARG A 1 175 ? 5.715 -9.008 9.285 1 95.58 175 ARG A N 1
ATOM 1366 C CA . ARG A 1 175 ? 6.732 -9.651 10.111 1 95.58 175 ARG A CA 1
ATOM 1367 C C . ARG A 1 175 ? 6.986 -11.082 9.651 1 95.58 175 ARG A C 1
ATOM 1369 O O . ARG A 1 175 ? 8.138 -11.508 9.536 1 95.58 175 ARG A O 1
ATOM 1376 N N . LEU A 1 176 ? 5.924 -11.779 9.439 1 96.78 176 LEU A N 1
ATOM 1377 C CA . LEU A 1 176 ? 6.042 -13.14 8.926 1 96.78 176 LEU A CA 1
ATOM 1378 C C . LEU A 1 176 ? 6.801 -13.158 7.603 1 96.78 176 LEU A C 1
ATOM 1380 O O . LEU A 1 176 ? 7.712 -13.968 7.417 1 96.78 176 LEU A O 1
ATOM 1384 N N . LEU A 1 177 ? 6.43 -12.24 6.713 1 96.24 177 LEU A N 1
ATOM 1385 C CA . LEU A 1 177 ? 7.089 -12.154 5.414 1 96.24 177 LEU A CA 1
ATOM 1386 C C . LEU A 1 177 ? 8.575 -11.854 5.577 1 96.24 177 LEU A C 1
ATOM 1388 O O . LEU A 1 177 ? 9.409 -12.42 4.867 1 96.24 177 LEU A O 1
ATOM 1392 N N . SER A 1 178 ? 8.902 -10.984 6.494 1 95.16 178 SER A N 1
ATOM 1393 C CA . SER A 1 178 ? 10.293 -10.664 6.794 1 95.16 178 SER A CA 1
ATOM 1394 C C . SER A 1 178 ? 11.058 -11.9 7.255 1 95.16 178 SER A C 1
ATOM 1396 O O . SER A 1 178 ? 12.146 -12.187 6.752 1 95.16 178 SER A O 1
ATOM 1398 N N . ASP A 1 179 ? 10.498 -12.636 8.159 1 95.52 179 ASP A N 1
ATOM 1399 C CA . ASP A 1 179 ? 11.139 -13.831 8.699 1 95.52 179 ASP A CA 1
ATOM 1400 C C . ASP A 1 179 ? 11.285 -14.909 7.628 1 95.52 179 ASP A C 1
ATOM 1402 O O . ASP A 1 179 ? 12.308 -15.594 7.564 1 95.52 179 ASP A O 1
ATOM 1406 N N . LEU A 1 180 ? 10.266 -15.039 6.814 1 95.87 180 LEU A N 1
ATOM 1407 C CA . LEU A 1 180 ? 10.326 -15.993 5.711 1 95.87 180 LEU A CA 1
ATOM 1408 C C . LEU A 1 180 ? 11.445 -15.631 4.741 1 95.87 180 LEU A C 1
ATOM 1410 O O . LEU A 1 180 ? 12.232 -16.495 4.345 1 95.87 180 LEU A O 1
ATOM 1414 N N . TRP A 1 181 ? 11.474 -14.386 4.422 1 93.43 181 TRP A N 1
ATOM 1415 C CA . TRP A 1 181 ? 12.521 -13.94 3.508 1 93.43 181 TRP A CA 1
ATOM 1416 C C . TRP A 1 181 ? 13.904 -14.21 4.091 1 93.43 181 TRP A C 1
ATOM 1418 O O . TRP A 1 181 ? 14.797 -14.689 3.388 1 93.43 181 TRP A O 1
ATOM 1428 N N . ASP A 1 182 ? 14.062 -13.918 5.323 1 91.4 182 ASP A N 1
ATOM 1429 C CA . ASP A 1 182 ? 15.351 -14.133 5.974 1 91.4 182 ASP A CA 1
ATOM 1430 C C . ASP A 1 182 ? 15.724 -15.613 5.977 1 91.4 182 ASP A C 1
ATOM 1432 O O . ASP A 1 182 ? 16.903 -15.962 5.885 1 91.4 182 ASP A O 1
ATOM 1436 N N . THR A 1 183 ? 14.744 -16.429 6.105 1 90.09 183 THR A N 1
ATOM 1437 C CA . THR A 1 183 ? 14.966 -17.871 6.111 1 90.09 183 THR A CA 1
ATOM 1438 C C . THR A 1 183 ? 15.459 -18.348 4.748 1 90.09 183 THR A C 1
ATOM 1440 O O . THR A 1 183 ? 16.335 -19.212 4.667 1 90.09 183 THR A O 1
ATOM 1443 N N . VAL A 1 184 ? 15.004 -17.679 3.66 1 87.5 184 VAL A N 1
ATOM 1444 C CA . VAL A 1 184 ? 15.242 -18.269 2.347 1 87.5 184 VAL A CA 1
ATOM 1445 C C . VAL A 1 184 ? 16.348 -17.501 1.628 1 87.5 184 VAL A C 1
ATOM 1447 O O . VAL A 1 184 ? 16.906 -17.984 0.639 1 87.5 184 VAL A O 1
ATOM 1450 N N . SER A 1 185 ? 16.611 -16.297 2.028 1 84.47 185 SER A N 1
ATOM 1451 C CA . SER A 1 185 ? 17.499 -15.408 1.285 1 84.47 185 SER A CA 1
ATOM 1452 C C . SER A 1 185 ? 18.89 -16.016 1.136 1 84.47 185 SER A C 1
ATOM 1454 O O . SER A 1 185 ? 19.544 -15.836 0.106 1 84.47 185 SER A O 1
ATOM 1456 N N . ASP A 1 186 ? 19.343 -16.677 2.145 1 78.96 186 ASP A N 1
ATOM 1457 C CA . ASP A 1 186 ? 20.67 -17.278 2.063 1 78.96 186 ASP A CA 1
ATOM 1458 C C . ASP A 1 186 ? 20.71 -18.379 1.005 1 78.96 186 ASP A C 1
ATOM 1460 O O . ASP A 1 186 ? 21.753 -18.624 0.395 1 78.96 186 ASP A O 1
ATOM 1464 N N . GLY A 1 187 ? 19.581 -19.019 0.797 1 78.66 187 GLY A N 1
ATOM 1465 C CA . GLY A 1 187 ? 19.512 -20.099 -0.174 1 78.66 187 GLY A CA 1
ATOM 1466 C C . GLY A 1 187 ? 19.323 -19.61 -1.598 1 78.66 187 GLY A C 1
ATOM 1467 O O . GLY A 1 187 ? 19.382 -20.399 -2.544 1 78.66 187 GLY A O 1
ATOM 1468 N N . ILE A 1 188 ? 19.047 -18.325 -1.831 1 78.05 188 ILE A N 1
ATOM 1469 C CA . ILE A 1 188 ? 18.819 -17.748 -3.152 1 78.05 188 ILE A CA 1
ATOM 1470 C C . ILE A 1 188 ? 20.113 -17.127 -3.674 1 78.05 188 ILE A C 1
ATOM 1472 O O . ILE A 1 188 ? 20.311 -17.016 -4.886 1 78.05 188 ILE A O 1
ATOM 1476 N N . GLY A 1 189 ? 21.193 -16.96 -2.927 1 64.86 189 GLY A N 1
ATOM 1477 C CA . GLY A 1 189 ? 22.454 -16.371 -3.347 1 64.86 189 GLY A CA 1
ATOM 1478 C C . GLY A 1 189 ? 23.1 -17.107 -4.506 1 64.86 189 GLY A C 1
ATOM 1479 O O . GLY A 1 189 ? 22.691 -18.218 -4.848 1 64.86 189 GLY A O 1
ATOM 1480 N N . PRO A 1 190 ? 23.894 -16.201 -5.38 1 56.12 190 PRO A N 1
ATOM 1481 C CA . PRO A 1 190 ? 24.573 -16.846 -6.507 1 56.12 190 PRO A CA 1
ATOM 1482 C C . PRO A 1 190 ? 25.308 -18.121 -6.101 1 56.12 190 PRO A C 1
ATOM 1484 O O . PRO A 1 190 ? 25.869 -18.192 -5.004 1 56.12 190 PRO A O 1
ATOM 1487 N N . ALA A 1 191 ? 24.926 -19.298 -6.464 1 47.29 191 ALA A N 1
ATOM 1488 C CA . ALA A 1 191 ? 25.788 -20.452 -6.223 1 47.29 191 ALA A CA 1
ATOM 1489 C C . ALA A 1 191 ? 27.247 -20.118 -6.522 1 47.29 191 ALA A C 1
ATOM 1491 O O . ALA A 1 191 ? 27.536 -19.3 -7.398 1 47.29 191 ALA A O 1
ATOM 1492 N N . ALA A 1 192 ? 28.39 -20.243 -5.627 1 42.5 192 ALA A N 1
ATOM 1493 C CA . ALA A 1 192 ? 29.809 -19.997 -5.873 1 42.5 192 ALA A CA 1
ATOM 1494 C C . ALA A 1 192 ? 30.122 -20.038 -7.366 1 42.5 192 ALA A C 1
ATOM 1496 O O . ALA A 1 192 ? 30.77 -19.132 -7.896 1 42.5 192 ALA A O 1
ATOM 1497 N N . GLY A 1 193 ? 30.63 -21.229 -7.933 1 39.36 193 GLY A N 1
ATOM 1498 C CA . GLY A 1 193 ? 31.201 -21.601 -9.217 1 39.36 193 GLY A CA 1
ATOM 1499 C C . GLY A 1 193 ? 30.26 -21.359 -10.382 1 39.36 193 GLY A C 1
ATOM 1500 O O . GLY A 1 193 ? 30.619 -21.596 -11.537 1 39.36 193 GLY A O 1
ATOM 1501 N N . GLN A 1 194 ? 29.099 -21.631 -10.198 1 38.12 194 GLN A N 1
ATOM 1502 C CA . GLN A 1 194 ? 28.301 -21.711 -11.417 1 38.12 194 GLN A CA 1
ATOM 1503 C C . GLN A 1 194 ? 27.986 -20.32 -11.96 1 38.12 194 GLN A C 1
ATOM 1505 O O . GLN A 1 194 ? 27.476 -19.465 -11.232 1 38.12 194 GLN A O 1
ATOM 1510 N N . THR A 1 195 ? 28.996 -19.722 -12.642 1 37.03 195 THR A N 1
ATOM 1511 C CA . THR A 1 195 ? 28.677 -18.74 -13.672 1 37.03 195 THR A CA 1
ATOM 1512 C C . THR A 1 195 ? 27.25 -18.932 -14.179 1 37.03 195 THR A C 1
ATOM 1514 O O . THR A 1 195 ? 26.912 -19.992 -14.709 1 37.03 195 THR A O 1
ATOM 1517 N N . ALA A 1 196 ? 26.374 -18.67 -13.363 1 36.93 196 ALA A N 1
ATOM 1518 C CA . ALA A 1 196 ? 25 -18.727 -13.856 1 36.93 196 ALA A CA 1
ATOM 1519 C C . ALA A 1 196 ? 24.925 -18.316 -15.323 1 36.93 196 ALA A C 1
ATOM 1521 O O . ALA A 1 196 ? 24.987 -17.127 -15.646 1 36.93 196 ALA A O 1
ATOM 1522 N N . GLU A 1 197 ? 25.818 -18.767 -16.174 1 34.77 197 GLU A N 1
ATOM 1523 C CA . GLU A 1 197 ? 25.271 -18.77 -17.527 1 34.77 197 GLU A CA 1
ATOM 1524 C C . GLU A 1 197 ? 23.77 -19.046 -17.515 1 34.77 197 GLU A C 1
ATOM 1526 O O . GLU A 1 197 ? 23.343 -20.175 -17.265 1 34.77 197 GLU A O 1
ATOM 1531 N N . ALA A 1 198 ? 23.109 -18.469 -16.521 1 35.43 198 ALA A N 1
ATOM 1532 C CA . ALA A 1 198 ? 21.683 -18.493 -16.834 1 35.43 198 ALA A CA 1
ATOM 1533 C C . ALA A 1 198 ? 21.452 -18.72 -18.325 1 35.43 198 ALA A C 1
ATOM 1535 O O . ALA A 1 198 ? 21.871 -17.909 -19.155 1 35.43 198 ALA A O 1
ATOM 1536 N N . ASP A 1 199 ? 21.807 -19.807 -18.769 1 35.31 199 ASP A N 1
ATOM 1537 C CA . ASP A 1 199 ? 21.034 -20.165 -19.955 1 35.31 199 ASP A CA 1
ATOM 1538 C C . ASP A 1 199 ? 19.676 -19.467 -19.957 1 35.31 199 ASP A C 1
ATOM 1540 O O . ASP A 1 199 ? 18.719 -19.958 -19.356 1 35.31 199 ASP A O 1
ATOM 1544 N N . ALA A 1 200 ? 19.689 -18.331 -19.377 1 37.74 200 ALA A N 1
ATOM 1545 C CA . ALA A 1 200 ? 18.57 -17.511 -19.835 1 37.74 200 ALA A CA 1
ATOM 1546 C C . ALA A 1 200 ? 18.062 -17.986 -21.193 1 37.74 200 ALA A C 1
ATOM 1548 O O . ALA A 1 200 ? 18.803 -17.978 -22.178 1 37.74 200 ALA A O 1
ATOM 1549 N N . MET A 1 201 ? 17.552 -19.123 -21.213 1 34.79 201 MET A N 1
ATOM 1550 C CA . MET A 1 201 ? 16.933 -19.447 -22.496 1 34.79 201 MET A CA 1
ATOM 1551 C C . MET A 1 201 ? 16.658 -18.182 -23.302 1 34.79 201 MET A C 1
ATOM 1553 O O . MET A 1 201 ? 15.893 -17.318 -22.868 1 34.79 201 MET A O 1
ATOM 1557 N N . PRO A 1 202 ? 17.728 -17.491 -23.823 1 38.73 202 PRO A N 1
ATOM 1558 C CA . PRO A 1 202 ? 17.507 -16.487 -24.867 1 38.73 202 PRO A CA 1
ATOM 1559 C C . PRO A 1 202 ? 16.16 -16.651 -25.567 1 38.73 202 PRO A C 1
ATOM 1561 O O . PRO A 1 202 ? 15.93 -16.05 -26.619 1 38.73 202 PRO A O 1
ATOM 1564 N N . SER A 1 203 ? 15.637 -17.955 -25.617 1 40.26 203 SER A N 1
ATOM 1565 C CA . SER A 1 203 ? 14.472 -17.931 -26.496 1 40.26 203 SER A CA 1
ATOM 1566 C C . SER A 1 203 ? 13.571 -16.74 -26.187 1 40.26 203 SER A C 1
ATOM 1568 O O . SER A 1 203 ? 13.35 -16.409 -25.02 1 40.26 203 SER A O 1
ATOM 1570 N N . GLU A 1 204 ? 13.475 -15.868 -26.926 1 51.68 204 GLU A N 1
ATOM 1571 C CA . GLU A 1 204 ? 12.321 -14.974 -26.933 1 51.68 204 GLU A CA 1
ATOM 1572 C C . GLU A 1 204 ? 11.187 -15.53 -26.076 1 51.68 204 GLU A C 1
ATOM 1574 O O . GLU A 1 204 ? 10.763 -16.671 -26.264 1 51.68 204 GLU A O 1
ATOM 1579 N N . ASP A 1 205 ? 10.953 -15.063 -24.798 1 77.99 205 ASP A N 1
ATOM 1580 C CA . ASP A 1 205 ? 9.954 -15.555 -23.854 1 77.99 205 ASP A CA 1
ATOM 1581 C C . ASP A 1 205 ? 8.667 -15.951 -24.573 1 77.99 205 ASP A C 1
ATOM 1583 O O . ASP A 1 205 ? 7.975 -15.098 -25.134 1 77.99 205 ASP A O 1
ATOM 1587 N N . PHE A 1 206 ? 8.779 -17.255 -25.126 1 86.1 206 PHE A N 1
ATOM 1588 C CA . PHE A 1 206 ? 7.635 -17.842 -25.812 1 86.1 206 PHE A CA 1
ATOM 1589 C C . PHE A 1 206 ? 6.327 -17.322 -25.226 1 86.1 206 PHE A C 1
ATOM 1591 O O . PHE A 1 206 ? 5.433 -16.905 -25.965 1 86.1 206 PHE A O 1
ATOM 1598 N N . SER A 1 207 ? 6.265 -17.153 -24.006 1 89.86 207 SER A N 1
ATOM 1599 C CA . SER A 1 207 ? 5.057 -16.66 -23.354 1 89.86 207 SER A CA 1
ATOM 1600 C C . SER A 1 207 ? 4.811 -15.191 -23.683 1 89.86 207 SER A C 1
ATOM 1602 O O . SER A 1 207 ? 3.673 -14.787 -23.931 1 89.86 207 SER A O 1
ATOM 1604 N N . ARG A 1 208 ? 5.822 -14.512 -23.691 1 89.37 208 ARG A N 1
ATOM 1605 C CA . ARG A 1 208 ? 5.707 -13.09 -23.997 1 89.37 208 ARG A CA 1
ATOM 1606 C C . ARG A 1 208 ? 5.215 -12.875 -25.425 1 89.37 208 ARG A C 1
ATOM 1608 O O . ARG A 1 208 ? 4.346 -12.035 -25.667 1 89.37 208 ARG A O 1
ATOM 1615 N N . THR A 1 209 ? 5.819 -13.61 -26.329 1 91.25 209 THR A N 1
ATOM 1616 C CA . THR A 1 209 ? 5.44 -13.497 -27.733 1 91.25 209 THR A CA 1
ATOM 1617 C C . THR A 1 209 ? 3.99 -13.927 -27.939 1 91.25 209 THR A C 1
ATOM 1619 O O . THR A 1 209 ? 3.251 -13.295 -28.695 1 91.25 209 THR A O 1
ATOM 1622 N N . LEU A 1 210 ? 3.67 -14.959 -27.274 1 93.4 210 LEU A N 1
ATOM 1623 C CA . LEU A 1 210 ? 2.291 -15.431 -27.341 1 93.4 210 LEU A CA 1
ATOM 1624 C C . LEU A 1 210 ? 1.326 -14.364 -26.834 1 93.4 210 LEU A C 1
ATOM 1626 O O . LEU A 1 210 ? 0.315 -14.079 -27.48 1 93.4 210 LEU A O 1
ATOM 1630 N N . ASN A 1 211 ? 1.696 -13.828 -25.768 1 92.07 211 ASN A N 1
ATOM 1631 C CA . ASN A 1 211 ? 0.841 -12.824 -25.144 1 92.07 211 ASN A CA 1
ATOM 1632 C C . ASN A 1 211 ? 0.708 -11.58 -26.018 1 92.07 211 ASN A C 1
ATOM 1634 O O . ASN A 1 211 ? -0.374 -10.998 -26.116 1 92.07 211 ASN A O 1
ATOM 1638 N N . ALA A 1 212 ? 1.738 -11.183 -26.563 1 92.37 212 ALA A N 1
ATOM 1639 C CA . ALA A 1 212 ? 1.711 -10.035 -27.466 1 92.37 212 ALA A CA 1
ATOM 1640 C C . ALA A 1 212 ? 0.802 -10.3 -28.663 1 92.37 212 ALA A C 1
ATOM 1642 O O . ALA A 1 212 ? 0.015 -9.436 -29.056 1 92.37 212 ALA A O 1
ATOM 1643 N N . ALA A 1 213 ? 0.945 -11.473 -29.237 1 93.73 213 ALA A N 1
ATOM 1644 C CA . ALA A 1 213 ? 0.111 -11.853 -30.374 1 93.73 213 ALA A CA 1
ATOM 1645 C C . ALA A 1 213 ? -1.367 -11.848 -29.996 1 93.73 213 ALA A C 1
ATOM 1647 O O . ALA A 1 213 ? -2.207 -11.358 -30.755 1 93.73 213 ALA A O 1
ATOM 1648 N N . PHE A 1 214 ? -1.597 -12.335 -28.876 1 92.83 214 PHE A N 1
ATOM 1649 C CA . PHE A 1 214 ? -2.974 -12.369 -28.398 1 92.83 214 PHE A CA 1
ATOM 1650 C C . PHE A 1 214 ? -3.516 -10.957 -28.208 1 92.83 214 PHE A C 1
ATOM 1652 O O . PHE A 1 214 ? -4.643 -10.66 -28.611 1 92.83 214 PHE A O 1
ATOM 1659 N N . ALA A 1 215 ? -2.774 -10.182 -27.626 1 89.48 215 ALA A N 1
ATOM 1660 C CA . ALA A 1 215 ? -3.172 -8.797 -27.385 1 89.48 215 ALA A CA 1
ATOM 1661 C C . ALA A 1 215 ? -3.452 -8.071 -28.697 1 89.48 215 ALA A C 1
ATOM 1663 O O . ALA A 1 215 ? -4.294 -7.171 -28.748 1 89.48 215 ALA A O 1
ATOM 1664 N N . ASP A 1 216 ? -2.825 -8.534 -29.706 1 91.43 216 ASP A N 1
ATOM 1665 C CA . ASP A 1 216 ? -2.973 -7.912 -31.018 1 91.43 216 ASP A CA 1
ATOM 1666 C C . ASP A 1 216 ? -4.128 -8.538 -31.796 1 91.43 216 ASP A C 1
ATOM 1668 O O . ASP A 1 216 ? -4.318 -8.245 -32.978 1 91.43 216 ASP A O 1
ATOM 1672 N N . GLY A 1 217 ? -4.752 -9.469 -31.154 1 88.28 217 GLY A N 1
ATOM 1673 C CA . GLY A 1 217 ? -5.988 -9.924 -31.771 1 88.28 217 GLY A CA 1
ATOM 1674 C C . GLY A 1 217 ? -5.918 -11.36 -32.256 1 88.28 217 GLY A C 1
ATOM 1675 O O . GLY A 1 217 ? -6.863 -11.86 -32.87 1 88.28 217 GLY A O 1
ATOM 1676 N N . ALA A 1 218 ? -4.846 -12.063 -32.057 1 91.8 218 ALA A N 1
ATOM 1677 C CA . ALA A 1 218 ? -4.725 -13.454 -32.486 1 91.8 218 ALA A CA 1
ATOM 1678 C C . ALA A 1 218 ? -5.452 -14.39 -31.525 1 91.8 218 ALA A C 1
ATOM 1680 O O . ALA A 1 218 ? -4.817 -15.105 -30.746 1 91.8 218 ALA A O 1
ATOM 1681 N N . HIS A 1 219 ? -6.72 -14.47 -31.752 1 91.08 219 HIS A N 1
ATOM 1682 C CA . HIS A 1 219 ? -7.542 -15.191 -30.787 1 91.08 219 HIS A CA 1
ATOM 1683 C C . HIS A 1 219 ? -7.911 -16.578 -31.305 1 91.08 219 HIS A C 1
ATOM 1685 O O . HIS A 1 219 ? -8.809 -17.228 -30.766 1 91.08 219 HIS A O 1
ATOM 1691 N N . GLN A 1 220 ? -7.278 -16.95 -32.432 1 91.61 220 GLN A N 1
ATOM 1692 C CA . GLN A 1 220 ? -7.419 -18.282 -33.011 1 91.61 220 GLN A CA 1
ATOM 1693 C C . GLN A 1 220 ? -6.056 -18.894 -33.322 1 91.61 220 GLN A C 1
ATOM 1695 O O . GLN A 1 220 ? -5.065 -18.175 -33.466 1 91.61 220 GLN A O 1
ATOM 1700 N N . VAL A 1 221 ? -6.084 -20.208 -33.433 1 94.63 221 VAL A N 1
ATOM 1701 C CA . VAL A 1 221 ? -4.827 -20.923 -33.63 1 94.63 221 VAL A CA 1
ATOM 1702 C C . VAL A 1 221 ? -4.171 -20.465 -34.931 1 94.63 221 VAL A C 1
ATOM 1704 O O . VAL A 1 221 ? -2.967 -20.198 -34.966 1 94.63 221 VAL A O 1
ATOM 1707 N N . ASN A 1 222 ? -4.971 -20.343 -35.93 1 94.25 222 ASN A N 1
ATOM 1708 C CA . ASN A 1 222 ? -4.422 -19.944 -37.221 1 94.25 222 ASN A CA 1
ATOM 1709 C C . ASN A 1 222 ? -3.86 -18.526 -37.177 1 94.25 222 ASN A C 1
ATOM 1711 O O . ASN A 1 222 ? -2.807 -18.252 -37.757 1 94.25 222 ASN A O 1
ATOM 1715 N N . ARG A 1 223 ? -4.496 -17.68 -36.453 1 94.28 223 ARG A N 1
ATOM 1716 C CA . ARG A 1 223 ? -4.019 -16.306 -36.328 1 94.28 223 ARG A CA 1
ATOM 1717 C C . ARG A 1 223 ? -2.738 -16.243 -35.503 1 94.28 223 ARG A C 1
ATOM 1719 O O . ARG A 1 223 ? -1.866 -15.412 -35.762 1 94.28 223 ARG A O 1
ATOM 1726 N N . LEU A 1 224 ? -2.712 -17.092 -34.529 1 94.79 224 LEU A N 1
ATOM 1727 C CA . LEU A 1 224 ? -1.493 -17.168 -33.731 1 94.79 224 LEU A CA 1
ATOM 1728 C C . LEU A 1 224 ? -0.308 -17.601 -34.587 1 94.79 224 LEU A C 1
ATOM 1730 O O . LEU A 1 224 ? 0.771 -17.011 -34.505 1 94.79 224 LEU A O 1
ATOM 1734 N N . THR A 1 225 ? -0.482 -18.623 -35.385 1 95.82 225 THR A N 1
ATOM 1735 C CA . THR A 1 225 ? 0.592 -19.113 -36.242 1 95.82 225 THR A CA 1
ATOM 1736 C C . THR A 1 225 ? 1.02 -18.041 -37.239 1 95.82 225 THR A C 1
ATOM 1738 O O . THR A 1 225 ? 2.211 -17.88 -37.513 1 95.82 225 THR A O 1
ATOM 1741 N N . ASP A 1 226 ? 0.054 -17.313 -37.72 1 95.43 226 ASP A N 1
ATOM 1742 C CA . ASP A 1 226 ? 0.352 -16.217 -38.637 1 95.43 226 ASP A CA 1
ATOM 1743 C C . ASP A 1 226 ? 1.182 -15.136 -37.948 1 95.43 226 ASP A C 1
ATOM 1745 O O . ASP A 1 226 ? 2.19 -14.68 -38.491 1 95.43 226 ASP A O 1
ATOM 1749 N N . ALA A 1 227 ? 0.748 -14.8 -36.8 1 93.97 227 ALA A N 1
ATOM 1750 C CA . ALA A 1 227 ? 1.406 -13.734 -36.049 1 93.97 227 ALA A CA 1
ATOM 1751 C C . ALA A 1 227 ? 2.83 -14.128 -35.67 1 93.97 227 ALA A C 1
ATOM 1753 O O . ALA A 1 227 ? 3.724 -13.28 -35.621 1 93.97 227 ALA A O 1
ATOM 1754 N N . LEU A 1 228 ? 3.046 -15.37 -35.395 1 94.33 228 LEU A N 1
ATOM 1755 C CA . LEU A 1 228 ? 4.339 -15.864 -34.936 1 94.33 228 LEU A CA 1
ATOM 1756 C C . LEU A 1 228 ? 5.178 -16.362 -36.109 1 94.33 228 LEU A C 1
ATOM 1758 O O . LEU A 1 228 ? 6.357 -16.68 -35.943 1 94.33 228 LEU A O 1
ATOM 1762 N N . ASN A 1 229 ? 4.58 -16.477 -37.265 1 95.21 229 ASN A N 1
ATOM 1763 C CA . ASN A 1 229 ? 5.225 -16.972 -38.476 1 95.21 229 ASN A CA 1
ATOM 1764 C C . ASN A 1 229 ? 5.774 -18.382 -38.282 1 95.21 229 ASN A C 1
ATOM 1766 O O . ASN A 1 229 ? 6.943 -18.644 -38.574 1 95.21 229 ASN A O 1
ATOM 1770 N N . ILE A 1 230 ? 4.965 -19.214 -37.783 1 95.95 230 ILE A N 1
ATOM 1771 C CA . ILE A 1 230 ? 5.319 -20.617 -37.596 1 95.95 230 ILE A CA 1
ATOM 1772 C C . ILE A 1 230 ? 4.15 -21.505 -38.017 1 95.95 230 ILE A C 1
ATOM 1774 O O . ILE A 1 230 ? 3.032 -21.021 -38.207 1 95.95 230 ILE A O 1
ATOM 1778 N N . SER A 1 231 ? 4.406 -22.828 -38.183 1 95.64 231 SER A N 1
ATOM 1779 C CA . SER A 1 231 ? 3.359 -23.782 -38.533 1 95.64 231 SER A CA 1
ATOM 1780 C C . SER A 1 231 ? 2.544 -24.182 -37.308 1 95.64 231 SER A C 1
ATOM 1782 O O . SER A 1 231 ? 2.991 -24.003 -36.173 1 95.64 231 SER A O 1
ATOM 1784 N N . GLU A 1 232 ? 1.404 -24.66 -37.541 1 95.58 232 GLU A N 1
ATOM 1785 C CA . GLU A 1 232 ? 0.577 -25.157 -36.446 1 95.58 232 GLU A CA 1
ATOM 1786 C C . GLU A 1 232 ? 1.276 -26.287 -35.695 1 95.58 232 GLU A C 1
ATOM 1788 O O . GLU A 1 232 ? 1.144 -26.403 -34.475 1 95.58 232 GLU A O 1
ATOM 1793 N N . ARG A 1 233 ? 1.981 -27.101 -36.469 1 96 233 ARG A N 1
ATOM 1794 C CA . ARG A 1 233 ? 2.731 -28.19 -35.852 1 96 233 ARG A CA 1
ATOM 1795 C C . ARG A 1 233 ? 3.792 -27.653 -34.898 1 96 233 ARG A C 1
ATOM 1797 O O . ARG A 1 233 ? 3.938 -28.15 -33.779 1 96 233 ARG A O 1
ATOM 1804 N N . THR A 1 234 ? 4.506 -26.69 -35.359 1 95.86 234 THR A N 1
ATOM 1805 C CA . THR A 1 234 ? 5.531 -26.065 -34.53 1 95.86 234 THR A CA 1
ATOM 1806 C C . THR A 1 234 ? 4.908 -25.406 -33.304 1 95.86 234 THR A C 1
ATOM 1808 O O . THR A 1 234 ? 5.435 -25.52 -32.195 1 95.86 234 THR A O 1
ATOM 1811 N N . LEU A 1 235 ? 3.791 -24.733 -33.457 1 95.89 235 LEU A N 1
ATOM 1812 C CA . LEU A 1 235 ? 3.109 -24.096 -32.336 1 95.89 235 LEU A CA 1
ATOM 1813 C C . LEU A 1 235 ? 2.685 -25.131 -31.3 1 95.89 235 LEU A C 1
ATOM 1815 O O . LEU A 1 235 ? 2.922 -24.951 -30.103 1 95.89 235 LEU A O 1
ATOM 1819 N N . GLN A 1 236 ? 2.109 -26.193 -31.757 1 95.16 236 GLN A N 1
ATOM 1820 C CA . GLN A 1 236 ? 1.659 -27.247 -30.854 1 95.16 236 GLN A CA 1
ATOM 1821 C C . GLN A 1 236 ? 2.828 -27.836 -30.07 1 95.16 236 GLN A C 1
ATOM 1823 O O . GLN A 1 236 ? 2.716 -28.081 -28.867 1 95.16 236 GLN A O 1
ATOM 1828 N N . ARG A 1 237 ? 3.888 -28.092 -30.769 1 95.44 237 ARG A N 1
ATOM 1829 C CA . ARG A 1 237 ? 5.075 -28.629 -30.111 1 95.44 237 ARG A CA 1
ATOM 1830 C C . ARG A 1 237 ? 5.588 -27.672 -29.04 1 95.44 237 ARG A C 1
ATOM 1832 O O . ARG A 1 237 ? 5.884 -28.088 -27.918 1 95.44 237 ARG A O 1
ATOM 1839 N N . ARG A 1 238 ? 5.659 -26.421 -29.336 1 93.89 238 ARG A N 1
ATOM 1840 C CA . ARG A 1 238 ? 6.164 -25.421 -28.401 1 93.89 238 ARG A CA 1
ATOM 1841 C C . ARG A 1 238 ? 5.234 -25.272 -27.202 1 93.89 238 ARG A C 1
ATOM 1843 O O . ARG A 1 238 ? 5.692 -25.094 -26.071 1 93.89 238 ARG A O 1
ATOM 1850 N N . MET A 1 239 ? 3.926 -25.316 -27.51 1 94.29 239 MET A N 1
ATOM 1851 C CA . MET A 1 239 ? 2.941 -25.227 -26.436 1 94.29 239 MET A CA 1
ATOM 1852 C C . MET A 1 239 ? 3.081 -26.399 -25.47 1 94.29 239 MET A C 1
ATOM 1854 O O . MET A 1 239 ? 3.094 -26.207 -24.253 1 94.29 239 MET A O 1
ATOM 1858 N N . ARG A 1 240 ? 3.252 -27.542 -25.985 1 93.33 240 ARG A N 1
ATOM 1859 C CA . ARG A 1 240 ? 3.413 -28.739 -25.166 1 93.33 240 ARG A CA 1
ATOM 1860 C C . ARG A 1 240 ? 4.728 -28.701 -24.394 1 93.33 240 ARG A C 1
ATOM 1862 O O . ARG A 1 240 ? 4.768 -29.039 -23.209 1 93.33 240 ARG A O 1
ATOM 1869 N N . ASP A 1 241 ? 5.725 -28.256 -25.135 1 91.95 241 ASP A N 1
ATOM 1870 C CA . ASP A 1 241 ? 7.049 -28.213 -24.523 1 91.95 241 ASP A CA 1
ATOM 1871 C C . ASP A 1 241 ? 7.101 -27.18 -23.399 1 91.95 241 ASP A C 1
ATOM 1873 O O . ASP A 1 241 ? 7.786 -27.383 -22.394 1 91.95 241 ASP A O 1
ATOM 1877 N N . HIS A 1 242 ? 6.335 -26.126 -23.558 1 90.82 242 HIS A N 1
ATOM 1878 C CA . HIS A 1 242 ? 6.436 -25.013 -22.622 1 90.82 242 HIS A CA 1
ATOM 1879 C C . HIS A 1 242 ? 5.388 -25.124 -21.519 1 90.82 242 HIS A C 1
ATOM 1881 O O . HIS A 1 242 ? 5.721 -25.068 -20.333 1 90.82 242 HIS A O 1
ATOM 1887 N N . PHE A 1 243 ? 4.11 -25.327 -21.894 1 92.77 243 PHE A N 1
ATOM 1888 C CA . PHE A 1 243 ? 3.008 -25.288 -20.941 1 92.77 243 PHE A CA 1
ATOM 1889 C C . PHE A 1 243 ? 2.512 -26.695 -20.63 1 92.77 243 PHE A C 1
ATOM 1891 O O . PHE A 1 243 ? 1.846 -26.915 -19.616 1 92.77 243 PHE A O 1
ATOM 1898 N N . GLY A 1 244 ? 2.723 -27.644 -21.509 1 92.26 244 GLY A N 1
ATOM 1899 C CA . GLY A 1 244 ? 2.162 -28.979 -21.374 1 92.26 244 GLY A CA 1
ATOM 1900 C C . GLY A 1 244 ? 0.745 -29.088 -21.905 1 92.26 244 GLY A C 1
ATOM 1901 O O . GLY A 1 244 ? 0.067 -30.093 -21.68 1 92.26 244 GLY A O 1
ATOM 1902 N N . ILE A 1 245 ? 0.319 -28.071 -22.618 1 93.2 245 ILE A N 1
ATOM 1903 C CA . ILE A 1 245 ? -1.04 -28.068 -23.151 1 93.2 245 ILE A CA 1
ATOM 1904 C C . ILE A 1 245 ? -1.018 -27.641 -24.616 1 93.2 245 ILE A C 1
ATOM 1906 O O . ILE A 1 245 ? 0.031 -27.267 -25.145 1 93.2 245 ILE A O 1
ATOM 1910 N N . THR A 1 246 ? -2.166 -27.684 -25.249 1 95.1 246 THR A N 1
ATOM 1911 C CA . THR A 1 246 ? -2.279 -27.313 -26.656 1 95.1 246 THR A CA 1
ATOM 1912 C C . THR A 1 246 ? -2.515 -25.813 -26.803 1 95.1 246 THR A C 1
ATOM 1914 O O . THR A 1 246 ? -2.849 -25.134 -25.83 1 95.1 246 THR A O 1
ATOM 1917 N N . ALA A 1 247 ? -2.336 -25.345 -27.978 1 95.04 247 ALA A N 1
ATOM 1918 C CA . ALA A 1 247 ? -2.608 -23.943 -28.282 1 95.04 247 ALA A CA 1
ATOM 1919 C C . ALA A 1 247 ? -4.073 -23.6 -28.027 1 95.04 247 ALA A C 1
ATOM 1921 O O . ALA A 1 247 ? -4.384 -22.526 -27.506 1 95.04 247 ALA A O 1
ATOM 1922 N N . SER A 1 248 ? -4.925 -24.47 -28.348 1 93.69 248 SER A N 1
ATOM 1923 C CA . SER A 1 248 ? -6.353 -24.254 -28.144 1 93.69 248 SER A CA 1
ATOM 1924 C C . SER A 1 248 ? -6.686 -24.127 -26.661 1 93.69 248 SER A C 1
ATOM 1926 O O . SER A 1 248 ? -7.493 -23.281 -26.271 1 93.69 248 SER A O 1
ATOM 1928 N N . GLU A 1 249 ? -6.089 -24.968 -25.913 1 93.35 249 GLU A N 1
ATOM 1929 C CA . GLU A 1 249 ? -6.292 -24.895 -24.469 1 93.35 249 GLU A CA 1
ATOM 1930 C C . GLU A 1 249 ? -5.763 -23.581 -23.902 1 93.35 249 GLU A C 1
ATOM 1932 O O . GLU A 1 249 ? -6.413 -22.954 -23.063 1 93.35 249 GLU A O 1
ATOM 1937 N N . TRP A 1 250 ? -4.592 -23.233 -24.338 1 94.12 250 TRP A N 1
ATOM 1938 C CA . TRP A 1 250 ? -4.014 -21.963 -23.91 1 94.12 250 TRP A CA 1
ATOM 1939 C C . TRP A 1 250 ? -4.94 -20.8 -24.253 1 94.12 250 TRP A C 1
ATOM 1941 O O . TRP A 1 250 ? -5.197 -19.935 -23.413 1 94.12 250 TRP A O 1
ATOM 1951 N N . LEU A 1 251 ? -5.434 -20.801 -25.435 1 93.48 251 LEU A N 1
ATOM 1952 C CA . LEU A 1 251 ? -6.348 -19.759 -25.887 1 93.48 251 LEU A CA 1
ATOM 1953 C C . LEU A 1 251 ? -7.605 -19.726 -25.024 1 93.48 251 LEU A C 1
ATOM 1955 O O . LEU A 1 251 ? -8.132 -18.652 -24.726 1 93.48 251 LEU A O 1
ATOM 1959 N N . HIS A 1 252 ? -8.006 -20.88 -24.713 1 91.09 252 HIS A N 1
ATOM 1960 C CA . HIS A 1 252 ? -9.176 -20.954 -23.845 1 91.09 252 HIS A CA 1
ATOM 1961 C C . HIS A 1 252 ? -8.922 -20.249 -22.517 1 91.09 252 HIS A C 1
ATOM 1963 O O . HIS A 1 252 ? -9.75 -19.455 -22.062 1 91.09 252 HIS A O 1
ATOM 1969 N N . HIS A 1 253 ? -7.798 -20.492 -21.95 1 91.32 253 HIS A N 1
ATOM 1970 C CA . HIS A 1 253 ? -7.426 -19.827 -20.706 1 91.32 253 HIS A CA 1
ATOM 1971 C C . HIS A 1 253 ? -7.384 -18.313 -20.882 1 91.32 253 HIS A C 1
ATOM 1973 O O . HIS A 1 253 ? -7.922 -17.573 -20.055 1 91.32 253 HIS A O 1
ATOM 1979 N N . LYS A 1 254 ? -6.787 -17.886 -21.916 1 91.88 254 LYS A N 1
ATOM 1980 C CA . LYS A 1 254 ? -6.641 -16.459 -22.189 1 91.88 254 LYS A CA 1
ATOM 1981 C C . LYS A 1 254 ? -8.001 -15.796 -22.389 1 91.88 254 LYS A C 1
ATOM 1983 O O . LYS A 1 254 ? -8.237 -14.69 -21.898 1 91.88 254 LYS A O 1
ATOM 1988 N N . GLN A 1 255 ? -8.828 -16.493 -23.062 1 90.55 255 GLN A N 1
ATOM 1989 C CA . GLN A 1 255 ? -10.164 -15.97 -23.329 1 90.55 255 GLN A CA 1
ATOM 1990 C C . GLN A 1 255 ? -10.962 -15.816 -22.037 1 90.55 255 GLN A C 1
ATOM 1992 O O . GLN A 1 255 ? -11.668 -14.822 -21.852 1 90.55 255 GLN A O 1
ATOM 1997 N N . MET A 1 256 ? -10.845 -16.762 -21.206 1 89.62 256 MET A N 1
ATOM 1998 C CA . MET A 1 256 ? -11.552 -16.703 -19.93 1 89.62 256 MET A CA 1
ATOM 1999 C C . MET A 1 256 ? -11.021 -15.565 -19.065 1 89.62 256 MET A C 1
ATOM 2001 O O . MET A 1 256 ? -11.797 -14.844 -18.435 1 89.62 256 MET A O 1
ATOM 2005 N N . GLN A 1 257 ? -9.728 -15.399 -19.083 1 88.03 257 GLN A N 1
ATOM 2006 C CA . GLN A 1 257 ? -9.127 -14.297 -18.339 1 88.03 257 GLN A CA 1
ATOM 2007 C C . GLN A 1 257 ? -9.572 -12.948 -18.897 1 88.03 257 GLN A C 1
ATOM 2009 O O . GLN A 1 257 ? -9.855 -12.019 -18.138 1 88.03 257 GLN A O 1
ATOM 2014 N N . HIS A 1 258 ? -9.602 -12.899 -20.135 1 87.48 258 HIS A N 1
ATOM 2015 C CA . HIS A 1 258 ? -10.057 -11.68 -20.794 1 87.48 258 HIS A CA 1
ATOM 2016 C C . HIS A 1 258 ? -11.521 -11.394 -20.473 1 87.48 258 HIS A C 1
ATOM 2018 O O . HIS A 1 258 ? -11.896 -10.243 -20.239 1 87.48 258 HIS A O 1
ATOM 2024 N N . ALA A 1 259 ? -12.29 -12.391 -20.493 1 88.56 259 ALA A N 1
ATOM 2025 C CA . ALA A 1 259 ? -13.704 -12.251 -20.154 1 88.56 259 ALA A CA 1
ATOM 2026 C C . ALA A 1 259 ? -13.878 -11.69 -18.746 1 88.56 259 ALA A C 1
ATOM 2028 O O . ALA A 1 259 ? -14.675 -10.774 -18.529 1 88.56 259 ALA A O 1
ATOM 2029 N N . LEU A 1 260 ? -13.151 -12.257 -17.883 1 86.97 260 LEU A N 1
ATOM 2030 C CA . LEU A 1 260 ? -13.212 -11.791 -16.502 1 86.97 260 LEU A CA 1
ATOM 2031 C C . LEU A 1 260 ? -12.854 -10.311 -16.412 1 86.97 260 LEU A C 1
ATOM 2033 O O . LEU A 1 260 ? -13.546 -9.54 -15.743 1 86.97 260 LEU A O 1
ATOM 2037 N N . TYR A 1 261 ? -11.806 -9.935 -17.057 1 85.15 261 TYR A N 1
ATOM 2038 C CA . TYR A 1 261 ? -11.359 -8.547 -17.086 1 85.15 261 TYR A CA 1
ATOM 2039 C C . TYR A 1 261 ? -12.458 -7.631 -17.611 1 85.15 261 TYR A C 1
ATOM 2041 O O . TYR A 1 261 ? -12.739 -6.585 -17.02 1 85.15 261 TYR A O 1
ATOM 2049 N N . LEU A 1 262 ? -13.083 -8.022 -18.655 1 85.64 262 LEU A N 1
ATOM 2050 C CA . LEU A 1 262 ? -14.123 -7.212 -19.28 1 85.64 262 LEU A CA 1
ATOM 2051 C C . LEU A 1 262 ? -15.334 -7.08 -18.362 1 85.64 262 LEU A C 1
ATOM 2053 O O . LEU A 1 262 ? -15.951 -6.014 -18.291 1 85.64 262 LEU A O 1
ATOM 2057 N N . LEU A 1 263 ? -15.609 -8.116 -17.709 1 86.17 263 LEU A N 1
ATOM 2058 C CA . LEU A 1 263 ? -16.773 -8.116 -16.83 1 86.17 263 LEU A CA 1
ATOM 2059 C C . LEU A 1 263 ? -16.527 -7.245 -15.602 1 86.17 263 LEU A C 1
ATOM 2061 O O . LEU A 1 263 ? -17.46 -6.641 -15.067 1 86.17 263 LEU A O 1
ATOM 2065 N N . GLN A 1 264 ? -15.272 -7.173 -15.227 1 81.87 264 GLN A N 1
ATOM 2066 C CA . GLN A 1 264 ? -14.943 -6.456 -14 1 81.87 264 GLN A CA 1
ATOM 2067 C C . GLN A 1 264 ? -14.621 -4.992 -14.288 1 81.87 264 GLN A C 1
ATOM 2069 O O . GLN A 1 264 ? -14.814 -4.128 -13.431 1 81.87 264 GLN A O 1
ATOM 2074 N N . ASN A 1 265 ? -14.058 -4.629 -15.41 1 75.48 265 ASN A N 1
ATOM 2075 C CA . ASN A 1 265 ? -13.526 -3.293 -15.654 1 75.48 265 ASN A CA 1
ATOM 2076 C C . ASN A 1 265 ? -14.184 -2.641 -16.866 1 75.48 265 ASN A C 1
ATOM 2078 O O . ASN A 1 265 ? -13.998 -1.448 -17.112 1 75.48 265 ASN A O 1
ATOM 2082 N N . GLY A 1 266 ? -14.885 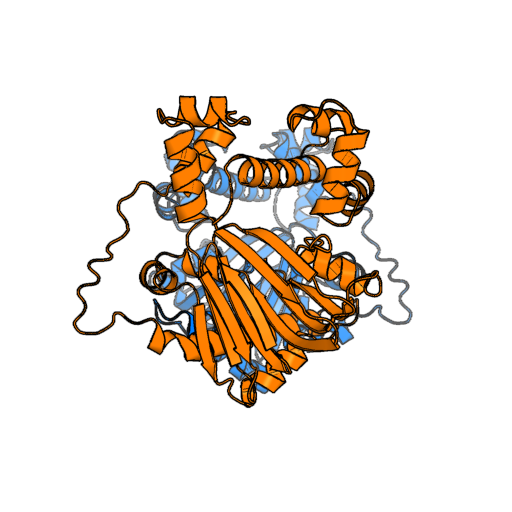-3.304 -17.747 1 70.96 266 GLY A N 1
ATOM 2083 C CA . GLY A 1 266 ? -15.201 -2.815 -19.08 1 70.96 266 GLY A CA 1
ATOM 2084 C C . GLY A 1 266 ? -16.644 -2.368 -19.224 1 70.96 266 GLY A C 1
ATOM 2085 O O . GLY A 1 266 ? -17.034 -1.842 -20.269 1 70.96 266 GLY A O 1
ATOM 2086 N N . GLY A 1 267 ? -17.438 -2.488 -18.167 1 76.58 267 GLY A N 1
ATOM 2087 C CA . GLY A 1 267 ? -18.824 -2.074 -18.311 1 76.58 267 GLY A CA 1
ATOM 2088 C C . GLY A 1 267 ? -19.547 -2.791 -19.436 1 76.58 267 GLY A C 1
ATOM 2089 O O . GLY A 1 267 ? -20.592 -2.331 -19.901 1 76.58 267 GLY A O 1
ATOM 2090 N N . LYS A 1 268 ? -19.026 -3.775 -20.028 1 84.58 268 LYS A N 1
ATOM 2091 C CA . LYS A 1 268 ? -19.628 -4.52 -21.131 1 84.58 268 LYS A CA 1
ATOM 2092 C C . LYS A 1 268 ? -20.722 -5.458 -20.63 1 84.58 268 LYS A C 1
ATOM 2094 O O . LYS A 1 268 ? -20.681 -5.91 -19.484 1 84.58 268 LYS A O 1
ATOM 2099 N N . SER A 1 269 ? -21.619 -5.67 -21.527 1 90.71 269 SER A N 1
ATOM 2100 C CA . SER A 1 269 ? -22.644 -6.661 -21.215 1 90.71 269 SER A CA 1
ATOM 2101 C C . SER A 1 269 ? -22.093 -8.079 -21.322 1 90.71 269 SER A C 1
ATOM 2103 O O . SER A 1 269 ? -21.015 -8.291 -21.88 1 90.71 269 SER A O 1
ATOM 2105 N N . ILE A 1 270 ? -22.84 -8.976 -20.835 1 92.5 270 ILE A N 1
ATOM 2106 C CA . ILE A 1 270 ? -22.454 -10.381 -20.9 1 92.5 270 ILE A CA 1
ATOM 2107 C C . ILE A 1 270 ? -22.421 -10.84 -22.356 1 92.5 270 ILE A C 1
ATOM 2109 O O . ILE A 1 270 ? -21.513 -11.569 -22.764 1 92.5 270 ILE A O 1
ATOM 2113 N N . GLY A 1 271 ? -23.426 -10.377 -23.07 1 92 271 GLY A N 1
ATOM 2114 C CA . GLY A 1 271 ? -23.477 -10.712 -24.484 1 92 271 GLY A CA 1
ATOM 2115 C C . GLY A 1 271 ? -22.297 -10.171 -25.269 1 92 271 GLY A C 1
ATOM 2116 O O . GLY A 1 271 ? -21.702 -10.887 -26.077 1 92 271 GLY A O 1
ATOM 2117 N N . GLU A 1 272 ? -21.976 -8.995 -25.017 1 91.61 272 GLU A N 1
ATOM 2118 C CA . GLU A 1 272 ? -20.829 -8.377 -25.676 1 91.61 272 GLU A CA 1
ATOM 2119 C C . GLU A 1 272 ? -19.531 -9.091 -25.309 1 91.61 272 GLU A C 1
ATOM 2121 O O . GLU A 1 272 ? -18.68 -9.325 -26.17 1 91.61 272 GLU A O 1
ATOM 2126 N N . THR A 1 273 ? -19.378 -9.345 -24.06 1 92.72 273 THR A N 1
ATOM 2127 C CA . THR A 1 273 ? -18.195 -10.057 -23.589 1 92.72 273 THR A CA 1
ATOM 2128 C C . THR A 1 273 ? -18.072 -11.414 -24.277 1 92.72 273 THR A C 1
ATOM 2130 O O . THR A 1 273 ? -16.987 -11.794 -24.722 1 92.72 273 THR A O 1
ATOM 2133 N N . ALA A 1 274 ? -19.184 -12.103 -24.381 1 92.1 274 ALA A N 1
ATOM 2134 C CA . ALA A 1 274 ? -19.204 -13.405 -25.044 1 92.1 274 ALA A CA 1
ATOM 2135 C C . ALA A 1 274 ? -18.695 -13.297 -26.479 1 92.1 274 ALA A C 1
ATOM 2137 O O . ALA A 1 274 ? -17.828 -14.068 -26.896 1 92.1 274 ALA A O 1
ATOM 2138 N N . TYR A 1 275 ? -19.165 -12.315 -27.133 1 87.7 275 TYR A N 1
ATOM 2139 C CA . TYR A 1 275 ? -18.795 -12.098 -28.527 1 87.7 275 TYR A CA 1
ATOM 2140 C C . TYR A 1 275 ? -17.314 -11.758 -28.651 1 87.7 275 TYR A C 1
ATOM 2142 O O . TYR A 1 275 ? -16.614 -12.308 -29.505 1 87.7 275 TYR A O 1
ATOM 2150 N N . LEU A 1 276 ? -16.851 -10.959 -27.842 1 86.36 276 LEU A N 1
ATOM 2151 C CA . LEU A 1 276 ? -15.464 -10.509 -27.876 1 86.36 276 LEU A CA 1
ATOM 2152 C C . LEU A 1 276 ? -14.512 -11.656 -27.552 1 86.36 276 LEU A C 1
ATOM 2154 O O . LEU A 1 276 ? -13.344 -11.629 -27.947 1 86.36 276 LEU A O 1
ATOM 2158 N N . CYS A 1 277 ? -15.038 -12.571 -26.864 1 87.87 277 CYS A N 1
ATOM 2159 C CA . CYS A 1 277 ? -14.207 -13.712 -26.495 1 87.87 277 CYS A CA 1
ATOM 2160 C C . CYS A 1 277 ? -14.368 -14.85 -27.495 1 87.87 277 CYS A C 1
ATOM 2162 O O . CYS A 1 277 ? -13.845 -15.946 -27.285 1 87.87 277 CYS A O 1
ATOM 2164 N N . GLY A 1 278 ? -15.142 -14.619 -28.532 1 83.25 278 GLY A N 1
ATOM 2165 C CA . GLY A 1 278 ? -15.199 -15.551 -29.647 1 83.25 278 GLY A CA 1
ATOM 2166 C C . GLY A 1 278 ? -16.351 -16.532 -29.546 1 83.25 278 GLY A C 1
ATOM 2167 O O . GLY A 1 278 ? -16.386 -17.533 -30.266 1 83.25 278 GLY A O 1
ATOM 2168 N N . TYR A 1 279 ? -17.29 -16.296 -28.703 1 88.78 279 TYR A N 1
ATOM 2169 C CA . TYR A 1 279 ? -18.425 -17.204 -28.587 1 88.78 279 TYR A CA 1
ATOM 2170 C C . TYR A 1 279 ? -19.585 -16.742 -29.461 1 88.78 279 TYR A C 1
ATOM 2172 O O . TYR A 1 279 ? -19.853 -15.543 -29.564 1 88.78 279 TYR A O 1
ATOM 2180 N N . ARG A 1 280 ? -20.18 -17.71 -29.987 1 87.37 280 ARG A N 1
ATOM 2181 C CA . ARG A 1 280 ? -21.321 -17.41 -30.846 1 87.37 280 ARG A CA 1
ATOM 2182 C C . ARG A 1 280 ? -22.607 -17.312 -30.032 1 87.37 280 ARG A C 1
ATOM 2184 O O . ARG A 1 280 ? -23.526 -16.577 -30.4 1 87.37 280 ARG A O 1
ATOM 2191 N N . HIS A 1 281 ? -22.654 -18.08 -28.926 1 91.48 281 HIS A N 1
ATOM 2192 C CA . HIS A 1 281 ? -23.845 -18.096 -28.084 1 91.48 281 HIS A CA 1
ATOM 2193 C C . HIS A 1 281 ? -23.501 -17.766 -26.636 1 91.48 281 HIS A C 1
ATOM 2195 O O . HIS A 1 281 ? -22.525 -18.287 -26.091 1 91.48 281 HIS A O 1
ATOM 2201 N N . VAL A 1 282 ? -24.339 -16.971 -26.042 1 92.73 282 VAL A N 1
ATOM 2202 C CA . VAL A 1 282 ? -24.142 -16.535 -24.664 1 92.73 282 VAL A CA 1
ATOM 2203 C C . VAL A 1 282 ? -24.235 -17.734 -23.724 1 92.73 282 VAL A C 1
ATOM 2205 O O . VAL A 1 282 ? -23.518 -17.804 -22.723 1 92.73 282 VAL A O 1
ATOM 2208 N N . SER A 1 283 ? -25.035 -18.66 -24.135 1 93.47 283 SER A N 1
ATOM 2209 C CA . SER A 1 283 ? -25.226 -19.84 -23.298 1 93.47 283 SER A CA 1
ATOM 2210 C C . SER A 1 283 ? -23.944 -20.66 -23.199 1 93.47 283 SER A C 1
ATOM 2212 O O . SER A 1 283 ? -23.581 -21.124 -22.116 1 93.47 283 SER A O 1
ATOM 2214 N N . SER A 1 284 ? -23.28 -20.826 -24.324 1 93.36 284 SER A N 1
ATOM 2215 C CA . SER A 1 284 ? -22.024 -21.569 -24.329 1 93.36 284 SER A CA 1
ATOM 2216 C C . SER A 1 284 ? -20.947 -20.84 -23.532 1 93.36 284 SER A C 1
ATOM 2218 O O . SER A 1 284 ? -20.151 -21.47 -22.834 1 93.36 284 SER A O 1
ATOM 2220 N N . PHE A 1 285 ? -21.001 -19.567 -23.655 1 93.91 285 PHE A N 1
ATOM 2221 C CA . PHE A 1 285 ? -20.064 -18.744 -22.9 1 93.91 285 PHE A CA 1
ATOM 2222 C C . PHE A 1 285 ? -20.315 -18.872 -21.402 1 93.91 285 PHE A C 1
ATOM 2224 O O . PHE A 1 285 ? -19.379 -19.072 -20.625 1 93.91 285 PHE A O 1
ATOM 2231 N N . THR A 1 286 ? -21.521 -18.749 -21.03 1 92.26 286 THR A N 1
ATOM 2232 C CA . THR A 1 286 ? -21.891 -18.822 -19.621 1 92.26 286 THR A CA 1
ATOM 2233 C C . THR A 1 286 ? -21.475 -20.162 -19.022 1 92.26 286 THR A C 1
ATOM 2235 O O . THR A 1 286 ? -20.944 -20.214 -17.911 1 92.26 286 THR A O 1
ATOM 2238 N N . GLN A 1 287 ? -21.672 -21.182 -19.795 1 90.94 287 GLN A N 1
ATOM 2239 C CA . GLN A 1 287 ? -21.293 -22.512 -19.331 1 90.94 287 GLN A CA 1
ATOM 2240 C C . GLN A 1 287 ? -19.779 -22.632 -19.18 1 90.94 287 GLN A C 1
ATOM 2242 O O . GLN A 1 287 ? -19.289 -23.142 -18.17 1 90.94 287 GLN A O 1
ATOM 2247 N N . ALA A 1 288 ? -19.125 -22.199 -20.17 1 87.9 288 ALA A N 1
ATOM 2248 C CA . ALA A 1 288 ? -17.666 -22.267 -20.149 1 87.9 288 ALA A CA 1
ATOM 2249 C C . ALA A 1 288 ? -17.095 -21.44 -19 1 87.9 288 ALA A C 1
ATOM 2251 O O . ALA A 1 288 ? -16.171 -21.878 -18.311 1 87.9 288 ALA A O 1
ATOM 2252 N N . PHE A 1 289 ? -17.664 -20.281 -18.836 1 89.49 289 PHE A N 1
ATOM 2253 C CA . PHE A 1 289 ? -17.233 -19.378 -17.776 1 89.49 289 PHE A CA 1
ATOM 2254 C C . PHE A 1 289 ? -17.465 -20.002 -16.405 1 89.49 289 PHE A C 1
ATOM 2256 O O . PHE A 1 289 ? -16.577 -19.982 -15.55 1 89.49 289 PHE A O 1
ATOM 2263 N N . ARG A 1 290 ? -18.524 -20.559 -16.231 1 84.08 290 ARG A N 1
ATOM 2264 C CA . ARG A 1 290 ? -18.854 -21.204 -14.964 1 84.08 290 ARG A CA 1
ATOM 2265 C C . ARG A 1 290 ? -17.933 -22.389 -14.697 1 84.08 290 ARG A C 1
ATOM 2267 O O . ARG A 1 290 ? -17.484 -22.591 -13.567 1 84.08 290 ARG A O 1
ATOM 2274 N N . GLN A 1 291 ? -17.708 -23.081 -15.749 1 79.6 291 GLN A N 1
ATOM 2275 C CA . GLN A 1 291 ? -16.814 -24.226 -15.606 1 79.6 291 GLN A CA 1
ATOM 2276 C C . GLN A 1 291 ? -15.402 -23.778 -15.237 1 79.6 291 GLN A C 1
ATOM 2278 O O . GLN A 1 291 ? -14.721 -24.44 -14.451 1 79.6 291 GLN A O 1
ATOM 2283 N N . TYR A 1 292 ? -15.05 -22.66 -15.804 1 82.17 292 TYR A N 1
ATOM 2284 C CA . TYR A 1 292 ? -13.689 -22.17 -15.621 1 82.17 292 TYR A CA 1
ATOM 2285 C C . TYR A 1 292 ? -13.539 -21.467 -14.278 1 82.17 292 TYR A C 1
ATOM 2287 O O . TYR A 1 292 ? -12.562 -21.691 -13.558 1 82.17 292 TYR A O 1
ATOM 2295 N N . PHE A 1 293 ? -14.518 -20.642 -13.835 1 78.57 293 PHE A N 1
ATOM 2296 C CA . PHE A 1 293 ? -14.361 -19.787 -12.665 1 78.57 293 PHE A CA 1
ATOM 2297 C C . PHE A 1 293 ? -15.222 -20.286 -11.51 1 78.57 293 PHE A C 1
ATOM 2299 O O . PHE A 1 293 ? -15.033 -19.873 -10.364 1 78.57 293 PHE A O 1
ATOM 2306 N N . GLY A 1 294 ? -16.152 -21.09 -11.784 1 74.37 294 GLY A N 1
ATOM 2307 C CA . GLY A 1 294 ? -17.038 -21.586 -10.743 1 74.37 294 GLY A CA 1
ATOM 2308 C C . GLY A 1 294 ? -18.251 -20.702 -10.521 1 74.37 294 GLY A C 1
ATOM 2309 O O . GLY A 1 294 ? -19.145 -21.049 -9.746 1 74.37 294 GLY A O 1
ATOM 2310 N N . SER A 1 295 ? -18.292 -19.619 -11.154 1 78.49 295 SER A N 1
ATOM 2311 C CA . SER A 1 295 ? -19.43 -18.708 -11.084 1 78.49 295 SER A CA 1
ATOM 2312 C C . SER A 1 295 ? -19.833 -18.219 -12.471 1 78.49 295 SER A C 1
ATOM 2314 O O . SER A 1 295 ? -19.022 -18.232 -13.4 1 78.49 295 SER A O 1
ATOM 2316 N N . THR A 1 296 ? -21.043 -17.838 -12.5 1 85.24 296 THR A N 1
ATOM 2317 C CA . THR A 1 296 ? -21.522 -17.337 -13.783 1 85.24 296 THR A CA 1
ATOM 2318 C C . THR A 1 296 ? -21.022 -15.917 -14.03 1 85.24 296 THR A C 1
ATOM 2320 O O . THR A 1 296 ? -20.627 -15.221 -13.093 1 85.24 296 THR A O 1
ATOM 2323 N N . PRO A 1 297 ? -21.026 -15.574 -15.257 1 88.37 297 PRO A N 1
ATOM 2324 C CA . PRO A 1 297 ? -20.673 -14.186 -15.564 1 88.37 297 PRO A CA 1
ATOM 2325 C C . PRO A 1 297 ? -21.539 -13.177 -14.812 1 88.37 297 PRO A C 1
ATOM 2327 O O . PRO A 1 297 ? -21.032 -12.158 -14.337 1 88.37 297 PRO A O 1
ATOM 2330 N N . ALA A 1 298 ? -22.749 -13.471 -14.619 1 87.06 298 ALA A N 1
ATOM 2331 C CA . ALA A 1 298 ? -23.674 -12.569 -13.937 1 87.06 298 ALA A CA 1
ATOM 2332 C C . ALA A 1 298 ? -23.311 -12.424 -12.462 1 87.06 298 ALA A C 1
ATOM 2334 O O . ALA A 1 298 ? -23.331 -11.318 -11.917 1 87.06 298 ALA A O 1
ATOM 2335 N N . GLU A 1 299 ? -22.969 -13.478 -11.866 1 82.6 299 GLU A N 1
ATOM 2336 C CA . GLU A 1 299 ? -22.566 -13.475 -10.463 1 82.6 299 GLU A CA 1
ATOM 2337 C C . GLU A 1 299 ? -21.283 -12.674 -10.259 1 82.6 299 GLU A C 1
ATOM 2339 O O . GLU A 1 299 ? -21.155 -11.934 -9.281 1 82.6 299 GLU A O 1
ATOM 2344 N N . THR A 1 300 ? -20.448 -12.858 -11.192 1 79.86 300 THR A N 1
ATOM 2345 C CA . THR A 1 300 ? -19.157 -12.185 -11.114 1 79.86 300 THR A CA 1
ATOM 2346 C C . THR A 1 300 ? -19.32 -10.679 -11.3 1 79.86 300 THR A C 1
ATOM 2348 O O . THR A 1 300 ? -18.66 -9.889 -10.621 1 79.86 300 THR A O 1
ATOM 2351 N N . LYS A 1 301 ? -20.096 -10.285 -12.169 1 81.95 301 LYS A N 1
ATOM 2352 C CA . LYS A 1 301 ? -20.346 -8.87 -12.425 1 81.95 301 LYS A CA 1
ATOM 2353 C C . LYS A 1 301 ? -20.99 -8.197 -11.216 1 81.95 301 LYS A C 1
ATOM 2355 O O . LYS A 1 301 ? -20.681 -7.046 -10.901 1 81.95 301 LYS A O 1
ATOM 2360 N N . LYS A 1 302 ? -21.761 -8.894 -10.455 1 72.23 302 LYS A N 1
ATOM 2361 C CA . LYS A 1 302 ? -22.445 -8.353 -9.284 1 72.23 302 LYS A CA 1
ATOM 2362 C C . LYS A 1 302 ? -21.475 -8.15 -8.124 1 72.23 302 LYS A C 1
ATOM 2364 O O . LYS A 1 302 ? -21.602 -7.19 -7.362 1 72.23 302 LYS A O 1
ATOM 2369 N N . GLU A 1 303 ? -20.588 -9.039 -7.972 1 64.15 303 GLU A N 1
ATOM 2370 C CA . GLU A 1 303 ? -19.625 -8.978 -6.877 1 64.15 303 GLU A CA 1
ATOM 2371 C C . GLU A 1 303 ? -18.699 -7.773 -7.023 1 64.15 303 GLU A C 1
ATOM 2373 O O . GLU A 1 303 ? -18.186 -7.254 -6.03 1 64.15 303 GLU A O 1
ATOM 2378 N N . ASN A 1 304 ? -18.448 -7.3 -8.182 1 59.01 304 ASN A N 1
ATOM 2379 C CA . ASN A 1 304 ? -17.535 -6.184 -8.404 1 59.01 304 ASN A CA 1
ATOM 2380 C C . ASN A 1 304 ? -18.283 -4.856 -8.487 1 59.01 304 ASN A C 1
ATOM 2382 O O . ASN A 1 304 ? -17.683 -3.818 -8.773 1 59.01 304 ASN A O 1
ATOM 2386 N N . ARG A 1 305 ? -19.565 -4.867 -8.381 1 53.74 305 ARG A N 1
ATOM 2387 C CA . ARG A 1 305 ? -20.347 -3.637 -8.308 1 53.74 305 ARG A CA 1
ATOM 2388 C C . ARG A 1 305 ? -20.535 -3.193 -6.861 1 53.74 305 ARG A C 1
ATOM 2390 O O . ARG A 1 305 ? -20.622 -4.027 -5.957 1 53.74 305 ARG A O 1
ATOM 2397 N N . MET B 1 1 ? 11.339 41.946 11.81 1 21.07 1 MET B N 1
ATOM 2398 C CA . MET B 1 1 ? 10.359 40.873 11.669 1 21.07 1 MET B CA 1
ATOM 2399 C C . MET B 1 1 ? 10.861 39.801 10.708 1 21.07 1 MET B C 1
ATOM 2401 O O . MET B 1 1 ? 10.829 39.989 9.49 1 21.07 1 MET B O 1
ATOM 2405 N N . GLU B 1 2 ? 11.955 39.05 11.108 1 26.01 2 GLU B N 1
ATOM 2406 C CA . GLU B 1 2 ? 12.791 38.119 10.354 1 26.01 2 GLU B CA 1
ATOM 2407 C C . GLU B 1 2 ? 11.944 37.067 9.645 1 26.01 2 GLU B C 1
ATOM 2409 O O . GLU B 1 2 ? 10.991 36.537 10.222 1 26.01 2 GLU B O 1
ATOM 2414 N N . LYS B 1 3 ? 11.915 37.046 8.391 1 31.55 3 LYS B N 1
ATOM 2415 C CA . LYS B 1 3 ? 11.135 36.332 7.385 1 31.55 3 LYS B CA 1
ATOM 2416 C C . LYS B 1 3 ? 11.057 34.841 7.705 1 31.55 3 LYS B C 1
ATOM 2418 O O . LYS B 1 3 ? 12.085 34.166 7.796 1 31.55 3 LYS B O 1
ATOM 2423 N N . ALA B 1 4 ? 10.028 34.461 8.363 1 31.52 4 ALA B N 1
ATOM 2424 C CA . ALA B 1 4 ? 9.629 33.1 8.711 1 31.52 4 ALA B CA 1
ATOM 2425 C C . ALA B 1 4 ? 9.734 32.172 7.505 1 31.52 4 ALA B C 1
ATOM 2427 O O . ALA B 1 4 ? 9.066 32.384 6.49 1 31.52 4 ALA B O 1
ATOM 2428 N N . GLU B 1 5 ? 10.935 31.714 7.184 1 34.37 5 GLU B N 1
ATOM 2429 C CA . GLU B 1 5 ? 11.168 30.804 6.067 1 34.37 5 GLU B CA 1
ATOM 2430 C C . GLU B 1 5 ? 10.323 29.54 6.2 1 34.37 5 GLU B C 1
ATOM 2432 O O . GLU B 1 5 ? 10.21 28.974 7.29 1 34.37 5 GLU B O 1
ATOM 2437 N N . HIS B 1 6 ? 9.307 29.362 5.419 1 34.08 6 HIS B N 1
ATOM 2438 C CA . HIS B 1 6 ? 8.273 28.335 5.362 1 34.08 6 HIS B CA 1
ATOM 2439 C C . HIS B 1 6 ? 8.84 27.01 4.861 1 34.08 6 HIS B C 1
ATOM 2441 O O . HIS B 1 6 ? 9.386 26.941 3.758 1 34.08 6 HIS B O 1
ATOM 2447 N N . LEU B 1 7 ? 9.46 26.086 5.671 1 42.11 7 LEU B N 1
ATOM 2448 C CA . LEU B 1 7 ? 9.977 24.79 5.245 1 42.11 7 LEU B CA 1
ATOM 2449 C C . LEU B 1 7 ? 8.888 23.724 5.305 1 42.11 7 LEU B C 1
ATOM 2451 O O . LEU B 1 7 ? 8.187 23.602 6.312 1 42.11 7 LEU B O 1
ATOM 2455 N N . ASN B 1 8 ? 8.331 23.291 4.245 1 44.06 8 ASN B N 1
ATOM 2456 C CA . ASN B 1 8 ? 7.425 22.148 4.297 1 44.06 8 ASN B CA 1
ATOM 2457 C C . ASN B 1 8 ? 8.114 20.913 4.87 1 44.06 8 ASN B C 1
ATOM 2459 O O . ASN B 1 8 ? 9.34 20.881 4.992 1 44.06 8 ASN B O 1
ATOM 2463 N N . SER B 1 9 ? 7.248 20.024 5.294 1 47.36 9 SER B N 1
ATOM 2464 C CA . SER B 1 9 ? 7.811 18.862 5.973 1 47.36 9 SER B CA 1
ATOM 2465 C C . SER B 1 9 ? 8.895 18.2 5.128 1 47.36 9 SER B C 1
ATOM 2467 O O . SER B 1 9 ? 9.939 17.802 5.649 1 47.36 9 SER B O 1
ATOM 2469 N N . SER B 1 10 ? 8.501 17.971 3.882 1 50.82 10 SER B N 1
ATOM 2470 C CA . SER B 1 10 ? 9.498 17.344 3.02 1 50.82 10 SER B CA 1
ATOM 2471 C C . SER B 1 10 ? 10.749 18.209 2.903 1 50.82 10 SER B C 1
ATOM 2473 O O . SER B 1 10 ? 11.869 17.696 2.928 1 50.82 10 SER B O 1
ATOM 2475 N N . ARG B 1 11 ? 10.486 19.48 2.785 1 51.86 11 ARG B N 1
ATOM 2476 C CA . ARG B 1 11 ? 11.593 20.42 2.635 1 51.86 11 ARG B CA 1
ATOM 2477 C C . ARG B 1 11 ? 12.339 20.602 3.953 1 51.86 11 ARG B C 1
ATOM 2479 O O . ARG B 1 11 ? 13.558 20.784 3.962 1 51.86 11 ARG B O 1
ATOM 2486 N N . PHE B 1 12 ? 11.415 20.758 4.934 1 53.47 12 PHE B N 1
ATOM 2487 C CA . PHE B 1 12 ? 12.053 20.753 6.245 1 53.47 12 PHE B CA 1
ATOM 2488 C C . PHE B 1 12 ? 13.046 19.603 6.36 1 53.47 12 PHE B C 1
ATOM 2490 O O . PHE B 1 12 ? 14.167 19.79 6.838 1 53.47 12 PHE B O 1
ATOM 2497 N N . VAL B 1 13 ? 12.459 18.531 5.691 1 53.15 13 VAL B N 1
ATOM 2498 C CA . VAL B 1 13 ? 13.287 17.329 5.674 1 53.15 13 VAL B CA 1
ATOM 2499 C C . VAL B 1 13 ? 14.532 17.57 4.823 1 53.15 13 VAL B C 1
ATOM 2501 O O . VAL B 1 13 ? 15.643 17.219 5.225 1 53.15 13 VAL B O 1
ATOM 2504 N N . ASN B 1 14 ? 14.206 18.083 3.665 1 54.01 14 ASN B N 1
ATOM 2505 C CA . ASN B 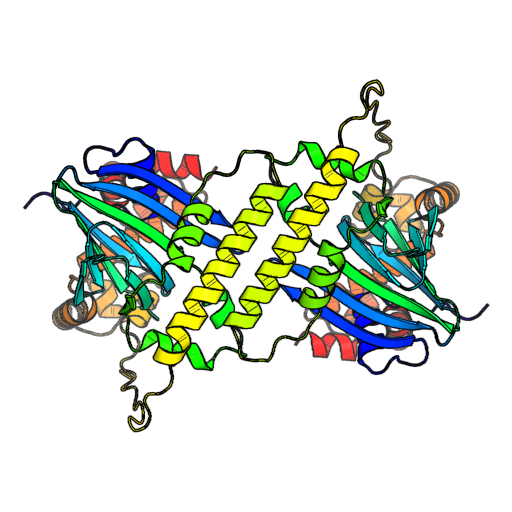1 14 ? 15.338 18.353 2.785 1 54.01 14 ASN B CA 1
ATOM 2506 C C . ASN B 1 14 ? 16.296 19.369 3.398 1 54.01 14 ASN B C 1
ATOM 2508 O O . ASN B 1 14 ? 17.512 19.262 3.23 1 54.01 14 ASN B O 1
ATOM 2512 N N . LEU B 1 15 ? 15.713 20.32 4.064 1 55.41 15 LEU B N 1
ATOM 2513 C CA . LEU B 1 15 ? 16.531 21.348 4.698 1 55.41 15 LEU B CA 1
ATOM 2514 C C . LEU B 1 15 ? 17.376 20.754 5.82 1 55.41 15 LEU B C 1
ATOM 2516 O O . LEU B 1 15 ? 18.56 21.073 5.946 1 55.41 15 LEU B O 1
ATOM 2520 N N . VAL B 1 16 ? 16.687 19.908 6.537 1 54.8 16 VAL B N 1
ATOM 2521 C CA . VAL B 1 16 ? 17.425 19.283 7.63 1 54.8 16 VAL B CA 1
ATOM 2522 C C . VAL B 1 16 ? 18.484 18.339 7.064 1 54.8 16 VAL B C 1
ATOM 2524 O O . VAL B 1 16 ? 19.614 18.297 7.557 1 54.8 16 VAL B O 1
ATOM 2527 N N . LYS B 1 17 ? 18.085 17.618 6.024 1 52.68 17 LYS B N 1
ATOM 2528 C CA . LYS B 1 17 ? 18.994 16.651 5.416 1 52.68 17 LYS B CA 1
ATOM 2529 C C . LYS B 1 17 ? 20.195 17.349 4.784 1 52.68 17 LYS B C 1
ATOM 2531 O O . LYS B 1 17 ? 21.305 16.812 4.789 1 52.68 17 LYS B O 1
ATOM 2536 N N . SER B 1 18 ? 19.938 18.292 4.039 1 49.32 18 SER B N 1
ATOM 2537 C CA . SER B 1 18 ? 21.028 18.97 3.346 1 49.32 18 SER B CA 1
ATOM 2538 C C . SER B 1 18 ? 21.918 19.73 4.325 1 49.32 18 SER B C 1
ATOM 2540 O O . SER B 1 18 ? 22.686 20.605 3.922 1 49.32 18 SER B O 1
ATOM 2542 N N . GLY B 1 19 ? 21.925 19.306 5.582 1 47 19 GLY B N 1
ATOM 2543 C CA . GLY B 1 19 ? 22.881 19.883 6.513 1 47 19 GLY B CA 1
ATOM 2544 C C . GLY B 1 19 ? 22.386 21.162 7.162 1 47 19 GLY B C 1
ATOM 2545 O O . GLY B 1 19 ? 23.184 21.982 7.619 1 47 19 GLY B O 1
ATOM 2546 N N . GLY B 1 20 ? 21.007 21.191 7.317 1 48.03 20 GLY B N 1
ATOM 2547 C CA . GLY B 1 20 ? 20.398 22.194 8.177 1 48.03 20 GLY B CA 1
ATOM 2548 C C . GLY B 1 20 ? 20.409 23.585 7.571 1 48.03 20 GLY B C 1
ATOM 2549 O O . GLY B 1 20 ? 20.028 24.556 8.228 1 48.03 20 GLY B O 1
ATOM 2550 N N . GLY B 1 21 ? 20.416 23.533 6.279 1 54.12 21 GLY B N 1
ATOM 2551 C CA . GLY B 1 21 ? 20.586 24.908 5.839 1 54.12 21 GLY B CA 1
ATOM 2552 C C . GLY B 1 21 ? 20.836 25.874 6.982 1 54.12 21 GLY B C 1
ATOM 2553 O O . GLY B 1 21 ? 21.346 25.481 8.034 1 54.12 21 GLY B O 1
ATOM 2554 N N . SER B 1 22 ? 20.624 27.249 6.947 1 64.48 22 SER B N 1
ATOM 2555 C CA . SER B 1 22 ? 20.901 28.329 7.888 1 64.48 22 SER B CA 1
ATOM 2556 C C . SER B 1 22 ? 19.886 28.344 9.027 1 64.48 22 SER B C 1
ATOM 2558 O O . SER B 1 22 ? 20.106 28.993 10.052 1 64.48 22 SER B O 1
ATOM 2560 N N . TYR B 1 23 ? 18.812 27.328 9.05 1 74.11 23 TYR B N 1
ATOM 2561 C CA . TYR B 1 23 ? 17.745 27.56 10.018 1 74.11 23 TYR B CA 1
ATOM 2562 C C . TYR B 1 23 ? 17.744 26.484 11.097 1 74.11 23 TYR B C 1
ATOM 2564 O O . TYR B 1 23 ? 17.405 26.755 12.252 1 74.11 23 TYR B O 1
ATOM 2572 N N . VAL B 1 24 ? 18.155 25.23 10.73 1 78.4 24 VAL B N 1
ATOM 2573 C CA . VAL B 1 24 ? 18.073 24.132 11.688 1 78.4 24 VAL B CA 1
ATOM 2574 C C . VAL B 1 24 ? 19.299 23.232 11.549 1 78.4 24 VAL B C 1
ATOM 2576 O O . VAL B 1 24 ? 19.963 23.234 10.51 1 78.4 24 VAL B O 1
ATOM 2579 N N . GLU B 1 25 ? 19.701 22.622 12.687 1 82.54 25 GLU B N 1
ATOM 2580 C CA . GLU B 1 25 ? 20.737 21.594 12.688 1 82.54 25 GLU B CA 1
ATOM 2581 C C . GLU B 1 25 ? 20.239 20.308 13.341 1 82.54 25 GLU B C 1
ATOM 2583 O O . GLU B 1 25 ? 19.296 20.334 14.135 1 82.54 25 GLU B O 1
ATOM 2588 N N . GLY B 1 26 ? 20.734 19.216 12.84 1 86.28 26 GLY B N 1
ATOM 2589 C CA . GLY B 1 26 ? 20.364 17.93 13.408 1 86.28 26 GLY B CA 1
ATOM 2590 C C . GLY B 1 26 ? 20.26 16.827 12.371 1 86.28 26 GLY B C 1
ATOM 2591 O O . GLY B 1 26 ? 20.907 16.89 11.324 1 86.28 26 GLY B O 1
ATOM 2592 N N . SER B 1 27 ? 19.684 15.725 12.826 1 84.49 27 SER B N 1
ATOM 2593 C CA . SER B 1 27 ? 19.464 14.573 11.958 1 84.49 27 SER B CA 1
ATOM 2594 C C . SER B 1 27 ? 17.977 14.27 11.807 1 84.49 27 SER B C 1
ATOM 2596 O O . SER B 1 27 ? 17.267 14.112 12.802 1 84.49 27 SER B O 1
ATOM 2598 N N . TYR B 1 28 ? 17.595 14.359 10.605 1 85.97 28 TYR B N 1
ATOM 2599 C CA . TYR B 1 28 ? 16.174 14.168 10.337 1 85.97 28 TYR B CA 1
ATOM 2600 C C . TYR B 1 28 ? 15.963 13.243 9.144 1 85.97 28 TYR B C 1
ATOM 2602 O O . TYR B 1 28 ? 16.625 13.388 8.113 1 85.97 28 TYR B O 1
ATOM 2610 N N . ARG B 1 29 ? 15.083 12.293 9.318 1 84.36 29 ARG B N 1
ATOM 2611 C CA . ARG B 1 29 ? 14.825 11.319 8.263 1 84.36 29 ARG B CA 1
ATOM 2612 C C . ARG B 1 29 ? 13.373 11.384 7.8 1 84.36 29 ARG B C 1
ATOM 2614 O O . ARG B 1 29 ? 12.473 11.652 8.599 1 84.36 29 ARG B O 1
ATOM 2621 N N . PHE B 1 30 ? 13.224 11.106 6.498 1 85.21 30 PHE B N 1
ATOM 2622 C CA . PHE B 1 30 ? 11.904 11.009 5.887 1 85.21 30 PHE B CA 1
ATOM 2623 C C . PHE B 1 30 ? 11.802 9.764 5.013 1 85.21 30 PHE B C 1
ATOM 2625 O O . PHE B 1 30 ? 12.655 9.53 4.155 1 85.21 30 PHE B O 1
ATOM 2632 N N . ASP B 1 31 ? 10.802 8.982 5.259 1 86.94 31 ASP B N 1
ATOM 2633 C CA . ASP B 1 31 ? 10.597 7.78 4.457 1 86.94 31 ASP B CA 1
ATOM 2634 C C . ASP B 1 31 ? 9.114 7.559 4.167 1 86.94 31 ASP B C 1
ATOM 2636 O O . ASP B 1 31 ? 8.26 7.881 4.995 1 86.94 31 ASP B O 1
ATOM 2640 N N . THR B 1 32 ? 8.856 7.132 2.994 1 86.51 32 THR B N 1
ATOM 2641 C CA . THR B 1 32 ? 7.526 6.644 2.648 1 86.51 32 THR B CA 1
ATOM 2642 C C . THR B 1 32 ? 7.541 5.131 2.442 1 86.51 32 THR B C 1
ATOM 2644 O O . THR B 1 32 ? 8.315 4.617 1.632 1 86.51 32 THR B O 1
ATOM 2647 N N . LEU B 1 33 ? 6.699 4.522 3.166 1 87.86 33 LEU B N 1
ATOM 2648 C CA . LEU B 1 33 ? 6.629 3.066 3.113 1 87.86 33 LEU B CA 1
ATOM 2649 C C . LEU B 1 33 ? 5.791 2.605 1.925 1 87.86 33 LEU B C 1
ATOM 2651 O O . LEU B 1 33 ? 5.147 3.419 1.261 1 87.86 33 LEU B O 1
ATOM 2655 N N . SER B 1 34 ? 5.812 1.307 1.663 1 82.68 34 SER B N 1
ATOM 2656 C CA . SER B 1 34 ? 5.148 0.745 0.491 1 82.68 34 SER B CA 1
ATOM 2657 C C . SER B 1 34 ? 3.632 0.876 0.598 1 82.68 34 SER B C 1
ATOM 2659 O O . SER B 1 34 ? 2.933 0.904 -0.417 1 82.68 34 SER B O 1
ATOM 2661 N N . ASN B 1 35 ? 3.134 0.947 1.814 1 82.64 35 ASN B N 1
ATOM 2662 C CA . ASN B 1 35 ? 1.692 1.066 2 1 82.64 35 ASN B CA 1
ATOM 2663 C C . ASN B 1 35 ? 1.24 2.523 1.956 1 82.64 35 ASN B C 1
ATOM 2665 O O . ASN B 1 35 ? 0.07 2.822 2.202 1 82.64 35 ASN B O 1
ATOM 2669 N N . GLY B 1 36 ? 2.161 3.402 1.771 1 84.31 36 GLY B N 1
ATOM 2670 C CA . GLY B 1 36 ? 1.807 4.805 1.63 1 84.31 36 GLY B CA 1
ATOM 2671 C C . GLY B 1 36 ? 1.958 5.59 2.92 1 84.31 36 GLY B C 1
ATOM 2672 O O . GLY B 1 36 ? 1.825 6.816 2.926 1 84.31 36 GLY B O 1
ATOM 2673 N N . ILE B 1 37 ? 2.284 4.902 3.992 1 91.87 37 ILE B N 1
ATOM 2674 C CA . ILE B 1 37 ? 2.535 5.582 5.258 1 91.87 37 ILE B CA 1
ATOM 2675 C C . ILE B 1 37 ? 3.871 6.319 5.192 1 91.87 37 ILE B C 1
ATOM 2677 O O . ILE B 1 37 ? 4.858 5.782 4.683 1 91.87 37 ILE B O 1
ATOM 2681 N N . SER B 1 38 ? 3.854 7.51 5.6 1 91.92 38 SER B N 1
ATOM 2682 C CA . SER B 1 38 ? 5.082 8.292 5.692 1 91.92 38 SER B CA 1
ATOM 2683 C C . SER B 1 38 ? 5.529 8.451 7.142 1 91.92 38 SER B C 1
ATOM 2685 O O . SER B 1 38 ? 4.704 8.672 8.03 1 91.92 38 SER B O 1
ATOM 2687 N N . ILE B 1 39 ? 6.766 8.242 7.361 1 92.86 39 ILE B N 1
ATOM 2688 C CA . ILE B 1 39 ? 7.343 8.477 8.68 1 92.86 39 ILE B CA 1
ATOM 2689 C C . ILE B 1 39 ? 8.498 9.47 8.569 1 92.86 39 ILE B C 1
ATOM 2691 O O . ILE B 1 39 ? 9.248 9.453 7.59 1 92.86 39 ILE B O 1
ATOM 2695 N N . HIS B 1 40 ? 8.553 10.342 9.451 1 91.03 40 HIS B N 1
ATOM 2696 C CA . HIS B 1 40 ? 9.699 11.242 9.518 1 91.03 40 HIS B CA 1
ATOM 2697 C C . HIS B 1 40 ? 9.984 11.667 10.955 1 91.03 40 HIS B C 1
ATOM 2699 O O . HIS B 1 40 ? 9.089 11.642 11.803 1 91.03 40 HIS B O 1
ATOM 2705 N N . GLY B 1 41 ? 11.191 11.916 11.179 1 91.12 41 GLY B N 1
ATOM 2706 C CA . GLY B 1 41 ? 11.58 12.295 12.528 1 91.12 41 GLY B CA 1
ATOM 2707 C C . GLY B 1 41 ? 13.084 12.375 12.714 1 91.12 41 GLY B C 1
ATOM 2708 O O . GLY B 1 41 ? 13.845 12.138 11.774 1 91.12 41 GLY B O 1
ATOM 2709 N N . GLY B 1 42 ? 13.383 12.782 13.911 1 91.51 42 GLY B N 1
ATOM 2710 C CA . GLY B 1 42 ? 14.773 12.961 14.3 1 91.51 42 GLY B CA 1
ATOM 2711 C C . GLY B 1 42 ? 14.971 14.072 15.313 1 91.51 42 GLY B C 1
ATOM 2712 O O . GLY B 1 42 ? 14.05 14.41 16.059 1 91.51 42 GLY B O 1
ATOM 2713 N N . THR B 1 43 ? 16.234 14.463 15.409 1 91.8 43 THR B N 1
ATOM 2714 C CA . THR B 1 43 ? 16.633 15.539 16.309 1 91.8 43 THR B CA 1
ATOM 2715 C C . THR B 1 43 ? 16.865 16.833 15.534 1 91.8 43 THR B C 1
ATOM 2717 O O . THR B 1 43 ? 17.649 16.861 14.583 1 91.8 43 THR B O 1
ATOM 2720 N N . VAL B 1 44 ? 16.175 17.866 15.921 1 90.01 44 VAL B N 1
ATOM 2721 C CA . VAL B 1 44 ? 16.307 19.161 15.261 1 90.01 44 VAL B CA 1
ATOM 2722 C C . VAL B 1 44 ? 16.58 20.246 16.3 1 90.01 44 VAL B C 1
ATOM 2724 O O . VAL B 1 44 ? 15.921 20.296 17.341 1 90.01 44 VAL B O 1
ATOM 2727 N N . THR B 1 45 ? 17.538 21.043 16.086 1 91.44 45 THR B N 1
ATOM 2728 C CA . THR B 1 45 ? 17.823 22.233 16.879 1 91.44 45 THR B CA 1
ATOM 2729 C C . THR B 1 45 ? 17.738 23.49 16.018 1 91.44 45 THR B C 1
ATOM 2731 O O . THR B 1 45 ? 18.399 23.584 14.981 1 91.44 45 THR B O 1
ATOM 2734 N N . ALA B 1 46 ? 16.956 24.44 16.466 1 89.19 46 ALA B N 1
ATOM 2735 C CA . ALA B 1 46 ? 16.761 25.666 15.698 1 89.19 46 ALA B CA 1
ATOM 2736 C C . ALA B 1 46 ? 17.941 26.618 15.875 1 89.19 46 ALA B C 1
ATOM 2738 O O . ALA B 1 46 ? 18.369 26.884 17.001 1 89.19 46 ALA B O 1
ATOM 2739 N N . ARG B 1 47 ? 18.448 27.103 14.765 1 87.33 47 ARG B N 1
ATOM 2740 C CA . ARG B 1 47 ? 19.557 28.051 14.792 1 87.33 47 ARG B CA 1
ATOM 2741 C C . ARG B 1 47 ? 19.048 29.489 14.831 1 87.33 47 ARG B C 1
ATOM 2743 O O . ARG B 1 47 ? 19.809 30.415 15.116 1 87.33 47 ARG B O 1
ATOM 2750 N N . CYS B 1 48 ? 17.826 29.668 14.494 1 85.24 48 CYS B N 1
ATOM 2751 C CA . CYS B 1 48 ? 17.157 30.964 14.502 1 85.24 48 CYS B CA 1
ATOM 2752 C C . CYS B 1 48 ? 15.665 30.807 14.772 1 85.24 48 CYS B C 1
ATOM 2754 O O . CYS B 1 48 ? 15.15 29.688 14.802 1 85.24 48 CYS B O 1
ATOM 2756 N N . ASP B 1 49 ? 15.103 31.961 15.126 1 86.71 49 ASP B N 1
ATOM 2757 C CA . ASP B 1 49 ? 13.645 31.954 15.189 1 86.71 49 ASP B CA 1
ATOM 2758 C C . ASP B 1 49 ? 13.035 31.854 13.792 1 86.71 49 ASP B C 1
ATOM 2760 O O . ASP B 1 49 ? 13.493 32.519 12.86 1 86.71 49 ASP B O 1
ATOM 2764 N N . PHE B 1 50 ? 12.094 30.894 13.741 1 81.2 50 PHE B N 1
ATOM 2765 C CA . PHE B 1 50 ? 11.542 30.641 12.415 1 81.2 50 PHE B CA 1
ATOM 2766 C C . PHE B 1 50 ? 10.079 30.223 12.508 1 81.2 50 PHE B C 1
ATOM 2768 O O . PHE B 1 50 ? 9.672 29.58 13.478 1 81.2 50 PHE B O 1
ATOM 2775 N N . CYS B 1 51 ? 9.27 30.736 11.53 1 83.19 51 CYS B N 1
ATOM 2776 C CA . CYS B 1 51 ? 7.896 30.279 11.357 1 83.19 51 CYS B CA 1
ATOM 2777 C C . CYS B 1 51 ? 7.642 29.849 9.917 1 83.19 51 CYS B C 1
ATOM 2779 O O . CYS B 1 51 ? 8.043 30.54 8.978 1 83.19 51 CYS B O 1
ATOM 2781 N N . SER B 1 52 ? 7.088 28.729 9.714 1 82.01 52 SER B N 1
ATOM 2782 C CA . SER B 1 52 ? 6.697 28.251 8.392 1 82.01 52 SER B CA 1
ATOM 2783 C C . SER B 1 52 ? 5.223 27.862 8.358 1 82.01 52 SER B C 1
ATOM 2785 O O . SER B 1 52 ? 4.741 27.156 9.247 1 82.01 52 SER B O 1
ATOM 2787 N N . SER B 1 53 ? 4.517 28.378 7.307 1 85.44 53 SER B N 1
ATOM 2788 C CA . SER B 1 53 ? 3.097 28.08 7.15 1 85.44 53 SER B CA 1
ATOM 2789 C C . SER B 1 53 ? 2.806 27.486 5.776 1 85.44 53 SER B C 1
ATOM 2791 O O . SER B 1 53 ? 3.381 27.917 4.773 1 85.44 53 SER B O 1
ATOM 2793 N N . ARG B 1 54 ? 1.886 26.491 5.836 1 85.03 54 ARG B N 1
ATOM 2794 C CA . ARG B 1 54 ? 1.466 25.873 4.582 1 85.03 54 ARG B CA 1
ATOM 2795 C C . ARG B 1 54 ? 0.022 25.392 4.666 1 85.03 54 ARG B C 1
ATOM 2797 O O . ARG B 1 54 ? -0.438 24.973 5.73 1 85.03 54 ARG B O 1
ATOM 2804 N N . LEU B 1 55 ? -0.564 25.461 3.517 1 87.86 55 LEU B N 1
ATOM 2805 C CA . LEU B 1 55 ? -1.87 24.813 3.45 1 87.86 55 LEU B CA 1
ATOM 2806 C C . LEU B 1 55 ? -1.723 23.297 3.393 1 87.86 55 LEU B C 1
ATOM 2808 O O . LEU B 1 55 ? -0.88 22.778 2.657 1 87.86 55 LEU B O 1
ATOM 2812 N N . ALA B 1 56 ? -2.468 22.643 4.212 1 87.58 56 ALA B N 1
ATOM 2813 C CA . ALA B 1 56 ? -2.444 21.183 4.253 1 87.58 56 ALA B CA 1
ATOM 2814 C C . ALA B 1 56 ? -3.819 20.603 3.934 1 87.58 56 ALA B C 1
ATOM 2816 O O . ALA B 1 56 ? -4.841 21.131 4.379 1 87.58 56 ALA B O 1
ATOM 2817 N N . GLU B 1 57 ? -3.818 19.563 3.151 1 86.73 57 GLU B N 1
ATOM 2818 C CA . GLU B 1 57 ? -5.04 18.801 2.912 1 86.73 57 GLU B CA 1
ATOM 2819 C C . GLU B 1 57 ? -5.44 17.997 4.145 1 86.73 57 GLU B C 1
ATOM 2821 O O . GLU B 1 57 ? -4.658 17.871 5.09 1 86.73 57 GLU B O 1
ATOM 2826 N N . PRO B 1 58 ? -6.719 17.533 4.099 1 88.13 58 PRO B N 1
ATOM 2827 C CA . PRO B 1 58 ? -7.138 16.697 5.227 1 88.13 58 PRO B CA 1
ATOM 2828 C C . PRO B 1 58 ? -6.175 15.542 5.495 1 88.13 58 PRO B C 1
ATOM 2830 O O . PRO B 1 58 ? -5.678 14.917 4.555 1 88.13 58 PRO B O 1
ATOM 2833 N N . TYR B 1 59 ? -5.824 15.364 6.768 1 90.11 59 TYR B N 1
ATOM 2834 C CA . TYR B 1 59 ? -4.915 14.281 7.125 1 90.11 59 TYR B CA 1
ATOM 2835 C C . TYR B 1 59 ? -5.064 13.905 8.594 1 90.11 59 TYR B C 1
ATOM 2837 O O . TYR B 1 59 ? -5.674 14.642 9.371 1 90.11 59 TYR B O 1
ATOM 2845 N N . VAL B 1 60 ? -4.611 12.75 8.932 1 92.85 60 VAL B N 1
ATOM 2846 C CA . VAL B 1 60 ? -4.444 12.269 10.3 1 92.85 60 VAL B CA 1
ATOM 2847 C C . VAL B 1 60 ? -2.977 11.925 10.551 1 92.85 60 VAL B C 1
ATOM 2849 O O . VAL B 1 60 ? -2.358 11.207 9.763 1 92.85 60 VAL B O 1
ATOM 2852 N N . SER B 1 61 ? -2.401 12.437 11.596 1 95.77 61 SER B N 1
ATOM 2853 C CA . SER B 1 61 ? -0.997 12.183 11.901 1 95.77 61 SER B CA 1
ATOM 2854 C C . SER B 1 61 ? -0.787 11.962 13.396 1 95.77 61 SER B C 1
ATOM 2856 O O . SER B 1 61 ? -1.48 12.563 14.22 1 95.77 61 SER B O 1
ATOM 2858 N N . PHE B 1 62 ? 0.072 11.094 13.721 1 97.21 62 PHE B N 1
ATOM 2859 C CA . PHE B 1 62 ? 0.587 10.933 15.076 1 97.21 62 PHE B CA 1
ATOM 2860 C C . PHE B 1 62 ? 1.978 11.543 15.203 1 97.21 62 PHE B C 1
ATOM 2862 O O . PHE B 1 62 ? 2.885 11.195 14.444 1 97.21 62 PHE B O 1
ATOM 2869 N N . VAL B 1 63 ? 2.129 12.41 16.117 1 97.12 63 VAL B N 1
ATOM 2870 C CA . VAL B 1 63 ? 3.448 12.938 16.451 1 97.12 63 VAL B CA 1
ATOM 2871 C C . VAL B 1 63 ? 3.875 12.429 17.826 1 97.12 63 VAL B C 1
ATOM 2873 O O . VAL B 1 63 ? 3.205 12.691 18.828 1 97.12 63 VAL B O 1
ATOM 2876 N N . LEU B 1 64 ? 4.864 11.695 17.867 1 97.71 64 LEU B N 1
ATOM 2877 C CA . LEU B 1 64 ? 5.491 11.299 19.123 1 97.71 64 LEU B CA 1
ATOM 2878 C C . LEU B 1 64 ? 6.58 12.289 19.522 1 97.71 64 LEU B C 1
ATOM 2880 O O . LEU B 1 64 ? 7.674 12.278 18.953 1 97.71 64 LEU B O 1
ATOM 2884 N N . LEU B 1 65 ? 6.301 13.125 20.415 1 97.44 65 LEU B N 1
ATOM 2885 C CA . LEU B 1 65 ? 7.271 14.079 20.941 1 97.44 65 LEU B CA 1
ATOM 2886 C C . LEU B 1 65 ? 8.106 13.448 22.051 1 97.44 65 LEU B C 1
ATOM 2888 O O . LEU B 1 65 ? 7.602 13.2 23.148 1 97.44 65 LEU B O 1
ATOM 2892 N N . LEU B 1 66 ? 9.284 13.225 21.752 1 96.21 66 LEU B N 1
ATOM 2893 C CA . LEU B 1 66 ? 10.145 12.473 22.658 1 96.21 66 LEU B CA 1
ATOM 2894 C C . LEU B 1 66 ? 10.91 13.41 23.585 1 96.21 66 LEU B C 1
ATOM 2896 O O . LEU B 1 66 ? 11.081 13.115 24.77 1 96.21 66 LEU B O 1
ATOM 2900 N N . GLU B 1 67 ? 11.416 14.511 23.094 1 95.5 67 GLU B N 1
ATOM 2901 C CA . GLU B 1 67 ? 12.129 15.54 23.845 1 95.5 67 GLU B CA 1
ATOM 2902 C C . GLU B 1 67 ? 11.824 16.932 23.3 1 95.5 67 GLU B C 1
ATOM 2904 O O . GLU B 1 67 ? 11.53 17.089 22.113 1 95.5 67 GLU B O 1
ATOM 2909 N N . GLY B 1 68 ? 11.891 17.937 24.175 1 96.61 68 GLY B N 1
ATOM 2910 C CA . GLY B 1 68 ? 11.722 19.319 23.755 1 96.61 68 GLY B CA 1
ATOM 2911 C C . GLY B 1 68 ? 10.271 19.76 23.723 1 96.61 68 GLY B C 1
ATOM 2912 O O . GLY B 1 68 ? 9.494 19.423 24.618 1 96.61 68 GLY B O 1
ATOM 2913 N N . SER B 1 69 ? 9.963 20.656 22.727 1 95.82 69 SER B N 1
ATOM 2914 C CA . SER B 1 69 ? 8.615 21.21 22.648 1 95.82 69 SER B CA 1
ATOM 2915 C C . SER B 1 69 ? 8.169 21.374 21.199 1 95.82 69 SER B C 1
ATOM 2917 O O . SER B 1 69 ? 9.001 21.447 20.292 1 95.82 69 SER B O 1
ATOM 2919 N N . LEU B 1 70 ? 6.955 21.287 21.048 1 95.27 70 LEU B N 1
ATOM 2920 C CA . LEU B 1 70 ? 6.307 21.605 19.78 1 95.27 70 LEU B CA 1
ATOM 2921 C C . LEU B 1 70 ? 5.52 22.907 19.884 1 95.27 70 LEU B C 1
ATOM 2923 O O . LEU B 1 70 ? 4.874 23.168 20.901 1 95.27 70 LEU B O 1
ATOM 2927 N N . ASP B 1 71 ? 5.637 23.765 18.949 1 95.07 71 ASP B N 1
ATOM 2928 C CA . ASP B 1 71 ? 4.855 24.987 18.788 1 95.07 71 ASP B CA 1
ATOM 2929 C C . ASP B 1 71 ? 4.327 25.117 17.361 1 95.07 71 ASP B C 1
ATOM 2931 O O . ASP B 1 71 ? 5.097 25.349 16.427 1 95.07 71 ASP B O 1
ATOM 2935 N N . PHE B 1 72 ? 3.026 24.9 17.278 1 94.35 72 PHE B N 1
ATOM 2936 C CA . PHE B 1 72 ? 2.454 24.937 15.937 1 94.35 72 PHE B CA 1
ATOM 2937 C C . PHE B 1 72 ? 1.045 25.515 15.966 1 94.35 72 PHE B C 1
ATOM 2939 O O . PHE B 1 72 ? 0.459 25.684 17.037 1 94.35 72 PHE B O 1
ATOM 2946 N N . GLY B 1 73 ? 0.614 25.92 14.783 1 93.89 73 GLY B N 1
ATOM 2947 C CA . GLY B 1 73 ? -0.73 26.456 14.634 1 93.89 73 GLY B CA 1
ATOM 2948 C C . GLY B 1 73 ? -1.541 25.744 13.568 1 93.89 73 GLY B C 1
ATOM 2949 O O . GLY B 1 73 ? -0.997 25.313 12.55 1 93.89 73 GLY B O 1
ATOM 2950 N N . ILE B 1 74 ? -2.748 25.538 13.867 1 93.78 74 ILE B N 1
ATOM 2951 C CA . ILE B 1 74 ? -3.744 25.118 12.887 1 93.78 74 ILE B CA 1
ATOM 2952 C C . ILE B 1 74 ? -4.787 26.218 12.706 1 93.78 74 ILE B C 1
ATOM 2954 O O . ILE B 1 74 ? -5.6 26.463 13.601 1 93.78 74 ILE B O 1
ATOM 2958 N N . ASN B 1 75 ? -4.71 26.769 11.507 1 92.53 75 ASN B N 1
ATOM 2959 C CA . ASN B 1 75 ? -5.517 27.965 11.291 1 92.53 75 ASN B CA 1
ATOM 2960 C C . ASN B 1 75 ? -5.261 29.015 12.368 1 92.53 75 ASN B C 1
ATOM 2962 O O . ASN B 1 75 ? -4.124 29.45 12.559 1 92.53 75 ASN B O 1
ATOM 2966 N N . ARG B 1 76 ? -6.258 29.392 13.186 1 89.66 76 ARG B N 1
ATOM 2967 C CA . ARG B 1 76 ? -6.077 30.466 14.157 1 89.66 76 ARG B CA 1
ATOM 2968 C C . ARG B 1 76 ? -5.721 29.909 15.531 1 89.66 76 ARG B C 1
ATOM 2970 O O . ARG B 1 76 ? -5.478 30.669 16.471 1 89.66 76 ARG B O 1
ATOM 2977 N N . CYS B 1 77 ? -5.687 28.624 15.603 1 91.75 77 CYS B N 1
ATOM 2978 C CA . CYS B 1 77 ? -5.442 28.013 16.905 1 91.75 77 CYS B CA 1
ATOM 2979 C C . CYS B 1 77 ? -3.967 27.672 17.078 1 91.75 77 CYS B C 1
ATOM 2981 O O . CYS B 1 77 ? -3.367 27.033 16.212 1 91.75 77 CYS B O 1
ATOM 2983 N N . ARG B 1 78 ? -3.392 28.057 18.15 1 94.01 78 ARG B N 1
ATOM 2984 C CA . ARG B 1 78 ? -1.991 27.801 18.466 1 94.01 78 ARG B CA 1
ATOM 2985 C C . ARG B 1 78 ? -1.858 26.717 19.531 1 94.01 78 ARG B C 1
ATOM 2987 O O . ARG B 1 78 ? -2.633 26.683 20.489 1 94.01 78 ARG B O 1
ATOM 2994 N N . PHE B 1 79 ? -0.88 25.827 19.329 1 96.13 79 PHE B N 1
ATOM 2995 C CA . PHE B 1 79 ? -0.641 24.729 20.258 1 96.13 79 PHE B CA 1
ATOM 2996 C C . PHE B 1 79 ? 0.823 24.686 20.68 1 96.13 79 PHE B C 1
ATOM 2998 O O . PHE B 1 79 ? 1.718 24.669 19.833 1 96.13 79 PHE B O 1
ATOM 3005 N N . GLN B 1 80 ? 1.059 24.811 21.928 1 96.46 80 GLN B N 1
ATOM 3006 C CA . GLN B 1 80 ? 2.385 24.637 22.512 1 96.46 80 GLN B CA 1
ATOM 3007 C C . GLN B 1 80 ? 2.422 23.427 23.441 1 96.46 80 GLN B C 1
ATOM 3009 O O . GLN B 1 80 ? 1.704 23.384 24.442 1 96.46 80 GLN B O 1
ATOM 3014 N N . ILE B 1 81 ? 3.251 22.479 23.116 1 97.12 81 ILE B N 1
ATOM 3015 C CA . ILE B 1 81 ? 3.276 21.215 23.845 1 97.12 81 ILE B CA 1
ATOM 3016 C C . ILE B 1 81 ? 4.706 20.899 24.28 1 97.12 81 ILE B C 1
ATOM 3018 O O . ILE B 1 81 ? 5.624 20.888 23.457 1 97.12 81 ILE B O 1
ATOM 3022 N N . ASP B 1 82 ? 4.895 20.623 25.539 1 96.88 82 ASP B N 1
ATOM 3023 C CA . ASP B 1 82 ? 6.182 20.174 26.061 1 96.88 82 ASP B CA 1
ATOM 3024 C C . ASP B 1 82 ? 6.215 18.654 26.206 1 96.88 82 ASP B C 1
ATOM 3026 O O . ASP B 1 82 ? 5.231 18.043 26.628 1 96.88 82 ASP B O 1
ATOM 3030 N N . ALA B 1 83 ? 7.307 18.043 25.884 1 95.17 83 ALA B N 1
ATOM 3031 C CA . ALA B 1 83 ? 7.425 16.588 25.936 1 95.17 83 ALA B CA 1
ATOM 3032 C C . ALA B 1 83 ? 7.16 16.067 27.345 1 95.17 83 ALA B C 1
ATOM 3034 O O . ALA B 1 83 ? 6.462 15.066 27.523 1 95.17 83 ALA B O 1
ATOM 3035 N N . ASP B 1 84 ? 7.64 16.755 28.364 1 91.25 84 ASP B N 1
ATOM 3036 C CA . ASP B 1 84 ? 7.436 16.356 29.753 1 91.25 84 ASP B CA 1
ATOM 3037 C C . ASP B 1 84 ? 7.425 14.835 29.891 1 91.25 84 ASP B C 1
ATOM 3039 O O . ASP B 1 84 ? 6.45 14.257 30.375 1 91.25 84 ASP B O 1
ATOM 3043 N N . GLY B 1 85 ? 8.469 14.088 29.554 1 91.35 85 GLY B N 1
ATOM 3044 C CA . GLY B 1 85 ? 8.575 12.64 29.632 1 91.35 85 GLY B CA 1
ATOM 3045 C C . GLY B 1 85 ? 8.082 11.937 28.382 1 91.35 85 GLY B C 1
ATOM 3046 O O . GLY B 1 85 ? 8.093 10.706 28.31 1 91.35 85 GLY B O 1
ATOM 3047 N N . GLY B 1 86 ? 7.562 12.647 27.384 1 95.62 86 GLY B N 1
ATOM 3048 C CA . GLY B 1 86 ? 7.071 12.103 26.128 1 95.62 86 GLY B CA 1
ATOM 3049 C C . GLY B 1 86 ? 5.577 12.286 25.942 1 95.62 86 GLY B C 1
ATOM 3050 O O . GLY B 1 86 ? 4.799 12.072 26.874 1 95.62 86 GLY B O 1
ATOM 3051 N N . LYS B 1 87 ? 5.127 12.709 24.793 1 97.33 87 LYS B N 1
ATOM 3052 C CA . LYS B 1 87 ? 3.714 12.932 24.502 1 97.33 87 LYS B CA 1
ATOM 3053 C C . LYS B 1 87 ? 3.326 12.319 23.16 1 97.33 87 LYS B C 1
ATOM 3055 O O . LYS B 1 87 ? 4.143 12.26 22.239 1 97.33 87 LYS B O 1
ATOM 3060 N N . ILE B 1 88 ? 2.125 11.813 23.053 1 97.27 88 ILE B N 1
ATOM 3061 C CA . ILE B 1 88 ? 1.465 11.491 21.792 1 97.27 88 ILE B CA 1
ATOM 3062 C C . ILE B 1 88 ? 0.553 12.644 21.378 1 97.27 88 ILE B C 1
ATOM 3064 O O . ILE B 1 88 ? -0.353 13.025 22.122 1 97.27 88 ILE B O 1
ATOM 3068 N N . VAL B 1 89 ? 0.841 13.236 20.24 1 97.36 89 VAL B N 1
ATOM 3069 C CA . VAL B 1 89 ? -0.005 14.298 19.704 1 97.36 89 VAL B CA 1
ATOM 3070 C C . VAL B 1 89 ? -0.727 13.802 18.454 1 97.36 89 VAL B C 1
ATOM 3072 O O . VAL B 1 89 ? -0.09 13.481 17.448 1 97.36 89 VAL B O 1
ATOM 3075 N N . LEU B 1 90 ? -2.006 13.669 18.528 1 96.6 90 LEU B N 1
ATOM 3076 C CA . LEU B 1 90 ? -2.829 13.322 17.374 1 96.6 90 LEU B CA 1
ATOM 3077 C C . LEU B 1 90 ? -3.362 14.576 16.69 1 96.6 90 LEU B C 1
ATOM 3079 O O . LEU B 1 90 ? -4.036 15.394 17.32 1 96.6 90 LEU B O 1
ATOM 3083 N N . ILE B 1 91 ? -2.983 14.759 15.488 1 95.63 91 ILE B N 1
ATOM 3084 C CA . ILE B 1 91 ? -3.519 15.839 14.668 1 95.63 91 ILE B CA 1
ATOM 3085 C C . ILE B 1 91 ? -4.473 15.268 13.621 1 95.63 91 ILE B C 1
ATOM 3087 O O . ILE B 1 91 ? -4.076 14.44 12.797 1 95.63 91 ILE B O 1
ATOM 3091 N N . ALA B 1 92 ? -5.7 15.632 13.667 1 93.64 92 ALA B N 1
ATOM 3092 C CA . ALA B 1 92 ? -6.721 15.169 12.731 1 93.64 92 ALA B CA 1
ATOM 3093 C C . ALA B 1 92 ? -7.521 16.34 12.168 1 93.64 92 ALA B C 1
ATOM 3095 O O . ALA B 1 92 ? -8.271 16.995 12.896 1 93.64 92 ALA B O 1
ATOM 3096 N N . VAL B 1 93 ? -7.339 16.58 10.92 1 91.91 93 VAL B N 1
ATOM 3097 C CA . VAL B 1 93 ? -8.06 17.666 10.264 1 91.91 93 VAL B CA 1
ATOM 3098 C C . VAL B 1 93 ? -8.843 17.12 9.072 1 91.91 93 VAL B C 1
ATOM 3100 O O . VAL B 1 93 ? -8.295 16.388 8.244 1 91.91 93 VAL B O 1
ATOM 3103 N N . GLY B 1 94 ? -10.086 17.435 8.984 1 88.15 94 GLY B N 1
ATOM 3104 C CA . GLY B 1 94 ? -10.977 16.888 7.973 1 88.15 94 GLY B CA 1
ATOM 3105 C C . GLY B 1 94 ? -11.157 17.804 6.777 1 88.15 94 GLY B C 1
ATOM 3106 O O . GLY B 1 94 ? -11.924 17.496 5.863 1 88.15 94 GLY B O 1
ATOM 3107 N N . GLU B 1 95 ? -10.534 18.943 6.771 1 88.89 95 GLU B N 1
ATOM 3108 C CA . GLU B 1 95 ? -10.551 19.913 5.68 1 88.89 95 GLU B CA 1
ATOM 3109 C C . GLU B 1 95 ? -9.188 20.577 5.511 1 88.89 95 GLU B C 1
ATOM 3111 O O . GLU B 1 95 ? -8.278 20.351 6.311 1 88.89 95 GLU B O 1
ATOM 3116 N N . GLU B 1 96 ? -9.084 21.309 4.466 1 91.36 96 GLU B N 1
ATOM 3117 C CA . GLU B 1 96 ? -7.841 22.046 4.261 1 91.36 96 GLU B CA 1
ATOM 3118 C C . GLU B 1 96 ? -7.603 23.049 5.386 1 91.36 96 GLU B C 1
ATOM 3120 O O . GLU B 1 96 ? -8.512 23.788 5.769 1 91.36 96 GLU B O 1
ATOM 3125 N N . VAL B 1 97 ? -6.422 23.078 5.878 1 91.24 97 VAL B N 1
ATOM 3126 C CA . VAL B 1 97 ? -6.085 23.995 6.962 1 91.24 97 VAL B CA 1
ATOM 3127 C C . VAL B 1 97 ? -4.736 24.653 6.682 1 91.24 97 VAL B C 1
ATOM 3129 O O . VAL B 1 97 ? -3.947 24.148 5.88 1 91.24 97 VAL B O 1
ATOM 3132 N N . LEU B 1 98 ? -4.59 25.802 7.301 1 90.1 98 LEU B N 1
ATOM 3133 C CA . LEU B 1 98 ? -3.258 26.394 7.352 1 90.1 98 LEU B CA 1
ATOM 3134 C C . LEU B 1 98 ? -2.469 25.857 8.541 1 90.1 98 LEU B C 1
ATOM 3136 O O . LEU B 1 98 ? -2.852 26.074 9.694 1 90.1 98 LEU B O 1
ATOM 3140 N N . PHE B 1 99 ? -1.467 25.173 8.271 1 91.9 99 PHE B N 1
ATOM 3141 C CA . PHE B 1 99 ? -0.585 24.658 9.312 1 91.9 99 PHE B CA 1
ATOM 3142 C C . PHE B 1 99 ? 0.652 25.535 9.456 1 91.9 99 PHE B C 1
ATOM 3144 O O . PHE B 1 99 ? 1.33 25.829 8.47 1 91.9 99 PHE B O 1
ATOM 3151 N N . SER B 1 100 ? 0.94 25.947 10.672 1 90.1 100 SER B N 1
ATOM 3152 C CA . SER B 1 100 ? 2.114 26.766 10.957 1 90.1 100 SER B CA 1
ATOM 3153 C C . SER B 1 100 ? 3.008 26.106 12.002 1 90.1 100 SER B C 1
ATOM 3155 O O . SER B 1 100 ? 2.516 25.568 12.996 1 90.1 100 SER B O 1
ATOM 3157 N N . ARG B 1 101 ? 4.243 26.155 11.766 1 90.72 101 ARG B N 1
ATOM 3158 C CA . ARG B 1 101 ? 5.225 25.649 12.72 1 90.72 101 ARG B CA 1
ATOM 3159 C C . ARG B 1 101 ? 6.135 26.768 13.215 1 90.72 101 ARG B C 1
ATOM 3161 O O . ARG B 1 101 ? 6.551 27.627 12.435 1 90.72 101 ARG B O 1
ATOM 3168 N N . TYR B 1 102 ? 6.437 26.706 14.453 1 89.53 102 TYR B N 1
ATOM 3169 C CA . TYR B 1 102 ? 7.285 27.714 15.079 1 89.53 102 TYR B CA 1
ATOM 3170 C C . TYR B 1 102 ? 8.508 27.073 15.723 1 89.53 102 TYR B C 1
ATOM 3172 O O . TYR B 1 102 ? 8.384 26.118 16.494 1 89.53 102 TYR B O 1
ATOM 3180 N N . LEU B 1 103 ? 9.593 27.573 15.36 1 89.38 103 LEU B N 1
ATOM 3181 C CA . LEU B 1 103 ? 10.851 27.16 15.973 1 89.38 103 LEU B CA 1
ATOM 3182 C C . LEU B 1 103 ? 11.574 28.354 16.588 1 89.38 103 LEU B C 1
ATOM 3184 O O . LEU B 1 103 ? 11.542 29.456 16.036 1 89.38 103 LEU B O 1
ATOM 3188 N N . TYR B 1 104 ? 12.188 28.124 17.66 1 90.97 104 TYR B N 1
ATOM 3189 C CA . TYR B 1 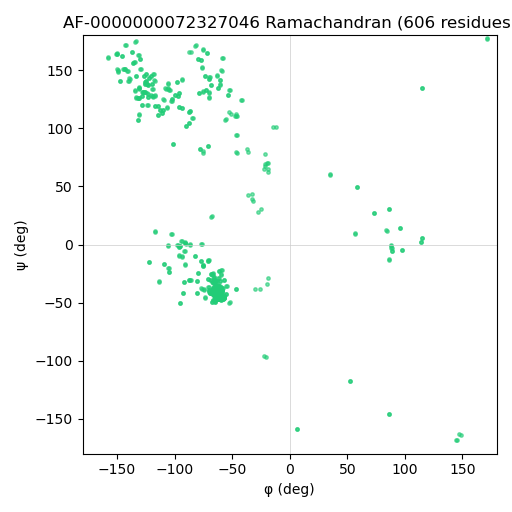104 ? 12.918 29.179 18.353 1 90.97 104 TYR B CA 1
ATOM 3190 C C . TYR B 1 104 ? 14.396 28.827 18.48 1 90.97 104 TYR B C 1
ATOM 3192 O O . TYR B 1 104 ? 14.745 27.677 18.755 1 90.97 104 TYR B O 1
ATOM 3200 N N . ARG B 1 105 ? 15.177 29.842 18.388 1 91.47 105 ARG B N 1
ATOM 3201 C CA . ARG B 1 105 ? 16.623 29.657 18.454 1 91.47 105 ARG B CA 1
ATOM 3202 C C . ARG B 1 105 ? 17.02 28.891 19.712 1 91.47 105 ARG B C 1
ATOM 3204 O O . ARG B 1 105 ? 16.623 29.259 20.819 1 91.47 105 ARG B O 1
ATOM 3211 N N . GLY B 1 106 ? 17.811 27.828 19.486 1 91.89 106 GLY B N 1
ATOM 3212 C CA . GLY B 1 106 ? 18.309 27.03 20.595 1 91.89 106 GLY B CA 1
ATOM 3213 C C . GLY B 1 106 ? 17.347 25.938 21.023 1 91.89 106 GLY B C 1
ATOM 3214 O O . GLY B 1 106 ? 17.711 25.052 21.8 1 91.89 106 GLY B O 1
ATOM 3215 N N . GLY B 1 107 ? 16.12 26.074 20.498 1 92.93 107 GLY B N 1
ATOM 3216 C CA . GLY B 1 107 ? 15.149 25.047 20.838 1 92.93 107 GLY B CA 1
ATOM 3217 C C . GLY B 1 107 ? 15.447 23.706 20.194 1 92.93 107 GLY B C 1
ATOM 3218 O O . GLY B 1 107 ? 15.718 23.636 18.993 1 92.93 107 GLY B O 1
ATOM 3219 N N . LYS B 1 108 ? 15.506 22.617 21.059 1 93.04 108 LYS B N 1
ATOM 3220 C CA . LYS B 1 108 ? 15.729 21.256 20.58 1 93.04 108 LYS B CA 1
ATOM 3221 C C . LYS B 1 108 ? 14.438 20.443 20.611 1 93.04 108 LYS B C 1
ATOM 3223 O O . LYS B 1 108 ? 13.688 20.496 21.587 1 93.04 108 LYS B O 1
ATOM 3228 N N . THR B 1 109 ? 14.199 19.773 19.53 1 94.56 109 THR B N 1
ATOM 3229 C CA . THR B 1 109 ? 13.028 18.907 19.441 1 94.56 109 THR B CA 1
ATOM 3230 C C . THR B 1 109 ? 13.413 17.53 18.909 1 94.56 109 THR B C 1
ATOM 3232 O O . THR B 1 109 ? 14.126 17.422 17.909 1 94.56 109 THR B O 1
ATOM 3235 N N . VAL B 1 110 ? 13.073 16.453 19.619 1 94.22 110 VAL B N 1
ATOM 3236 C CA . VAL B 1 110 ? 13.181 15.073 19.157 1 94.22 110 VAL B CA 1
ATOM 3237 C C . VAL B 1 110 ? 11.787 14.47 19.001 1 94.22 110 VAL B C 1
ATOM 3239 O O . VAL B 1 110 ? 11.044 14.347 19.977 1 94.22 110 VAL B O 1
ATOM 3242 N N . LYS B 1 111 ? 11.463 14.14 17.785 1 95.62 111 LYS B N 1
ATOM 3243 C CA . LYS B 1 111 ? 10.11 13.638 17.564 1 95.62 111 LYS B CA 1
ATOM 3244 C C . LYS B 1 111 ? 10.07 12.659 16.395 1 95.62 111 LYS B C 1
ATOM 3246 O O . LYS B 1 111 ? 11.033 12.555 15.632 1 95.62 111 LYS B O 1
ATOM 3251 N N . MET B 1 112 ? 9.009 11.906 16.287 1 95.42 112 MET B N 1
ATOM 3252 C CA . MET B 1 112 ? 8.651 11.071 15.144 1 95.42 112 MET B CA 1
ATOM 3253 C C . MET B 1 112 ? 7.202 11.307 14.73 1 95.42 112 MET B C 1
ATOM 3255 O O . MET B 1 112 ? 6.321 11.427 15.583 1 95.42 112 MET B O 1
ATOM 3259 N N . THR B 1 113 ? 7.001 11.431 13.47 1 95.85 113 THR B N 1
ATOM 3260 C CA . THR B 1 113 ? 5.662 11.651 12.935 1 95.85 113 THR B CA 1
ATOM 3261 C C . THR B 1 113 ? 5.265 10.521 11.989 1 95.85 113 THR B C 1
ATOM 3263 O O . THR B 1 113 ? 6.073 10.077 11.17 1 95.85 113 THR B O 1
ATOM 3266 N N . ILE B 1 114 ? 4.107 10.056 12.156 1 96.11 114 ILE B N 1
ATOM 3267 C CA . ILE B 1 114 ? 3.513 9.071 11.259 1 96.11 114 ILE B CA 1
ATOM 3268 C C . ILE B 1 114 ? 2.274 9.663 10.591 1 96.11 114 ILE B C 1
ATOM 3270 O O . ILE B 1 114 ? 1.369 10.153 11.271 1 96.11 114 ILE B O 1
ATOM 3274 N N . LYS B 1 115 ? 2.204 9.588 9.297 1 94.25 115 LYS B N 1
ATOM 3275 C CA . LYS B 1 115 ? 1.077 10.109 8.528 1 94.25 115 LYS B CA 1
ATOM 3276 C C . LYS B 1 115 ? 0.55 9.063 7.55 1 94.25 115 LYS B C 1
ATOM 3278 O O . LYS B 1 115 ? 1.303 8.205 7.085 1 94.25 115 LYS B O 1
ATOM 3283 N N . GLY B 1 116 ? -0.737 9.173 7.263 1 90.49 116 GLY B N 1
ATOM 3284 C CA . GLY B 1 116 ? -1.26 8.369 6.17 1 90.49 116 GLY B CA 1
ATOM 3285 C C . GLY B 1 116 ? -2.274 7.335 6.623 1 90.49 116 GLY B C 1
ATOM 3286 O O . GLY B 1 116 ? -2.758 6.538 5.817 1 90.49 116 GLY B O 1
ATOM 3287 N N . MET B 1 117 ? -2.654 7.35 7.879 1 88.58 117 MET B N 1
ATOM 3288 C CA . MET B 1 117 ? -3.549 6.318 8.395 1 88.58 117 MET B CA 1
ATOM 3289 C C . MET B 1 117 ? -4.957 6.49 7.837 1 88.58 117 MET B C 1
ATOM 3291 O O . MET B 1 117 ? -5.788 5.586 7.946 1 88.58 117 MET B O 1
ATOM 3295 N N . GLU B 1 118 ? -5.332 7.611 7.215 1 86.33 118 GLU B N 1
ATOM 3296 C CA . GLU B 1 118 ? -6.678 7.865 6.71 1 86.33 118 GLU B CA 1
ATOM 3297 C C . GLU B 1 118 ? -7.071 6.842 5.648 1 86.33 118 GLU B C 1
ATOM 3299 O O . GLU B 1 118 ? -8.259 6.606 5.416 1 86.33 118 GLU B O 1
ATOM 3304 N N . GLN B 1 119 ? -6.075 6.26 5.059 1 84.1 119 GLN B N 1
ATOM 3305 C CA . GLN B 1 119 ? -6.378 5.265 4.035 1 84.1 119 GLN B CA 1
ATOM 3306 C C . GLN B 1 119 ? -7.192 4.111 4.613 1 84.1 119 GLN B C 1
ATOM 3308 O O . GLN B 1 119 ? -7.977 3.481 3.901 1 84.1 119 GLN B O 1
ATOM 3313 N N . TRP B 1 120 ? -7.023 3.764 5.86 1 87.6 120 TRP B N 1
ATOM 3314 C CA . TRP B 1 120 ? -7.826 2.737 6.514 1 87.6 120 TRP B CA 1
ATOM 3315 C C . TRP B 1 120 ? -9.175 3.297 6.951 1 87.6 120 TRP B C 1
ATOM 3317 O O . TRP B 1 120 ? -10.193 2.603 6.886 1 87.6 120 TRP B O 1
ATOM 3327 N N . LEU B 1 121 ? -9.181 4.536 7.28 1 86.55 121 LEU B N 1
ATOM 3328 C CA . LEU B 1 121 ? -10.371 5.152 7.857 1 86.55 121 LEU B CA 1
ATOM 3329 C C . LEU B 1 121 ? -11.43 5.396 6.788 1 86.55 121 LEU B C 1
ATOM 3331 O O . LEU B 1 121 ? -12.6 5.62 7.107 1 86.55 121 LEU B O 1
ATOM 3335 N N . LEU B 1 122 ? -11.025 5.39 5.604 1 81.6 122 LEU B N 1
ATOM 3336 C CA . LEU B 1 122 ? -11.951 5.612 4.498 1 81.6 122 LEU B CA 1
ATOM 3337 C C . LEU B 1 122 ? -12.775 4.359 4.22 1 81.6 122 LEU B C 1
ATOM 3339 O O . LEU B 1 122 ? -13.787 4.42 3.518 1 81.6 122 LEU B O 1
ATOM 3343 N N . ARG B 1 123 ? -12.366 3.246 4.766 1 83.27 123 ARG B N 1
ATOM 3344 C CA . ARG B 1 123 ? -13.127 2.013 4.591 1 83.27 123 ARG B CA 1
ATOM 3345 C C . ARG B 1 123 ? -14.45 2.074 5.347 1 83.27 123 ARG B C 1
ATOM 3347 O O . ARG B 1 123 ? -14.517 2.624 6.448 1 83.27 123 ARG B O 1
ATOM 3354 N N . PRO B 1 124 ? -15.485 1.474 4.762 1 83.42 124 PRO B N 1
ATOM 3355 C CA . PRO B 1 124 ? -16.82 1.56 5.356 1 83.42 124 PRO B CA 1
ATOM 3356 C C . PRO B 1 124 ? -16.863 1.04 6.791 1 83.42 124 PRO B C 1
ATOM 3358 O O . PRO B 1 124 ? -17.62 1.556 7.617 1 83.42 124 PRO B O 1
ATOM 3361 N N . GLU B 1 125 ? -16.053 0.14 7.049 1 85.46 125 GLU B N 1
ATOM 3362 C CA . GLU B 1 125 ? -16.08 -0.491 8.364 1 85.46 125 GLU B CA 1
ATOM 3363 C C . GLU B 1 125 ? -15.574 0.461 9.444 1 85.46 125 GLU B C 1
ATOM 3365 O O . GLU B 1 125 ? -15.816 0.245 10.633 1 85.46 125 GLU B O 1
ATOM 3370 N N . TYR B 1 126 ? -14.919 1.555 8.983 1 86.24 126 TYR B N 1
ATOM 3371 C CA . TYR B 1 126 ? -14.36 2.487 9.956 1 86.24 126 TYR B CA 1
ATOM 3372 C C . TYR B 1 126 ? -15.012 3.858 9.836 1 86.24 126 TYR B C 1
ATOM 3374 O O . TYR B 1 126 ? -14.517 4.84 10.395 1 86.24 126 TYR B O 1
ATOM 3382 N N . ALA B 1 127 ? -16.045 3.958 9.135 1 80.85 127 ALA B N 1
ATOM 3383 C CA . ALA B 1 127 ? -16.713 5.219 8.82 1 80.85 127 ALA B CA 1
ATOM 3384 C C . ALA B 1 127 ? -17.161 5.934 10.092 1 80.85 127 ALA B C 1
ATOM 3386 O O . ALA B 1 127 ? -17.282 7.161 10.112 1 80.85 127 ALA B O 1
ATOM 3387 N N . ARG B 1 128 ? -17.315 5.243 11.171 1 80.35 128 ARG B N 1
ATOM 3388 C CA . ARG B 1 128 ? -17.826 5.823 12.409 1 80.35 128 ARG B CA 1
ATOM 3389 C C . ARG B 1 128 ? -16.761 6.671 13.097 1 80.35 128 ARG B C 1
ATOM 3391 O O . ARG B 1 128 ? -17.08 7.518 13.934 1 80.35 128 ARG B O 1
ATOM 3398 N N . PHE B 1 129 ? -15.559 6.487 12.764 1 83.46 129 PHE B N 1
ATOM 3399 C CA . PHE B 1 129 ? -14.479 7.144 13.491 1 83.46 129 PHE B CA 1
ATOM 3400 C C . PHE B 1 129 ? -14.21 8.532 12.924 1 83.46 129 PHE B C 1
ATOM 3402 O O . PHE B 1 129 ? -13.798 9.438 13.652 1 83.46 129 PHE B O 1
ATOM 3409 N N . ALA B 1 130 ? -14.447 8.698 11.627 1 81.63 130 ALA B N 1
ATOM 3410 C CA . ALA B 1 130 ? -14.032 9.922 10.947 1 81.63 130 ALA B CA 1
ATOM 3411 C C . ALA B 1 130 ? -14.692 11.148 11.571 1 81.63 130 ALA B C 1
ATOM 3413 O O . ALA B 1 130 ? -14.008 12.095 11.966 1 81.63 130 ALA B O 1
ATOM 3414 N N . PRO B 1 131 ? -15.975 11.115 11.804 1 81.02 131 PRO B N 1
ATOM 3415 C CA . PRO B 1 131 ? -16.603 12.291 12.411 1 81.02 131 PRO B CA 1
ATOM 3416 C C . PRO B 1 131 ? -16.104 12.562 13.828 1 81.02 131 PRO B C 1
ATOM 3418 O O . PRO B 1 131 ? -16.011 13.72 14.243 1 81.02 131 PRO B O 1
ATOM 3421 N N . LEU B 1 132 ? -15.767 11.568 14.513 1 86.2 132 LEU B N 1
ATOM 3422 C CA . LEU B 1 132 ? -15.297 11.715 15.886 1 86.2 132 LEU B CA 1
ATOM 3423 C C . LEU B 1 132 ? -13.857 12.217 15.917 1 86.2 132 LEU B C 1
ATOM 3425 O O . LEU B 1 132 ? -13.506 13.057 16.749 1 86.2 132 LEU B O 1
ATOM 3429 N N . LEU B 1 133 ? -13.133 11.74 15.015 1 88.74 133 LEU B N 1
ATOM 3430 C CA . LEU B 1 133 ? -11.716 12.08 14.937 1 88.74 133 LEU B CA 1
ATOM 3431 C C . LEU B 1 133 ? -11.53 13.554 14.59 1 88.74 133 LEU B C 1
ATOM 3433 O O . LEU B 1 133 ? -10.687 14.233 15.18 1 88.74 133 LEU B O 1
ATOM 3437 N N . TYR B 1 134 ? -12.356 14.042 13.753 1 88.5 134 TYR B N 1
ATOM 3438 C CA . TYR B 1 134 ? -12.134 15.375 13.205 1 88.5 134 TYR B CA 1
ATOM 3439 C C . TYR B 1 134 ? -12.814 16.437 14.06 1 88.5 134 TYR B C 1
ATOM 3441 O O . TYR B 1 134 ? -12.71 17.632 13.775 1 88.5 134 TYR B O 1
ATOM 3449 N N . ARG B 1 135 ? -13.458 16.036 15.161 1 87.31 135 ARG B N 1
ATOM 3450 C CA . ARG B 1 135 ? -14.101 16.969 16.081 1 87.31 135 ARG B CA 1
ATOM 3451 C C . ARG B 1 135 ? -13.069 17.847 16.781 1 87.31 135 ARG B C 1
ATOM 3453 O O . ARG B 1 135 ? -13.336 19.015 17.072 1 87.31 135 ARG B O 1
ATOM 3460 N N . GLU B 1 136 ? -12.026 17.276 17.095 1 90.24 136 GLU B N 1
ATOM 3461 C CA . GLU B 1 136 ? -10.91 17.976 17.725 1 90.24 136 GLU B CA 1
ATOM 3462 C C . GLU B 1 136 ? -9.628 17.813 16.913 1 90.24 136 GLU B C 1
ATOM 3464 O O . GLU B 1 136 ? -9.145 16.695 16.723 1 90.24 136 GLU B O 1
ATOM 3469 N N . PRO B 1 137 ? -9.14 18.886 16.505 1 92.24 137 PRO B N 1
ATOM 3470 C CA . PRO B 1 137 ? -7.989 18.782 15.605 1 92.24 137 PRO B CA 1
ATOM 3471 C C . PRO B 1 137 ? -6.739 18.254 16.305 1 92.24 137 PRO B C 1
ATOM 3473 O O . PRO B 1 137 ? -5.871 17.659 15.661 1 92.24 137 PRO B O 1
ATOM 3476 N N . VAL B 1 138 ? -6.613 18.557 17.664 1 95.39 138 VAL B N 1
ATOM 3477 C CA . VAL B 1 138 ? -5.407 18.146 18.376 1 95.39 138 VAL B CA 1
ATOM 3478 C C . VAL B 1 138 ? -5.789 17.464 19.688 1 95.39 138 VAL B C 1
ATOM 3480 O O . VAL B 1 138 ? -6.599 17.989 20.455 1 95.39 138 VAL B O 1
ATOM 3483 N N . ARG B 1 139 ? -5.336 16.321 19.917 1 95.18 139 ARG B N 1
ATOM 3484 C CA . ARG B 1 139 ? -5.462 15.592 21.175 1 95.18 139 ARG B CA 1
ATOM 3485 C C . ARG B 1 139 ? -4.098 15.133 21.68 1 95.18 139 ARG B C 1
ATOM 3487 O O . ARG B 1 139 ? -3.217 14.798 20.887 1 95.18 139 ARG B O 1
ATOM 3494 N N . ILE B 1 140 ? -3.951 15.131 22.973 1 95.8 140 ILE B N 1
ATOM 3495 C CA . ILE B 1 140 ? -2.635 14.871 23.546 1 95.8 140 ILE B CA 1
ATOM 3496 C C . ILE B 1 140 ? -2.747 13.809 24.636 1 95.8 140 ILE B C 1
ATOM 3498 O O . ILE B 1 140 ? -3.659 13.854 25.464 1 95.8 140 ILE B O 1
ATOM 3502 N N . TRP B 1 141 ? -1.882 12.858 24.638 1 95.32 141 TRP B N 1
ATOM 3503 C CA . TRP B 1 141 ? -1.758 11.829 25.665 1 95.32 141 TRP B CA 1
ATOM 3504 C C . TRP B 1 141 ? -0.309 11.682 26.117 1 95.32 141 TRP B C 1
ATOM 3506 O O . TRP B 1 141 ? 0.608 12.165 25.449 1 95.32 141 TRP B O 1
ATOM 3516 N N . ASP B 1 142 ? -0.133 11.048 27.25 1 94.72 142 ASP B N 1
ATOM 3517 C CA . ASP B 1 142 ? 1.213 10.664 27.664 1 94.72 142 ASP B CA 1
ATOM 3518 C C . ASP B 1 142 ? 1.731 9.493 26.831 1 94.72 142 ASP B C 1
ATOM 3520 O O . ASP B 1 142 ? 0.963 8.604 26.456 1 94.72 142 ASP B O 1
ATOM 3524 N N . LEU B 1 143 ? 2.95 9.501 26.578 1 94.88 143 LEU B N 1
ATOM 3525 C CA . LEU B 1 143 ? 3.581 8.446 25.792 1 94.88 143 LEU B CA 1
ATOM 3526 C C . LEU B 1 143 ? 4.005 7.283 26.683 1 94.88 143 LEU B C 1
ATOM 3528 O O . LEU B 1 143 ? 4.906 7.428 27.513 1 94.88 143 LEU B O 1
ATOM 3532 N N . PRO B 1 144 ? 3.404 6.148 26.514 1 91.45 144 PRO B N 1
ATOM 3533 C CA . PRO B 1 144 ? 3.873 4.986 27.274 1 91.45 144 PRO B CA 1
ATOM 3534 C C . PRO B 1 144 ? 5.308 4.596 26.93 1 91.45 144 PRO B C 1
ATOM 3536 O O . PRO B 1 144 ? 5.721 4.704 25.772 1 91.45 144 PRO B O 1
ATOM 3539 N N . PRO B 1 145 ? 6.096 4.117 27.849 1 88.71 145 PRO B N 1
ATOM 3540 C CA . PRO B 1 145 ? 7.512 3.811 27.635 1 88.71 145 PRO B CA 1
ATOM 3541 C C . PRO B 1 145 ? 7.733 2.784 26.527 1 88.71 145 PRO B C 1
ATOM 3543 O O . PRO B 1 145 ? 8.707 2.881 25.776 1 88.71 145 PRO B O 1
ATOM 3546 N N . ASN B 1 146 ? 6.914 1.79 26.424 1 89.04 146 ASN B N 1
ATOM 3547 C CA . ASN B 1 146 ? 7.08 0.749 25.416 1 89.04 146 ASN B CA 1
ATOM 3548 C C . ASN B 1 146 ? 6.99 1.317 24.003 1 89.04 146 ASN B C 1
ATOM 3550 O O . ASN B 1 146 ? 7.636 0.811 23.083 1 89.04 146 ASN B O 1
ATOM 3554 N N . LEU B 1 147 ? 6.284 2.363 23.782 1 93.51 147 LEU B N 1
ATOM 3555 C CA . LEU B 1 147 ? 6.118 2.958 22.461 1 93.51 147 LEU B CA 1
ATOM 3556 C C . LEU B 1 147 ? 7.328 3.811 22.093 1 93.51 147 LEU B C 1
ATOM 3558 O O . LEU B 1 147 ? 7.65 3.963 20.912 1 93.51 147 LEU B O 1
ATOM 3562 N N . ARG B 1 148 ? 8.029 4.284 23.107 1 91.64 148 ARG B N 1
ATOM 3563 C CA . ARG B 1 148 ? 9.222 5.087 22.858 1 91.64 148 ARG B CA 1
ATOM 3564 C C . ARG B 1 148 ? 10.299 4.265 22.159 1 91.64 148 ARG B C 1
ATOM 3566 O O . ARG B 1 148 ? 10.893 4.716 21.178 1 91.64 148 ARG B O 1
ATOM 3573 N N . GLY B 1 149 ? 10.531 3.079 22.665 1 89.45 149 GLY B N 1
ATOM 3574 C CA . GLY B 1 149 ? 11.509 2.197 22.049 1 89.45 149 GLY B CA 1
ATOM 3575 C C . GLY B 1 149 ? 11.146 1.804 20.629 1 89.45 149 GLY B C 1
ATOM 3576 O O . GLY B 1 149 ? 12.006 1.787 19.745 1 89.45 149 GLY B O 1
ATOM 3577 N N . LEU B 1 150 ? 9.911 1.509 20.384 1 92.31 150 LEU B N 1
ATOM 3578 C CA . LEU B 1 150 ? 9.444 1.124 19.056 1 92.31 150 LEU B CA 1
ATOM 3579 C C . LEU B 1 150 ? 9.589 2.281 18.073 1 92.31 150 LEU B C 1
ATOM 3581 O O . LEU B 1 150 ? 9.979 2.077 16.921 1 92.31 150 LEU B O 1
ATOM 3585 N N . ALA B 1 151 ? 9.31 3.498 18.529 1 93.66 151 ALA B N 1
ATOM 3586 C CA . ALA B 1 151 ? 9.456 4.684 17.69 1 93.66 151 ALA B CA 1
ATOM 3587 C C . ALA B 1 151 ? 10.901 4.856 17.23 1 93.66 151 ALA B C 1
ATOM 3589 O O . ALA B 1 151 ? 11.157 5.134 16.056 1 93.66 151 ALA B O 1
ATOM 3590 N N . ALA B 1 152 ? 11.797 4.654 18.158 1 88.3 152 ALA B N 1
ATOM 3591 C CA . ALA B 1 152 ? 13.215 4.779 17.831 1 88.3 152 ALA B CA 1
ATOM 3592 C C . ALA B 1 152 ? 13.631 3.745 16.789 1 88.3 152 ALA B C 1
ATOM 3594 O O . ALA B 1 152 ? 14.379 4.057 15.859 1 88.3 152 ALA B O 1
ATOM 3595 N N . SER B 1 153 ? 13.156 2.564 16.911 1 88.44 153 SER B N 1
ATOM 3596 C CA . SER B 1 153 ? 13.472 1.492 15.973 1 88.44 153 SER B CA 1
ATOM 3597 C C . SER B 1 153 ? 12.95 1.808 14.576 1 88.44 153 SER B C 1
ATOM 3599 O O . SER B 1 153 ? 13.62 1.528 13.579 1 88.44 153 SER B O 1
ATOM 3601 N N . CYS B 1 154 ? 11.793 2.45 14.463 1 92.9 154 CYS B N 1
ATOM 3602 C CA . CYS B 1 154 ? 11.162 2.788 13.192 1 92.9 154 CYS B CA 1
ATOM 3603 C C . CYS B 1 154 ? 11.964 3.849 12.449 1 92.9 154 CYS B C 1
ATOM 3605 O O . CYS B 1 154 ? 11.911 3.926 11.22 1 92.9 154 CYS B O 1
ATOM 3607 N N . LEU B 1 155 ? 12.7 4.619 13.202 1 89.92 155 LEU B N 1
ATOM 3608 C CA . LEU B 1 155 ? 13.425 5.726 12.587 1 89.92 155 LEU B CA 1
ATOM 3609 C C . LEU B 1 155 ? 14.828 5.293 12.173 1 89.92 155 LEU B C 1
ATOM 3611 O O . LEU B 1 155 ? 15.539 6.041 11.5 1 89.92 155 LEU B O 1
ATOM 3615 N N . LYS B 1 156 ? 15.192 4.103 12.514 1 87.47 156 LYS B N 1
ATOM 3616 C CA . LYS B 1 156 ? 16.517 3.616 12.14 1 87.47 156 LYS B CA 1
ATOM 3617 C C . LYS B 1 156 ? 16.609 3.375 10.636 1 87.47 156 LYS B C 1
ATOM 3619 O O . LYS B 1 156 ? 15.659 2.884 10.021 1 87.47 156 LYS B O 1
ATOM 3624 N N . ALA B 1 157 ? 17.757 3.701 10.146 1 83.41 157 ALA B N 1
ATOM 3625 C CA . ALA B 1 157 ? 18.005 3.472 8.725 1 83.41 157 ALA B CA 1
ATOM 3626 C C . ALA B 1 157 ? 18.079 1.98 8.415 1 83.41 157 ALA B C 1
ATOM 3628 O O . ALA B 1 157 ? 18.634 1.204 9.196 1 83.41 157 ALA B O 1
ATOM 3629 N N . VAL B 1 158 ? 17.45 1.641 7.312 1 86.04 158 VAL B N 1
ATOM 3630 C CA . VAL B 1 158 ? 17.565 0.278 6.804 1 86.04 158 VAL B CA 1
ATOM 3631 C C . VAL B 1 158 ? 18.642 0.217 5.723 1 86.04 158 VAL B C 1
ATOM 3633 O O . VAL B 1 158 ? 18.643 1.027 4.793 1 86.04 158 VAL B O 1
ATOM 3636 N N . PRO B 1 159 ? 19.535 -0.743 5.968 1 82.93 159 PRO B N 1
ATOM 3637 C CA . PRO B 1 159 ? 20.553 -0.872 4.923 1 82.93 159 PRO B CA 1
ATOM 3638 C C . PRO B 1 159 ? 19.96 -1.215 3.559 1 82.93 159 PRO B C 1
ATOM 3640 O O . PRO B 1 159 ? 18.997 -1.983 3.476 1 82.93 159 PRO B O 1
ATOM 3643 N N . LYS B 1 160 ? 20.565 -0.599 2.546 1 82.31 160 LYS B N 1
ATOM 3644 C CA . LYS B 1 160 ? 20.112 -0.865 1.184 1 82.31 160 LYS B CA 1
ATOM 3645 C C . LYS B 1 160 ? 20.27 -2.341 0.83 1 82.31 160 LYS B C 1
ATOM 3647 O O . LYS B 1 160 ? 21.269 -2.968 1.189 1 82.31 160 LYS B O 1
ATOM 3652 N N . GLY B 1 161 ? 19.357 -2.875 0.217 1 84.12 161 GLY B N 1
ATOM 3653 C CA . GLY B 1 161 ? 19.449 -4.23 -0.304 1 84.12 161 GLY B CA 1
ATOM 3654 C C . GLY B 1 161 ? 19.012 -5.284 0.696 1 84.12 161 GLY B C 1
ATOM 3655 O O . GLY B 1 161 ? 19.102 -6.482 0.421 1 84.12 161 GLY B O 1
ATOM 3656 N N . HIS B 1 162 ? 18.645 -4.859 1.833 1 89.3 162 HIS B N 1
ATOM 3657 C CA . HIS B 1 162 ? 18.196 -5.806 2.848 1 89.3 162 HIS B CA 1
ATOM 3658 C C . HIS B 1 162 ? 16.675 -5.824 2.951 1 89.3 162 HIS B C 1
ATOM 3660 O O . HIS B 1 162 ? 16.101 -5.192 3.841 1 89.3 162 HIS B O 1
ATOM 3666 N N . LEU B 1 163 ? 16.068 -6.62 2.134 1 91.37 163 LEU B N 1
ATOM 3667 C CA . LEU B 1 163 ? 14.614 -6.66 2.026 1 91.37 163 LEU B CA 1
ATOM 3668 C C . LEU B 1 163 ? 13.984 -7.107 3.341 1 91.37 163 LEU B C 1
ATOM 3670 O O . LEU B 1 163 ? 12.961 -6.561 3.761 1 91.37 163 LEU B O 1
ATOM 3674 N N . GLY B 1 164 ? 14.607 -8.098 3.987 1 92.8 164 GLY B N 1
ATOM 3675 C CA . GLY B 1 164 ? 14.097 -8.551 5.27 1 92.8 164 GLY B CA 1
ATOM 3676 C C . GLY B 1 164 ? 13.979 -7.436 6.293 1 92.8 164 GLY B C 1
ATOM 3677 O O . GLY B 1 164 ? 12.957 -7.315 6.972 1 92.8 164 GLY B O 1
ATOM 3678 N N . GLU B 1 165 ? 14.971 -6.615 6.33 1 93.2 165 GLU B N 1
ATOM 3679 C CA . GLU B 1 165 ? 14.973 -5.497 7.269 1 93.2 165 GLU B CA 1
ATOM 3680 C C . GLU B 1 165 ? 13.94 -4.444 6.875 1 93.2 165 GLU B C 1
ATOM 3682 O O . GLU B 1 165 ? 13.322 -3.82 7.74 1 93.2 165 GLU B O 1
ATOM 3687 N N . THR B 1 166 ? 13.848 -4.231 5.582 1 93.12 166 THR B N 1
ATOM 3688 C CA . THR B 1 166 ? 12.839 -3.297 5.097 1 93.12 166 THR B CA 1
ATOM 3689 C C . THR B 1 166 ? 11.441 -3.747 5.51 1 93.12 166 THR B C 1
ATOM 3691 O O . THR B 1 166 ? 10.655 -2.953 6.031 1 93.12 166 THR B O 1
ATOM 3694 N N . LEU B 1 167 ? 11.143 -4.963 5.324 1 94.15 167 LEU B N 1
ATOM 3695 C CA . LEU B 1 167 ? 9.85 -5.526 5.698 1 94.15 167 LEU B CA 1
ATOM 3696 C C . LEU B 1 167 ? 9.638 -5.446 7.206 1 94.15 167 LEU B C 1
ATOM 3698 O O . LEU B 1 167 ? 8.538 -5.13 7.667 1 94.15 167 LEU B O 1
ATOM 3702 N N . ARG B 1 168 ? 10.651 -5.703 7.916 1 94.7 168 ARG B N 1
ATOM 3703 C CA . ARG B 1 168 ? 10.571 -5.646 9.372 1 94.7 168 ARG B CA 1
ATOM 3704 C C . ARG B 1 168 ? 10.246 -4.235 9.849 1 94.7 168 ARG B C 1
ATOM 3706 O O . ARG B 1 168 ? 9.422 -4.051 10.748 1 94.7 168 ARG B O 1
ATOM 3713 N N . ARG B 1 169 ? 10.922 -3.325 9.303 1 94.45 169 ARG B N 1
ATOM 3714 C CA . ARG B 1 169 ? 10.66 -1.936 9.667 1 94.45 169 ARG B CA 1
ATOM 3715 C C . ARG B 1 169 ? 9.216 -1.552 9.362 1 94.45 169 ARG B C 1
ATOM 3717 O O . ARG B 1 169 ? 8.554 -0.908 10.178 1 94.45 169 ARG B O 1
ATOM 3724 N N . GLU B 1 170 ? 8.768 -1.92 8.204 1 93.96 170 GLU B N 1
ATOM 3725 C CA . GLU B 1 170 ? 7.384 -1.62 7.852 1 93.96 170 GLU B CA 1
ATOM 3726 C C . GLU B 1 170 ? 6.41 -2.298 8.812 1 93.96 170 GLU B C 1
ATOM 3728 O O . GLU B 1 170 ? 5.387 -1.717 9.18 1 93.96 170 GLU B O 1
ATOM 3733 N N . ALA B 1 171 ? 6.757 -3.465 9.236 1 94.92 171 ALA B N 1
ATOM 3734 C CA . ALA B 1 171 ? 5.959 -4.161 10.243 1 94.92 171 ALA B CA 1
ATOM 3735 C C . ALA B 1 171 ? 5.948 -3.393 11.561 1 94.92 171 ALA B C 1
ATOM 3737 O O . ALA B 1 171 ? 4.896 -3.233 12.185 1 94.92 171 ALA B O 1
ATOM 3738 N N . ASP B 1 172 ? 7.097 -2.956 11.936 1 95.85 172 ASP B N 1
ATOM 3739 C CA . ASP B 1 172 ? 7.229 -2.223 13.191 1 95.85 172 ASP B CA 1
ATOM 3740 C C . ASP B 1 172 ? 6.411 -0.934 13.163 1 95.85 172 ASP B C 1
ATOM 3742 O O . ASP B 1 172 ? 5.795 -0.562 14.164 1 95.85 172 ASP B O 1
ATOM 3746 N N . VAL B 1 173 ? 6.409 -0.303 12.057 1 96.15 173 VAL B N 1
ATOM 3747 C CA . VAL B 1 173 ? 5.65 0.936 11.925 1 96.15 173 VAL B CA 1
ATOM 3748 C C . VAL B 1 173 ? 4.157 0.645 12.055 1 96.15 173 VAL B C 1
ATOM 3750 O O . VAL B 1 173 ? 3.436 1.365 12.751 1 96.15 173 VAL B O 1
ATOM 3753 N N . LEU B 1 174 ? 3.688 -0.369 11.441 1 95.62 174 LEU B N 1
ATOM 3754 C CA . LEU B 1 174 ? 2.279 -0.734 11.545 1 95.62 174 LEU B CA 1
ATOM 3755 C C . LEU B 1 174 ? 1.928 -1.145 12.972 1 95.62 174 LEU B C 1
ATOM 3757 O O . LEU B 1 174 ? 0.833 -0.851 13.455 1 95.62 174 LEU B O 1
ATOM 3761 N N . ARG B 1 175 ? 2.836 -1.839 13.585 1 95.53 175 ARG B N 1
ATOM 3762 C CA . ARG B 1 175 ? 2.631 -2.202 14.984 1 95.53 175 ARG B CA 1
ATOM 3763 C C . ARG B 1 175 ? 2.532 -0.96 15.863 1 95.53 175 ARG B C 1
ATOM 3765 O O . ARG B 1 175 ? 1.655 -0.872 16.725 1 95.53 175 ARG B O 1
ATOM 3772 N N . LEU B 1 176 ? 3.441 -0.072 15.651 1 96.73 176 LEU B N 1
ATOM 3773 C CA . LEU B 1 176 ? 3.404 1.191 16.381 1 96.73 176 LEU B CA 1
ATOM 3774 C C . LEU B 1 176 ? 2.079 1.911 16.154 1 96.73 176 LEU B C 1
ATOM 3776 O O . LEU B 1 176 ? 1.448 2.373 17.108 1 96.73 176 LEU B O 1
ATOM 3780 N N . LEU B 1 177 ? 1.66 1.961 14.89 1 96.17 177 LEU B N 1
ATOM 3781 C CA . LEU B 1 177 ? 0.402 2.616 14.55 1 96.17 177 LEU B CA 1
ATOM 3782 C C . LEU B 1 177 ? -0.772 1.931 15.242 1 96.17 177 LEU B C 1
ATOM 3784 O O . LEU B 1 177 ? -1.686 2.599 15.73 1 96.17 177 LEU B O 1
ATOM 3788 N N . SER B 1 178 ? -0.749 0.634 15.28 1 95.09 178 SER B N 1
ATOM 3789 C CA . SER B 1 178 ? -1.777 -0.135 15.973 1 95.09 178 SER B CA 1
ATOM 3790 C C . SER B 1 178 ? -1.831 0.223 17.455 1 95.09 178 SER B C 1
ATOM 3792 O O . SER B 1 178 ? -2.907 0.49 17.995 1 95.09 178 SER B O 1
ATOM 3794 N N . ASP B 1 179 ? -0.706 0.264 18.093 1 95.45 179 ASP B N 1
ATOM 3795 C CA . ASP B 1 179 ? -0.629 0.568 19.519 1 95.45 179 ASP B CA 1
ATOM 3796 C C . ASP B 1 179 ? -1.064 2.005 19.798 1 95.45 179 ASP B C 1
ATOM 3798 O O . ASP B 1 179 ? -1.746 2.271 20.79 1 95.45 179 ASP B O 1
ATOM 3802 N N . LEU B 1 180 ? -0.661 2.892 18.927 1 95.86 180 LEU B N 1
ATOM 3803 C CA . LEU B 1 180 ? -1.077 4.284 19.06 1 95.86 180 LEU B CA 1
ATOM 3804 C C . LEU B 1 180 ? -2.592 4.412 18.948 1 95.86 180 LEU B C 1
ATOM 3806 O O . LEU B 1 180 ? -3.225 5.084 19.766 1 95.86 180 LEU B O 1
ATOM 3810 N N . TRP B 1 181 ? -3.097 3.757 17.961 1 93.37 181 TRP B N 1
ATOM 3811 C CA . TRP B 1 181 ? -4.544 3.807 17.778 1 93.37 181 TRP B CA 1
ATOM 3812 C C . TRP B 1 181 ? -5.266 3.258 19.003 1 93.37 181 TRP B C 1
ATOM 3814 O O . TRP B 1 181 ? -6.247 3.843 19.468 1 93.37 181 TRP B O 1
ATOM 3824 N N . ASP B 1 182 ? -4.792 2.182 19.502 1 91.33 182 ASP B N 1
ATOM 3825 C CA . ASP B 1 182 ? -5.414 1.571 20.673 1 91.33 182 ASP B CA 1
ATOM 3826 C C . ASP B 1 182 ? -5.349 2.505 21.879 1 91.33 182 ASP B C 1
ATOM 3828 O O . ASP B 1 182 ? -6.257 2.516 22.712 1 91.33 182 ASP B O 1
ATOM 3832 N N . THR B 1 183 ? -4.303 3.228 21.957 1 90.11 183 THR B N 1
ATOM 3833 C CA . THR B 1 183 ? -4.123 4.17 23.057 1 90.11 183 THR B CA 1
ATOM 3834 C C . THR B 1 183 ? -5.144 5.3 22.973 1 90.11 183 THR B C 1
ATOM 3836 O O . THR B 1 183 ? -5.678 5.739 23.995 1 90.11 183 THR B O 1
ATOM 3839 N N . VAL B 1 184 ? -5.529 5.686 21.73 1 87.54 184 VAL B N 1
ATOM 3840 C CA . VAL B 1 184 ? -6.293 6.924 21.61 1 87.54 184 VAL B CA 1
ATOM 3841 C C . VAL B 1 184 ? -7.76 6.602 21.337 1 87.54 184 VAL B C 1
ATOM 3843 O O . VAL B 1 184 ? -8.628 7.467 21.474 1 87.54 184 VAL B O 1
ATOM 3846 N N . SER B 1 185 ? -8.047 5.432 20.865 1 84.45 185 SER B N 1
ATOM 3847 C CA . SER B 1 185 ? -9.383 5.093 20.383 1 84.45 185 SER B CA 1
ATOM 3848 C C . SER B 1 185 ? -10.429 5.279 21.477 1 84.45 185 SER B C 1
ATOM 3850 O O . SER B 1 185 ? -11.557 5.693 21.201 1 84.45 185 SER B O 1
ATOM 3852 N N . ASP B 1 186 ? -10.074 4.95 22.676 1 79.26 186 ASP B N 1
ATOM 3853 C CA . ASP B 1 186 ? -11.034 5.098 23.765 1 79.26 186 ASP B CA 1
ATOM 3854 C C . ASP B 1 186 ? -11.373 6.568 24.003 1 79.26 186 ASP B C 1
ATOM 3856 O O . ASP B 1 186 ? -12.48 6.893 24.435 1 79.26 186 ASP B O 1
ATOM 3860 N N . GLY B 1 187 ? -10.427 7.432 23.714 1 78.87 187 GLY B N 1
ATOM 3861 C CA . GLY B 1 187 ? -10.638 8.856 23.92 1 78.87 187 GLY B CA 1
ATOM 3862 C C . GLY B 1 187 ? -11.385 9.519 22.778 1 78.87 187 GLY B C 1
ATOM 3863 O O . GLY B 1 187 ? -11.755 10.692 22.87 1 78.87 187 GLY B O 1
ATOM 3864 N N . ILE B 1 188 ? -11.6 8.846 21.633 1 78.05 188 ILE B N 1
ATOM 3865 C CA . ILE B 1 188 ? -12.281 9.387 20.462 1 78.05 188 ILE B CA 1
ATOM 3866 C C . ILE B 1 188 ? -13.752 8.977 20.484 1 78.05 188 ILE B C 1
ATOM 3868 O O . ILE B 1 188 ? -14.602 9.66 19.909 1 78.05 188 ILE B O 1
ATOM 3872 N N . GLY B 1 189 ? -14.236 8.099 21.34 1 65.01 189 GLY B N 1
ATOM 3873 C CA . GLY B 1 189 ? -15.618 7.652 21.417 1 65.01 189 GLY B CA 1
ATOM 3874 C C . GLY B 1 189 ? -16.595 8.779 21.693 1 65.01 189 GLY B C 1
ATOM 3875 O O . GLY B 1 189 ? -16.189 9.887 22.051 1 65.01 189 GLY B O 1
ATOM 3876 N N . PRO B 1 190 ? -17.934 8.531 21.106 1 56.17 190 PRO B N 1
ATOM 3877 C CA . PRO B 1 190 ? -18.947 9.56 21.354 1 56.17 190 PRO B CA 1
ATOM 3878 C C . PRO B 1 190 ? -19.008 9.989 22.818 1 56.17 190 PRO B C 1
ATOM 3880 O O . PRO B 1 190 ? -18.832 9.161 23.715 1 56.17 190 PRO B O 1
ATOM 3883 N N . ALA B 1 191 ? -18.64 11.139 23.224 1 47.74 191 ALA B N 1
ATOM 3884 C CA . ALA B 1 191 ? -18.917 11.567 24.593 1 47.74 191 ALA B CA 1
ATOM 3885 C C . ALA B 1 191 ? -20.331 11.177 25.014 1 47.74 191 ALA B C 1
ATOM 3887 O O . ALA B 1 191 ? -21.239 11.116 24.181 1 47.74 191 ALA B O 1
ATOM 3888 N N . ALA B 1 192 ? -20.72 10.386 26.184 1 42.49 192 ALA B N 1
ATOM 3889 C CA . ALA B 1 192 ? -22.049 10.029 26.674 1 42.49 192 ALA B CA 1
ATOM 3890 C C . ALA B 1 192 ? -23.106 10.997 26.151 1 42.49 192 ALA B C 1
ATOM 3892 O O . ALA B 1 192 ? -24.143 10.575 25.635 1 42.49 192 ALA B O 1
ATOM 3893 N N . GLY B 1 193 ? -23.498 12.067 26.942 1 39.49 193 GLY B N 1
ATOM 3894 C CA . GLY B 1 193 ? -24.566 13.052 26.875 1 39.49 193 GLY B CA 1
ATOM 3895 C C . GLY B 1 193 ? -24.527 13.889 25.61 1 39.49 193 GLY B C 1
ATOM 3896 O O . GLY B 1 193 ? -25.385 14.75 25.403 1 39.49 193 GLY B O 1
ATOM 3897 N N . GLN B 1 194 ? -23.439 14.244 25.221 1 38.45 194 GLN B N 1
ATOM 3898 C CA . GLN B 1 194 ? -23.465 15.307 24.221 1 38.45 194 GLN B CA 1
ATOM 3899 C C . GLN B 1 194 ? -23.886 14.768 22.857 1 38.45 194 GLN B C 1
ATOM 3901 O O . GLN B 1 194 ? -23.313 13.793 22.364 1 38.45 194 GLN B O 1
ATOM 3906 N N . THR B 1 195 ? -25.225 14.607 22.681 1 36.76 195 THR B N 1
ATOM 3907 C CA . THR B 1 195 ? -25.809 14.664 21.345 1 36.76 195 THR B CA 1
ATOM 3908 C C . THR B 1 195 ? -24.892 15.417 20.385 1 36.76 195 THR B C 1
ATOM 3910 O O . THR B 1 195 ? -24.547 16.575 20.628 1 36.76 195 THR B O 1
ATOM 3913 N N . ALA B 1 196 ? -23.926 14.792 19.97 1 37.99 196 ALA B N 1
ATOM 3914 C CA . ALA B 1 196 ? -23.102 15.382 18.918 1 37.99 196 ALA B CA 1
ATOM 3915 C C . ALA B 1 196 ? -23.939 16.26 17.993 1 37.99 196 ALA B C 1
ATOM 3917 O O . ALA B 1 196 ? -24.606 15.757 17.085 1 37.99 196 ALA B O 1
ATOM 3918 N N . GLU B 1 197 ? -24.909 16.991 18.486 1 34.85 197 GLU B N 1
ATOM 3919 C CA . GLU B 1 197 ? -25.192 18.093 17.571 1 34.85 197 GLU B CA 1
ATOM 3920 C C . GLU B 1 197 ? -23.913 18.616 16.924 1 34.85 197 GLU B C 1
ATOM 3922 O O . GLU B 1 197 ? -23.08 19.232 17.592 1 34.85 197 GLU B O 1
ATOM 3927 N N . ALA B 1 198 ? -23.094 17.691 16.539 1 35.77 198 ALA B N 1
ATOM 3928 C CA . ALA B 1 198 ? -22.151 18.235 15.565 1 35.77 198 ALA B CA 1
ATOM 3929 C C . ALA B 1 198 ? -22.676 19.534 14.96 1 35.77 198 ALA B C 1
ATOM 3931 O O . ALA B 1 198 ? -23.68 19.531 14.244 1 35.77 198 ALA B O 1
ATOM 3932 N N . ASP B 1 199 ? -22.847 20.467 15.724 1 35.45 199 ASP B N 1
ATOM 3933 C CA . ASP B 1 199 ? -22.701 21.735 15.016 1 35.45 199 ASP B CA 1
ATOM 3934 C C . ASP B 1 199 ? -21.76 21.593 13.822 1 35.45 199 ASP B C 1
ATOM 3936 O O . ASP B 1 199 ? -20.541 21.708 13.969 1 35.45 199 ASP B O 1
ATOM 3940 N N . ALA B 1 200 ? -21.745 20.417 13.326 1 37.21 200 ALA B N 1
ATOM 3941 C CA . ALA B 1 200 ? -21.266 20.433 11.946 1 37.21 200 ALA B CA 1
ATOM 3942 C C . ALA B 1 200 ? -21.43 21.816 11.324 1 37.21 200 ALA B C 1
ATOM 3944 O O . ALA B 1 200 ? -22.542 22.345 11.254 1 37.21 200 ALA B O 1
ATOM 3945 N N . MET B 1 201 ? -20.694 22.708 11.766 1 34.75 201 MET B N 1
ATOM 3946 C CA . MET B 1 201 ? -20.753 23.969 11.032 1 34.75 201 MET B CA 1
ATOM 3947 C C . MET B 1 201 ? -21.331 23.76 9.636 1 34.75 201 MET B C 1
ATOM 3949 O O . MET B 1 201 ? -20.76 23.026 8.827 1 34.75 201 MET B O 1
ATOM 3953 N N . PRO B 1 202 ? -22.672 23.456 9.508 1 38.33 202 PRO B N 1
ATOM 3954 C CA . PRO B 1 202 ? -23.351 23.549 8.214 1 38.33 202 PRO B CA 1
ATOM 3955 C C . PRO B 1 202 ? -22.599 24.427 7.215 1 38.33 202 PRO B C 1
ATOM 3957 O O . PRO B 1 202 ? -23.136 24.762 6.156 1 38.33 202 PRO B O 1
ATOM 3960 N N . SER B 1 203 ? -21.906 25.531 7.751 1 40.43 203 SER B N 1
ATOM 3961 C CA . SER B 1 203 ? -21.469 26.364 6.635 1 40.43 203 SER B CA 1
ATOM 3962 C C . SER B 1 203 ? -20.828 25.524 5.536 1 40.43 203 SER B C 1
ATOM 3964 O O . SER B 1 203 ? -20.073 24.592 5.82 1 40.43 203 SER B O 1
ATOM 3966 N N . GLU B 1 204 ? -21.364 25.428 4.519 1 52.42 204 GLU B N 1
ATOM 3967 C CA . GLU B 1 204 ? -20.659 25.052 3.297 1 52.42 204 GLU B CA 1
ATOM 3968 C C . GLU B 1 204 ? -19.148 25.17 3.472 1 52.42 204 GLU B C 1
ATOM 3970 O O . GLU B 1 204 ? -18.645 26.22 3.879 1 52.42 204 GLU B O 1
ATOM 3975 N N . ASP B 1 205 ? -18.371 24.094 3.694 1 78.2 205 ASP B N 1
ATOM 3976 C CA . ASP B 1 205 ? -16.937 24.076 3.963 1 78.2 205 ASP B CA 1
ATOM 3977 C C . ASP B 1 205 ? -16.213 25.155 3.161 1 78.2 205 ASP B C 1
ATOM 3979 O O . ASP B 1 205 ? -16.135 25.076 1.934 1 78.2 205 ASP B O 1
ATOM 3983 N N . PHE B 1 206 ? -16.36 26.409 3.778 1 86.66 206 PHE B N 1
ATOM 3984 C CA . PHE B 1 206 ? -15.67 27.561 3.21 1 86.66 206 PHE B CA 1
ATOM 3985 C C . PHE B 1 206 ? -14.433 27.123 2.435 1 86.66 206 PHE B C 1
ATOM 3987 O O . PHE B 1 206 ? -14.226 27.545 1.295 1 86.66 206 PHE B O 1
ATOM 3994 N N . SER B 1 207 ? -13.732 26.166 2.899 1 89.6 207 SER B N 1
ATOM 3995 C CA . SER B 1 207 ? -12.53 25.676 2.232 1 89.6 207 SER B CA 1
ATOM 3996 C C . SER B 1 207 ? -12.875 24.935 0.945 1 89.6 207 SER B C 1
ATOM 3998 O O . SER B 1 207 ? -12.196 25.096 -0.071 1 89.6 207 SER B O 1
ATOM 4000 N N . ARG B 1 208 ? -13.885 24.222 1.049 1 89.33 208 ARG B N 1
ATOM 4001 C CA . ARG B 1 208 ? -14.311 23.468 -0.126 1 89.33 208 ARG B CA 1
ATOM 4002 C C . ARG B 1 208 ? -14.75 24.404 -1.248 1 89.33 208 ARG B C 1
ATOM 4004 O O . ARG B 1 208 ? -14.402 24.193 -2.411 1 89.33 208 ARG B O 1
ATOM 4011 N N . THR B 1 209 ? -15.527 25.382 -0.855 1 91.19 209 THR B N 1
ATOM 4012 C CA . THR B 1 209 ? -16.018 26.346 -1.834 1 91.19 209 THR B CA 1
ATOM 4013 C C . THR B 1 209 ? -14.864 27.138 -2.439 1 91.19 209 THR B C 1
ATOM 4015 O O . THR B 1 209 ? -14.844 27.395 -3.645 1 91.19 209 THR B O 1
ATOM 4018 N N . LEU B 1 210 ? -13.998 27.501 -1.581 1 93.31 210 LEU B N 1
ATOM 4019 C CA . LEU B 1 210 ? -12.817 28.216 -2.051 1 93.31 210 LEU B CA 1
ATOM 4020 C C . LEU B 1 210 ? -12.032 27.372 -3.049 1 93.31 210 LEU B C 1
ATOM 4022 O O . LEU B 1 210 ? -11.644 27.861 -4.113 1 93.31 210 LEU B O 1
ATOM 4026 N N . ASN B 1 211 ? -11.879 26.174 -2.69 1 91.88 211 ASN B N 1
ATOM 4027 C CA . ASN B 1 211 ? -11.101 25.266 -3.527 1 91.88 211 ASN B CA 1
ATOM 4028 C C . ASN B 1 211 ? -11.78 25.025 -4.872 1 91.88 211 ASN B C 1
ATOM 4030 O O . ASN B 1 211 ? -11.112 24.954 -5.905 1 91.88 211 ASN B O 1
ATOM 4034 N N . ALA B 1 212 ? -12.995 24.87 -4.843 1 92.16 212 ALA B N 1
ATOM 4035 C CA . ALA B 1 212 ? -13.751 24.691 -6.08 1 92.16 212 ALA B CA 1
ATOM 4036 C C . ALA B 1 212 ? -13.609 25.908 -6.99 1 92.16 212 ALA B C 1
ATOM 4038 O O . ALA B 1 212 ? -13.405 25.766 -8.198 1 92.16 212 ALA B O 1
ATOM 4039 N N . ALA B 1 213 ? -13.75 27.086 -6.407 1 93.56 213 ALA B N 1
ATOM 4040 C CA . ALA B 1 213 ? -13.608 28.323 -7.169 1 93.56 213 ALA B CA 1
ATOM 4041 C C . ALA B 1 213 ? -12.219 28.427 -7.792 1 93.56 213 ALA B C 1
ATOM 4043 O O . ALA B 1 213 ? -12.081 28.809 -8.957 1 93.56 213 ALA B O 1
ATOM 4044 N N . PHE B 1 214 ? -11.298 28.06 -7.033 1 92.73 214 PHE B N 1
ATOM 4045 C CA . PHE B 1 214 ? -9.926 28.1 -7.524 1 92.73 214 PHE B CA 1
ATOM 4046 C C . PHE B 1 214 ? -9.736 27.125 -8.68 1 92.73 214 PHE B C 1
ATOM 4048 O O . PHE B 1 214 ? -9.126 27.469 -9.695 1 92.73 214 PHE B O 1
ATOM 4055 N N . ALA B 1 215 ? -10.199 25.994 -8.515 1 89.25 215 ALA B N 1
ATOM 4056 C CA . ALA B 1 215 ? -10.088 24.967 -9.547 1 89.25 215 ALA B CA 1
ATOM 4057 C C . ALA B 1 215 ? -10.758 25.416 -10.843 1 89.25 215 ALA B C 1
ATOM 4059 O O . ALA B 1 215 ? -10.327 25.039 -11.935 1 89.25 215 ALA B O 1
ATOM 4060 N N . ASP B 1 216 ? -11.696 26.283 -10.687 1 91.43 216 ASP B N 1
ATOM 4061 C CA . ASP B 1 216 ? -12.446 26.774 -11.839 1 91.43 216 ASP B CA 1
ATOM 4062 C C . ASP B 1 216 ? -11.791 28.02 -12.43 1 91.43 216 ASP B C 1
ATOM 4064 O O . ASP B 1 216 ? -12.36 28.667 -13.312 1 91.43 216 ASP B O 1
ATOM 4068 N N . GLY B 1 217 ? -10.715 28.381 -11.824 1 88.25 217 GLY B N 1
ATOM 4069 C CA . GLY B 1 217 ? -9.951 29.419 -12.496 1 88.25 217 GLY B CA 1
ATOM 4070 C C . GLY B 1 217 ? -9.916 30.726 -11.727 1 88.25 217 GLY B C 1
ATOM 4071 O O . GLY B 1 217 ? -9.368 31.721 -12.207 1 88.25 217 GLY B O 1
ATOM 4072 N N . ALA B 1 218 ? -10.499 30.827 -10.564 1 91.74 218 ALA B N 1
ATOM 4073 C CA . ALA B 1 218 ? -10.488 32.054 -9.772 1 91.74 218 ALA B CA 1
ATOM 4074 C C . ALA B 1 218 ? -9.15 32.237 -9.063 1 91.74 218 ALA B C 1
ATOM 4076 O O . ALA B 1 218 ? -9.054 32.05 -7.848 1 91.74 218 ALA B O 1
ATOM 4077 N N . HIS B 1 219 ? -8.232 32.748 -9.805 1 90.98 219 HIS B N 1
ATOM 4078 C CA . HIS B 1 219 ? -6.868 32.802 -9.29 1 90.98 219 HIS B CA 1
ATOM 4079 C C . HIS B 1 219 ? -6.516 34.205 -8.809 1 90.98 219 HIS B C 1
ATOM 4081 O O . HIS B 1 219 ? -5.342 34.515 -8.594 1 90.98 219 HIS B O 1
ATOM 4087 N N . GLN B 1 220 ? -7.548 35.077 -8.765 1 91.59 220 GLN B N 1
ATOM 4088 C CA . GLN B 1 220 ? -7.423 36.429 -8.23 1 91.59 220 GLN B CA 1
ATOM 4089 C C . GLN B 1 220 ? -8.532 36.728 -7.226 1 91.59 220 GLN B C 1
ATOM 4091 O O . GLN B 1 220 ? -9.583 36.083 -7.243 1 91.59 220 GLN B O 1
ATOM 4096 N N . VAL B 1 221 ? -8.249 37.711 -6.418 1 94.52 221 VAL B N 1
ATOM 4097 C CA . VAL B 1 221 ? -9.188 38.031 -5.348 1 94.52 221 VAL B CA 1
ATOM 4098 C C . VAL B 1 221 ? -10.536 38.431 -5.946 1 94.52 221 VAL B C 1
ATOM 4100 O O . VAL B 1 221 ? -11.585 37.975 -5.486 1 94.52 221 VAL B O 1
ATOM 4103 N N . ASN B 1 222 ? -10.479 39.237 -6.943 1 94.22 222 ASN B N 1
ATOM 4104 C CA . ASN B 1 222 ? -11.722 39.698 -7.554 1 94.22 222 ASN B CA 1
ATOM 4105 C C . ASN B 1 222 ? -12.498 38.544 -8.184 1 94.22 222 ASN B C 1
ATOM 4107 O O . ASN B 1 222 ? -13.724 38.487 -8.081 1 94.22 222 ASN B O 1
ATOM 4111 N N . ARG B 1 223 ? -11.796 37.619 -8.75 1 94.19 223 ARG B N 1
ATOM 4112 C CA . ARG B 1 223 ? -12.449 36.462 -9.355 1 94.19 223 ARG B CA 1
ATOM 4113 C C . ARG B 1 223 ? -13.04 35.547 -8.288 1 94.19 223 ARG B C 1
ATOM 4115 O O . ARG B 1 223 ? -14.084 34.928 -8.503 1 94.19 223 ARG B O 1
ATOM 4122 N N . LEU B 1 224 ? -12.317 35.463 -7.222 1 94.72 224 LEU B N 1
ATOM 4123 C CA . LEU B 1 224 ? -12.84 34.676 -6.11 1 94.72 224 LEU B CA 1
ATOM 4124 C C . LEU B 1 224 ? -14.148 35.266 -5.594 1 94.72 224 LEU B C 1
ATOM 4126 O O . LEU B 1 224 ? -15.112 34.536 -5.355 1 94.72 224 LEU B O 1
ATOM 4130 N N . THR B 1 225 ? -14.197 36.567 -5.395 1 95.73 225 THR B N 1
ATOM 4131 C CA . THR B 1 225 ? -15.403 37.224 -4.901 1 95.73 225 THR B CA 1
ATOM 4132 C C . THR B 1 225 ? -16.556 37.049 -5.885 1 95.73 225 THR B C 1
ATOM 4134 O O . THR B 1 225 ? -17.699 36.832 -5.478 1 95.73 225 THR B O 1
ATOM 4137 N N . ASP B 1 226 ? -16.225 37.094 -7.135 1 95.26 226 ASP B N 1
ATOM 4138 C CA . ASP B 1 226 ? -17.236 36.879 -8.165 1 95.26 226 ASP B CA 1
ATOM 4139 C C . ASP B 1 226 ? -17.793 35.458 -8.101 1 95.26 226 ASP B C 1
ATOM 4141 O O . ASP B 1 226 ? -19.01 35.261 -8.126 1 95.26 226 ASP B O 1
ATOM 4145 N N . ALA B 1 227 ? -16.902 34.549 -8.007 1 93.77 227 ALA B N 1
ATOM 4146 C CA . ALA B 1 227 ? -17.282 33.139 -7.996 1 93.77 227 ALA B CA 1
ATOM 4147 C C . ALA B 1 227 ? -18.117 32.806 -6.763 1 93.77 227 ALA B C 1
ATOM 4149 O O . ALA B 1 227 ? -19.016 31.963 -6.824 1 93.77 227 ALA B O 1
ATOM 4150 N N . LEU B 1 228 ? -17.832 33.423 -5.668 1 94.22 228 LEU B N 1
ATOM 4151 C CA . LEU B 1 228 ? -18.494 33.138 -4.4 1 94.22 228 LEU B CA 1
ATOM 4152 C C . LEU B 1 228 ? -19.682 34.071 -4.185 1 94.22 228 LEU B C 1
ATOM 4154 O O . LEU B 1 228 ? -20.457 33.889 -3.244 1 94.22 228 LEU B O 1
ATOM 4158 N N . ASN B 1 229 ? -19.813 35.077 -5.014 1 95.12 229 ASN B N 1
ATOM 4159 C CA . ASN B 1 229 ? -20.868 36.081 -4.925 1 95.12 229 ASN B CA 1
ATOM 4160 C C . ASN B 1 229 ? -20.85 36.795 -3.577 1 95.12 229 ASN B C 1
ATOM 4162 O O . ASN B 1 229 ? -21.878 36.884 -2.903 1 95.12 229 ASN B O 1
ATOM 4166 N N . ILE B 1 230 ? -19.725 37.231 -3.204 1 95.84 230 ILE B N 1
ATOM 4167 C CA . ILE B 1 230 ? -19.559 37.993 -1.971 1 95.84 230 ILE B CA 1
ATOM 4168 C C . ILE B 1 230 ? -18.633 39.182 -2.22 1 95.84 230 ILE B C 1
ATOM 4170 O O . ILE B 1 230 ? -17.961 39.248 -3.252 1 95.84 230 ILE B O 1
ATOM 4174 N N . SER B 1 231 ? -18.601 40.165 -1.276 1 95.53 231 SER B N 1
ATOM 4175 C CA . SER B 1 231 ? -17.718 41.323 -1.379 1 95.53 231 SER B CA 1
ATOM 4176 C C . SER B 1 231 ? -16.297 40.974 -0.949 1 95.53 231 SER B C 1
ATOM 4178 O O . SER B 1 231 ? -16.079 39.974 -0.263 1 95.53 231 SER B O 1
ATOM 4180 N N . GLU B 1 232 ? -15.396 41.742 -1.368 1 95.49 232 GLU B N 1
ATOM 4181 C CA . GLU B 1 232 ? -14.012 41.552 -0.944 1 95.49 232 GLU B CA 1
ATOM 4182 C C . GLU B 1 232 ? -13.879 41.659 0.572 1 95.49 232 GLU B C 1
ATOM 4184 O O . GLU B 1 232 ? -13.077 40.948 1.182 1 95.49 232 GLU B O 1
ATOM 4189 N N . ARG B 1 233 ? -14.661 42.561 1.129 1 95.79 233 ARG B N 1
ATOM 4190 C CA . ARG B 1 233 ? -14.65 42.718 2.58 1 95.79 233 ARG B CA 1
ATOM 4191 C C . ARG B 1 233 ? -15.111 41.44 3.272 1 95.79 233 ARG B C 1
ATOM 4193 O O . ARG B 1 233 ? -14.492 40.995 4.242 1 95.79 233 ARG B O 1
ATOM 4200 N N . THR B 1 234 ? -16.167 40.907 2.792 1 95.67 234 THR B N 1
ATOM 4201 C CA . THR B 1 234 ? -16.69 39.661 3.343 1 95.67 234 THR B CA 1
ATOM 4202 C C . THR B 1 234 ? -15.684 38.527 3.165 1 95.67 234 THR B C 1
ATOM 4204 O O . THR B 1 234 ? -15.472 37.73 4.081 1 95.67 234 THR B O 1
ATOM 4207 N N . LEU B 1 235 ? -15.043 38.447 2.014 1 95.8 235 LEU B N 1
ATOM 4208 C CA . LEU B 1 235 ? -14.042 37.415 1.766 1 95.8 235 LEU B CA 1
ATOM 4209 C C . LEU B 1 235 ? -12.879 37.54 2.745 1 95.8 235 LEU B C 1
ATOM 4211 O O . LEU B 1 235 ? -12.461 36.549 3.348 1 95.8 235 LEU B O 1
ATOM 4215 N N . GLN B 1 236 ? -12.415 38.733 2.918 1 95.08 236 GLN B N 1
ATOM 4216 C CA . GLN B 1 236 ? -11.3 38.967 3.829 1 95.08 236 GLN B CA 1
ATOM 4217 C C . GLN B 1 236 ? -11.66 38.562 5.255 1 95.08 236 GLN B C 1
ATOM 4219 O O . GLN B 1 236 ? -10.852 37.948 5.955 1 95.08 236 GLN B O 1
ATOM 4224 N N . ARG B 1 237 ? -12.821 38.948 5.667 1 95.31 237 ARG B N 1
ATOM 4225 C CA . ARG B 1 237 ? -13.276 38.587 7.006 1 95.31 237 ARG B CA 1
ATOM 4226 C C . ARG B 1 237 ? -13.339 37.073 7.173 1 95.31 237 ARG B C 1
ATOM 4228 O O . ARG B 1 237 ? -12.856 36.532 8.17 1 95.31 237 ARG B O 1
ATOM 4235 N N . ARG B 1 238 ? -13.874 36.38 6.22 1 93.68 238 ARG B N 1
ATOM 4236 C CA . ARG B 1 238 ? -14.017 34.93 6.286 1 93.68 238 ARG B CA 1
ATOM 4237 C C . ARG B 1 238 ? -12.655 34.244 6.271 1 93.68 238 ARG B C 1
ATOM 4239 O O . ARG B 1 238 ? -12.45 33.244 6.962 1 93.68 238 ARG B O 1
ATOM 4246 N N . MET B 1 239 ? -11.768 34.805 5.426 1 94.14 239 MET B N 1
ATOM 4247 C CA . MET B 1 239 ? -10.416 34.258 5.357 1 94.14 239 MET B CA 1
ATOM 4248 C C . MET B 1 239 ? -9.708 34.385 6.702 1 94.14 239 MET B C 1
ATOM 4250 O O . MET B 1 239 ? -9.1 33.426 7.182 1 94.14 239 MET B O 1
ATOM 4254 N N . ARG B 1 240 ? -9.837 35.485 7.314 1 93.12 240 ARG B N 1
ATOM 4255 C CA . ARG B 1 240 ? -9.22 35.724 8.615 1 93.12 240 ARG B CA 1
ATOM 4256 C C . ARG B 1 240 ? -9.862 34.857 9.693 1 93.12 240 ARG B C 1
ATOM 4258 O O . ARG B 1 240 ? -9.164 34.281 10.531 1 93.12 240 ARG B O 1
ATOM 4265 N N . ASP B 1 241 ? -11.173 34.792 9.568 1 91.81 241 ASP B N 1
ATOM 4266 C CA . ASP B 1 241 ? -11.909 34.023 10.567 1 91.81 241 ASP B CA 1
ATOM 4267 C C . ASP B 1 241 ? -11.593 32.533 10.456 1 91.81 241 ASP B C 1
ATOM 4269 O O . ASP B 1 241 ? -11.54 31.827 11.465 1 91.81 241 ASP B O 1
ATOM 4273 N N . HIS B 1 242 ? -11.33 32.094 9.246 1 90.6 242 HIS B N 1
ATOM 4274 C CA . HIS B 1 242 ? -11.177 30.662 9.013 1 90.6 242 HIS B CA 1
ATOM 4275 C C . HIS B 1 242 ? -9.709 30.25 9.062 1 90.6 242 HIS B C 1
ATOM 4277 O O . HIS B 1 242 ? -9.344 29.326 9.792 1 90.6 242 HIS B O 1
ATOM 4283 N N . PHE B 1 243 ? -8.836 30.96 8.311 1 92.65 243 PHE B N 1
ATOM 4284 C CA . PHE B 1 243 ? -7.444 30.559 8.153 1 92.65 243 PHE B CA 1
ATOM 4285 C C . PHE B 1 243 ? -6.526 31.447 8.984 1 92.65 243 PHE B C 1
ATOM 4287 O O . PHE B 1 243 ? -5.386 31.076 9.27 1 92.65 243 PHE B O 1
ATOM 4294 N N . GLY B 1 244 ? -6.943 32.645 9.318 1 92.09 244 GLY B N 1
ATOM 4295 C CA . GLY B 1 244 ? -6.087 33.618 9.977 1 92.09 244 GLY B CA 1
ATOM 4296 C C . GLY B 1 244 ? -5.215 34.398 9.011 1 92.09 244 GLY B C 1
ATOM 4297 O O . GLY B 1 244 ? -4.299 35.109 9.429 1 92.09 244 GLY B O 1
ATOM 4298 N N . ILE B 1 245 ? -5.523 34.283 7.733 1 92.95 245 ILE B N 1
ATOM 4299 C CA . ILE B 1 245 ? -4.727 34.975 6.726 1 92.95 245 ILE B CA 1
ATOM 4300 C C . ILE B 1 245 ? -5.649 35.664 5.722 1 92.95 245 ILE B C 1
ATOM 4302 O O . ILE B 1 245 ? -6.87 35.501 5.779 1 92.95 245 ILE B O 1
ATOM 4306 N N . THR B 1 246 ? -5.07 36.429 4.825 1 95 246 THR B N 1
ATOM 4307 C CA . THR B 1 246 ? -5.839 37.151 3.817 1 95 246 THR B CA 1
ATOM 4308 C C . THR B 1 246 ? -6.101 36.267 2.601 1 95 246 THR B C 1
ATOM 4310 O O . THR B 1 246 ? -5.472 35.218 2.443 1 95 246 THR B O 1
ATOM 4313 N N . ALA B 1 247 ? -6.993 36.683 1.797 1 94.93 247 ALA B N 1
ATOM 4314 C CA . ALA B 1 247 ? -7.29 35.981 0.551 1 94.93 247 ALA B CA 1
ATOM 4315 C C . ALA B 1 247 ? -6.063 35.928 -0.355 1 94.93 247 ALA B C 1
ATOM 4317 O O . ALA B 1 247 ? -5.798 34.907 -0.995 1 94.93 247 ALA B O 1
ATOM 4318 N N . SER B 1 248 ? -5.336 36.968 -0.392 1 93.65 248 SER B N 1
ATOM 4319 C CA . SER B 1 248 ? -4.135 37.028 -1.219 1 93.65 248 SER B CA 1
ATOM 4320 C C . SER B 1 248 ? -3.092 36.017 -0.752 1 93.65 248 SER B C 1
ATOM 4322 O O . SER B 1 248 ? -2.44 35.366 -1.571 1 93.65 248 SER B O 1
ATOM 4324 N N . GLU B 1 249 ? -2.952 35.94 0.514 1 93.28 249 GLU B N 1
ATOM 4325 C CA . GLU B 1 249 ? -2.021 34.962 1.069 1 93.28 249 GLU B CA 1
ATOM 4326 C C . GLU B 1 249 ? -2.463 33.536 0.751 1 93.28 249 GLU B C 1
ATOM 4328 O O . GLU B 1 249 ? -1.642 32.693 0.386 1 93.28 249 GLU B O 1
ATOM 4333 N N . TRP B 1 250 ? -3.727 33.299 0.933 1 94.02 250 TRP B N 1
ATOM 4334 C CA . TRP B 1 250 ? -4.273 31.986 0.603 1 94.02 250 TRP B CA 1
ATOM 4335 C C . TRP B 1 250 ? -4.006 31.637 -0.857 1 94.02 250 TRP B C 1
ATOM 4337 O O . TRP B 1 250 ? -3.558 30.53 -1.165 1 94.02 250 TRP B O 1
ATOM 4347 N N . LEU B 1 251 ? -4.262 32.566 -1.713 1 93.5 251 LEU B N 1
ATOM 4348 C CA . LEU B 1 251 ? -4.035 32.373 -3.141 1 93.5 251 LEU B CA 1
ATOM 4349 C C . LEU B 1 251 ? -2.565 32.076 -3.422 1 93.5 251 LEU B C 1
ATOM 4351 O O . LEU B 1 251 ? -2.247 31.257 -4.287 1 93.5 251 LEU B O 1
ATOM 4355 N N . HIS B 1 252 ? -1.774 32.759 -2.706 1 91.07 252 HIS B N 1
ATOM 4356 C CA . HIS B 1 252 ? -0.346 32.511 -2.866 1 91.07 252 HIS B CA 1
ATOM 4357 C C . HIS B 1 252 ? 0.001 31.061 -2.547 1 91.07 252 HIS B C 1
ATOM 4359 O O . HIS B 1 252 ? 0.725 30.41 -3.304 1 91.07 252 HIS B O 1
ATOM 4365 N N . HIS B 1 253 ? -0.525 30.559 -1.49 1 91.22 253 HIS B N 1
ATOM 4366 C CA . HIS B 1 253 ? -0.309 29.165 -1.12 1 91.22 253 HIS B CA 1
ATOM 4367 C C . HIS B 1 253 ? -0.812 28.222 -2.208 1 91.22 253 HIS B C 1
ATOM 4369 O O . HIS B 1 253 ? -0.115 27.279 -2.589 1 91.22 253 HIS B O 1
ATOM 4375 N N . LYS B 1 254 ? -1.963 28.487 -2.685 1 91.89 254 LYS B N 1
ATOM 4376 C CA . LYS B 1 254 ? -2.582 27.644 -3.704 1 91.89 254 LYS B CA 1
ATOM 4377 C C . LYS B 1 254 ? -1.767 27.652 -4.994 1 91.89 254 LYS B C 1
ATOM 4379 O O . LYS B 1 254 ? -1.585 26.61 -5.626 1 91.89 254 LYS B O 1
ATOM 4384 N N . GLN B 1 255 ? -1.301 28.798 -5.303 1 90.48 255 GLN B N 1
ATOM 4385 C CA . GLN B 1 255 ? -0.508 28.944 -6.519 1 90.48 255 GLN B CA 1
ATOM 4386 C C . GLN B 1 255 ? 0.798 28.16 -6.421 1 90.48 255 GLN B C 1
ATOM 4388 O O . GLN B 1 255 ? 1.218 27.521 -7.388 1 90.48 255 GLN B O 1
ATOM 4393 N N . MET B 1 256 ? 1.394 28.225 -5.307 1 89.55 256 MET B N 1
ATOM 4394 C CA . MET B 1 256 ? 2.643 27.496 -5.102 1 89.55 256 MET B CA 1
ATOM 4395 C C . MET B 1 256 ? 2.407 25.99 -5.153 1 89.55 256 MET B C 1
ATOM 4397 O O . MET B 1 256 ? 3.193 25.255 -5.754 1 89.55 256 MET B O 1
ATOM 4401 N N . GLN B 1 257 ? 1.33 25.57 -4.566 1 87.97 257 GLN B N 1
ATOM 4402 C CA . GLN B 1 257 ? 0.983 24.154 -4.615 1 87.97 257 GLN B CA 1
ATOM 4403 C C . GLN B 1 257 ? 0.702 23.705 -6.046 1 87.97 257 GLN B C 1
ATOM 4405 O O . GLN B 1 257 ? 1.112 22.616 -6.453 1 87.97 257 GLN B O 1
ATOM 4410 N N . HIS B 1 258 ? 0.024 24.51 -6.701 1 87.49 258 HIS B N 1
ATOM 4411 C CA . HIS B 1 258 ? -0.274 24.221 -8.1 1 87.49 258 HIS B CA 1
ATOM 4412 C C . HIS B 1 258 ? 1.001 24.167 -8.935 1 87.49 258 HIS B C 1
ATOM 4414 O O . HIS B 1 258 ? 1.144 23.302 -9.802 1 87.49 258 HIS B O 1
ATOM 4420 N N . ALA B 1 259 ? 1.855 25.073 -8.696 1 88.58 259 ALA B N 1
ATOM 4421 C CA . ALA B 1 259 ? 3.136 25.096 -9.398 1 88.58 259 ALA B CA 1
ATOM 4422 C C . ALA B 1 259 ? 3.907 23.799 -9.175 1 88.58 259 ALA B C 1
ATOM 4424 O O . ALA B 1 259 ? 4.434 23.211 -10.123 1 88.58 259 ALA B O 1
ATOM 4425 N N . LEU B 1 260 ? 3.937 23.429 -7.968 1 86.86 260 LEU B N 1
ATOM 4426 C CA . LEU B 1 260 ? 4.627 22.188 -7.634 1 86.86 260 LEU B CA 1
ATOM 4427 C C . LEU B 1 260 ? 4.025 21.01 -8.392 1 86.86 260 LEU B C 1
ATOM 4429 O O . LEU B 1 260 ? 4.754 20.19 -8.954 1 86.86 260 LEU B O 1
ATOM 4433 N N . TYR B 1 261 ? 2.747 20.927 -8.405 1 85 261 TYR B N 1
ATOM 4434 C CA . TYR B 1 261 ? 2.03 19.871 -9.111 1 85 261 TYR B CA 1
ATOM 4435 C C . TYR B 1 261 ? 2.393 19.862 -10.592 1 85 261 TYR B C 1
ATOM 4437 O O . TYR B 1 261 ? 2.681 18.806 -11.16 1 85 261 TYR B O 1
ATOM 4445 N N . LEU B 1 262 ? 2.414 20.992 -11.168 1 85.39 262 LEU B N 1
ATOM 4446 C CA . LEU B 1 262 ? 2.703 21.109 -12.594 1 85.39 262 LEU B CA 1
ATOM 4447 C C . LEU B 1 262 ? 4.141 20.698 -12.892 1 85.39 262 LEU B C 1
ATOM 4449 O O . LEU B 1 262 ? 4.41 20.063 -13.915 1 85.39 262 LEU B O 1
ATOM 4453 N N . LEU B 1 263 ? 4.981 21.055 -12.016 1 86.1 263 LEU B N 1
ATOM 4454 C CA . LEU B 1 263 ? 6.393 20.749 -12.217 1 86.1 263 LEU B CA 1
ATOM 4455 C C . LEU B 1 263 ? 6.651 19.253 -12.065 1 86.1 263 LEU B C 1
ATOM 4457 O O . LEU B 1 263 ? 7.542 18.704 -12.717 1 86.1 263 LEU B O 1
ATOM 4461 N N . GLN B 1 264 ? 5.835 18.626 -11.247 1 81.66 264 GLN B N 1
ATOM 4462 C CA . GLN B 1 264 ? 6.065 17.218 -10.945 1 81.66 264 GLN B CA 1
ATOM 4463 C C . GLN B 1 264 ? 5.288 16.317 -11.901 1 81.66 264 GLN B C 1
ATOM 4465 O O . GLN B 1 264 ? 5.698 15.185 -12.167 1 81.66 264 GLN B O 1
ATOM 4470 N N . ASN B 1 265 ? 4.141 16.693 -12.391 1 75.18 265 ASN B N 1
ATOM 4471 C CA . ASN B 1 265 ? 3.253 15.798 -13.126 1 75.18 265 ASN B CA 1
ATOM 4472 C C . ASN B 1 265 ? 2.958 16.327 -14.527 1 75.18 265 ASN B C 1
ATOM 4474 O O . ASN B 1 265 ? 2.363 15.626 -15.347 1 75.18 265 ASN B O 1
ATOM 4478 N N . GLY B 1 266 ? 3.206 17.549 -14.9 1 70.57 266 GLY B N 1
ATOM 4479 C CA . GLY B 1 266 ? 2.609 18.187 -16.062 1 70.57 266 GLY B CA 1
ATOM 4480 C C . GLY B 1 266 ? 3.574 18.332 -17.224 1 70.57 266 GLY B C 1
ATOM 4481 O O . GLY B 1 266 ? 3.186 18.773 -18.308 1 70.57 266 GLY B O 1
ATOM 4482 N N . GLY B 1 267 ? 4.808 17.898 -17.062 1 76.49 267 GLY B N 1
ATOM 4483 C CA . GLY B 1 267 ? 5.732 18.051 -18.175 1 76.49 267 GLY B CA 1
ATOM 4484 C C . GLY B 1 267 ? 5.873 19.488 -18.64 1 76.49 267 GLY B C 1
ATOM 4485 O O . GLY B 1 267 ? 6.342 19.743 -19.751 1 76.49 267 GLY B O 1
ATOM 4486 N N . LYS B 1 268 ? 5.368 20.438 -17.983 1 84.27 268 LYS B N 1
ATOM 4487 C CA . LYS B 1 268 ? 5.43 21.85 -18.353 1 84.27 268 LYS B CA 1
ATOM 4488 C C . LYS B 1 268 ? 6.811 22.433 -18.069 1 84.27 268 LYS B C 1
ATOM 4490 O O . LYS B 1 268 ? 7.516 21.965 -17.173 1 84.27 268 LYS B O 1
ATOM 4495 N N . SER B 1 269 ? 7.088 23.426 -18.855 1 90.69 269 SER B N 1
ATOM 4496 C CA . SER B 1 269 ? 8.323 24.157 -18.59 1 90.69 269 SER B CA 1
ATOM 4497 C C . SER B 1 269 ? 8.174 25.075 -17.382 1 90.69 269 SER B C 1
ATOM 4499 O O . SER B 1 269 ? 7.058 25.328 -16.922 1 90.69 269 SER B O 1
ATOM 4501 N N . ILE B 1 270 ? 9.254 25.566 -16.944 1 92.48 270 ILE B N 1
ATOM 4502 C CA . ILE B 1 270 ? 9.256 26.488 -15.813 1 92.48 270 ILE B CA 1
ATOM 4503 C C . ILE B 1 270 ? 8.547 27.783 -16.203 1 92.48 270 ILE B C 1
ATOM 4505 O O . ILE B 1 270 ? 7.779 28.339 -15.414 1 92.48 270 ILE B O 1
ATOM 4509 N N . GLY B 1 271 ? 8.843 28.203 -17.425 1 92.02 271 GLY B N 1
ATOM 4510 C CA . GLY B 1 271 ? 8.191 29.404 -17.923 1 92.02 271 GLY B CA 1
ATOM 4511 C C . GLY B 1 271 ? 6.684 29.266 -18.029 1 92.02 271 GLY B C 1
ATOM 4512 O O . GLY B 1 271 ? 5.943 30.16 -17.617 1 92.02 271 GLY B O 1
ATOM 4513 N N . GLU B 1 272 ? 6.278 28.186 -18.523 1 91.52 272 GLU B N 1
ATOM 4514 C CA . GLU B 1 272 ? 4.848 27.917 -18.638 1 91.52 272 GLU B CA 1
ATOM 4515 C C . GLU B 1 272 ? 4.189 27.841 -17.263 1 91.52 272 GLU B C 1
ATOM 4517 O O . GLU B 1 272 ? 3.094 28.371 -17.064 1 91.52 272 GLU B O 1
ATOM 4522 N N . THR B 1 273 ? 4.815 27.132 -16.4 1 92.63 273 THR B N 1
ATOM 4523 C CA . THR B 1 273 ? 4.304 27.014 -15.038 1 92.63 273 THR B CA 1
ATOM 4524 C C . THR B 1 273 ? 4.162 28.39 -14.394 1 92.63 273 THR B C 1
ATOM 4526 O O . THR B 1 273 ? 3.144 28.683 -13.763 1 92.63 273 THR B O 1
ATOM 4529 N N . ALA B 1 274 ? 5.175 29.221 -14.579 1 92.02 274 ALA B N 1
ATOM 4530 C CA . ALA B 1 274 ? 5.147 30.577 -14.037 1 92.02 274 ALA B CA 1
ATOM 4531 C C . ALA B 1 274 ? 3.928 31.345 -14.541 1 92.02 274 ALA B C 1
ATOM 4533 O O . ALA B 1 274 ? 3.196 31.946 -13.752 1 92.02 274 ALA B O 1
ATOM 4534 N N . TYR B 1 275 ? 3.694 31.225 -15.784 1 87.73 275 TYR B N 1
ATOM 4535 C CA . TYR B 1 275 ? 2.582 31.925 -16.416 1 87.73 275 TYR B CA 1
ATOM 4536 C C . TYR B 1 275 ? 1.246 31.405 -15.9 1 87.73 275 TYR B C 1
ATOM 4538 O O . TYR B 1 275 ? 0.352 32.189 -15.572 1 87.73 275 TYR B O 1
ATOM 4546 N N . LEU B 1 276 ? 1.134 30.19 -15.787 1 86.37 276 LEU B N 1
ATOM 4547 C CA . LEU B 1 276 ? -0.105 29.556 -15.351 1 86.37 276 LEU B CA 1
ATOM 4548 C C . LEU B 1 276 ? -0.408 29.897 -13.896 1 86.37 276 LEU B C 1
ATOM 4550 O O . LEU B 1 276 ? -1.565 29.852 -13.471 1 86.37 276 LEU B O 1
ATOM 4554 N N . CYS B 1 277 ? 0.614 30.19 -13.231 1 87.87 277 CYS B N 1
ATOM 4555 C CA . CYS B 1 277 ? 0.43 30.525 -11.823 1 87.87 277 CYS B CA 1
ATOM 4556 C C . CYS B 1 277 ? 0.292 32.031 -11.634 1 87.87 277 CYS B C 1
ATOM 4558 O O . CYS B 1 277 ? 0.256 32.518 -10.503 1 87.87 277 CYS B O 1
ATOM 4560 N N . GLY B 1 278 ? 0.295 32.765 -12.722 1 83.41 278 GLY B N 1
ATOM 4561 C CA . GLY B 1 278 ? -0.043 34.179 -12.673 1 83.41 278 GLY B CA 1
ATOM 4562 C C . GLY B 1 278 ? 1.174 35.08 -12.587 1 83.41 278 GLY B C 1
ATOM 4563 O O . GLY B 1 278 ? 1.052 36.269 -12.282 1 83.41 278 GLY B O 1
ATOM 4564 N N . TYR B 1 279 ? 2.323 34.577 -12.846 1 88.8 279 TYR B N 1
ATOM 4565 C CA . TYR B 1 279 ? 3.517 35.414 -12.795 1 88.8 279 TYR B CA 1
ATOM 4566 C C . TYR B 1 279 ? 3.849 35.975 -14.172 1 88.8 279 TYR B C 1
ATOM 4568 O O . TYR B 1 279 ? 3.712 35.281 -15.182 1 88.8 279 TYR B O 1
ATOM 4576 N N . ARG B 1 280 ? 4.255 37.161 -14.089 1 87.67 280 ARG B N 1
ATOM 4577 C CA . ARG B 1 280 ? 4.624 37.82 -15.338 1 87.67 280 ARG B CA 1
ATOM 4578 C C . ARG B 1 280 ? 6.072 37.519 -15.709 1 87.67 280 ARG B C 1
ATOM 4580 O O . ARG B 1 280 ? 6.421 37.482 -16.89 1 87.67 280 ARG B O 1
ATOM 4587 N N . HIS B 1 281 ? 6.91 37.311 -14.67 1 91.62 281 HIS B N 1
ATOM 4588 C CA . HIS B 1 281 ? 8.326 37.048 -14.898 1 91.62 281 HIS B CA 1
ATOM 4589 C C . HIS B 1 281 ? 8.761 35.751 -14.223 1 91.62 281 HIS B C 1
ATOM 4591 O O . HIS B 1 281 ? 8.408 35.499 -13.069 1 91.62 281 HIS B O 1
ATOM 4597 N N . VAL B 1 282 ? 9.56 35.005 -14.932 1 92.81 282 VAL B N 1
ATOM 4598 C CA . VAL B 1 282 ? 10.05 33.721 -14.441 1 92.81 282 VAL B CA 1
ATOM 4599 C C . VAL B 1 282 ? 10.937 33.941 -13.217 1 92.81 282 VAL B C 1
ATOM 4601 O O . VAL B 1 282 ? 10.929 33.134 -12.285 1 92.81 282 VAL B O 1
ATOM 4604 N N . SER B 1 283 ? 11.588 35.049 -13.23 1 93.55 283 SER B N 1
ATOM 4605 C CA . SER B 1 283 ? 12.49 35.351 -12.124 1 93.55 283 SER B CA 1
ATOM 4606 C C . SER B 1 283 ? 11.723 35.534 -10.819 1 93.55 283 SER B C 1
ATOM 4608 O O . SER B 1 283 ? 12.141 35.035 -9.771 1 93.55 283 SER B O 1
ATOM 4610 N N . SER B 1 284 ? 10.624 36.257 -10.908 1 93.35 284 SER B N 1
ATOM 4611 C CA . SER B 1 284 ? 9.801 36.466 -9.721 1 93.35 284 SER B CA 1
ATOM 4612 C C . SER B 1 284 ? 9.2 35.154 -9.227 1 93.35 284 SER B C 1
ATOM 4614 O O . SER B 1 284 ? 9.105 34.925 -8.019 1 93.35 284 SER B O 1
ATOM 4616 N N . PHE B 1 285 ? 8.8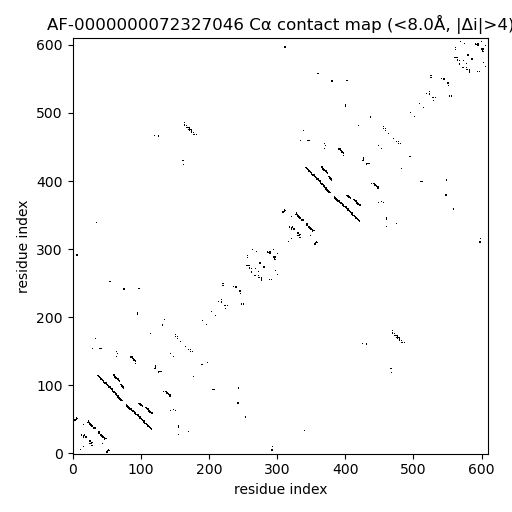53 34.359 -10.185 1 93.82 285 PHE B N 1
ATOM 4617 C CA . PHE B 1 285 ? 8.313 33.046 -9.852 1 93.82 285 PHE B CA 1
ATOM 4618 C C . PHE B 1 285 ? 9.367 32.186 -9.165 1 93.82 285 PHE B C 1
ATOM 4620 O O . PHE B 1 285 ? 9.094 31.564 -8.136 1 93.82 285 PHE B O 1
ATOM 4627 N N . THR B 1 286 ? 10.52 32.146 -9.708 1 92.31 286 THR B N 1
ATOM 4628 C CA . THR B 1 286 ? 11.606 31.337 -9.16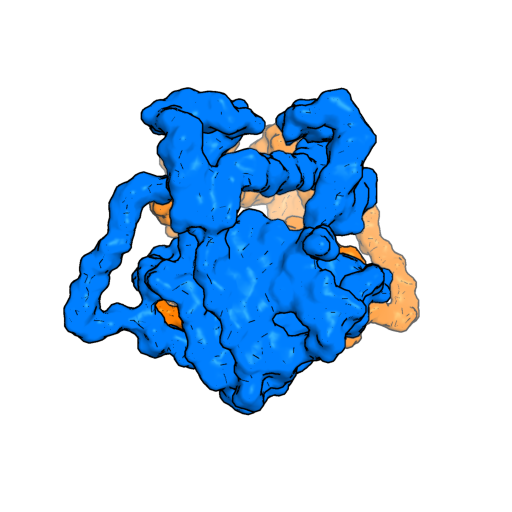7 1 92.31 286 THR B CA 1
ATOM 4629 C C . THR B 1 286 ? 11.933 31.759 -7.737 1 92.31 286 THR B C 1
ATOM 4631 O O . THR B 1 286 ? 12.135 30.911 -6.865 1 92.31 286 THR B O 1
ATOM 4634 N N . GLN B 1 287 ? 11.914 33.028 -7.547 1 91.08 287 GLN B N 1
ATOM 4635 C CA . GLN B 1 287 ? 12.193 33.545 -6.211 1 91.08 287 GLN B CA 1
ATOM 4636 C C . GLN B 1 287 ? 11.094 33.152 -5.228 1 91.08 287 GLN B C 1
ATOM 4638 O O . GLN B 1 287 ? 11.379 32.706 -4.115 1 91.08 287 GLN B O 1
ATOM 4643 N N . ALA B 1 288 ? 9.921 33.357 -5.657 1 88.04 288 ALA B N 1
ATOM 4644 C CA . ALA B 1 288 ? 8.782 33.03 -4.802 1 88.04 288 ALA B CA 1
ATOM 4645 C C . ALA B 1 288 ? 8.751 31.539 -4.478 1 88.04 288 ALA B C 1
ATOM 4647 O O . ALA B 1 288 ? 8.497 31.152 -3.334 1 88.04 288 ALA B O 1
ATOM 4648 N N . PHE B 1 289 ? 9.003 30.768 -5.477 1 89.38 289 PHE B N 1
ATOM 4649 C CA . PHE B 1 289 ? 9.014 29.318 -5.326 1 89.38 289 PHE B CA 1
ATOM 4650 C C . PHE B 1 289 ? 10.105 28.883 -4.355 1 89.38 289 PHE B C 1
ATOM 4652 O O . PHE B 1 289 ? 9.859 28.072 -3.46 1 89.38 289 PHE B O 1
ATOM 4659 N N . ARG B 1 290 ? 11.195 29.408 -4.477 1 84.21 290 ARG B N 1
ATOM 4660 C CA . ARG B 1 290 ? 12.311 29.082 -3.595 1 84.21 290 ARG B CA 1
ATOM 4661 C C . ARG B 1 290 ? 12.014 29.496 -2.158 1 84.21 290 ARG B C 1
ATOM 4663 O O . ARG B 1 290 ? 12.33 28.765 -1.218 1 84.21 290 ARG B O 1
ATOM 4670 N N . GLN B 1 291 ? 11.435 30.637 -2.089 1 79.7 291 GLN B N 1
ATOM 4671 C CA . GLN B 1 291 ? 11.079 31.114 -0.756 1 79.7 291 GLN B CA 1
ATOM 4672 C C . GLN B 1 291 ? 10.043 30.203 -0.104 1 79.7 291 GLN B C 1
ATOM 4674 O O . GLN B 1 291 ? 10.094 29.962 1.104 1 79.7 291 GLN B O 1
ATOM 4679 N N . TYR B 1 292 ? 9.178 29.727 -0.944 1 82.06 292 TYR B N 1
ATOM 4680 C CA . TYR B 1 292 ? 8.07 28.925 -0.438 1 82.06 292 TYR B CA 1
ATOM 4681 C C . TYR B 1 292 ? 8.512 27.492 -0.168 1 82.06 292 TYR B C 1
ATOM 4683 O O . TYR B 1 292 ? 8.184 26.921 0.875 1 82.06 292 TYR B O 1
ATOM 4691 N N . PHE B 1 293 ? 9.33 26.861 -1.052 1 78.65 293 PHE B N 1
ATOM 4692 C CA . PHE B 1 293 ? 9.635 25.438 -0.966 1 78.65 293 PHE B CA 1
ATOM 4693 C C . PHE B 1 293 ? 11.079 25.219 -0.533 1 78.65 293 PHE B C 1
ATOM 4695 O O . PHE B 1 293 ? 11.455 24.111 -0.146 1 78.65 293 PHE B O 1
ATOM 4702 N N . GLY B 1 294 ? 11.876 26.191 -0.624 1 74.38 294 GLY B N 1
ATOM 4703 C CA . GLY B 1 294 ? 13.277 26.05 -0.26 1 74.38 294 GLY B CA 1
ATOM 4704 C C . GLY B 1 294 ? 14.149 25.589 -1.412 1 74.38 294 GLY B C 1
ATOM 4705 O O . GLY B 1 294 ? 15.374 25.525 -1.284 1 74.38 294 GLY B O 1
ATOM 4706 N N . SER B 1 295 ? 13.561 25.279 -2.489 1 78.56 295 SER B N 1
ATOM 4707 C CA . SER B 1 295 ? 14.284 24.885 -3.694 1 78.56 295 SER B CA 1
ATOM 4708 C C . SER B 1 295 ? 13.72 25.579 -4.929 1 78.56 295 SER B C 1
ATOM 4710 O O . SER B 1 295 ? 12.564 26.007 -4.933 1 78.56 295 SER B O 1
ATOM 4712 N N . THR B 1 296 ? 14.572 25.639 -5.861 1 85.4 296 THR B N 1
ATOM 4713 C CA . THR B 1 296 ? 14.125 26.277 -7.094 1 85.4 296 THR B CA 1
ATOM 4714 C C . THR B 1 296 ? 13.239 25.333 -7.902 1 85.4 296 THR B C 1
ATOM 4716 O O . THR B 1 296 ? 13.265 24.118 -7.693 1 85.4 296 THR B O 1
ATOM 4719 N N . PRO B 1 297 ? 12.478 25.924 -8.744 1 88.36 297 PRO B N 1
ATOM 4720 C CA . PRO B 1 297 ? 11.686 25.079 -9.641 1 88.36 297 PRO B CA 1
ATOM 4721 C C . PRO B 1 297 ? 12.541 24.088 -10.427 1 88.36 297 PRO B C 1
ATOM 4723 O O . PRO B 1 297 ? 12.145 22.934 -10.609 1 88.36 297 PRO B O 1
ATOM 4726 N N . ALA B 1 298 ? 13.686 24.466 -10.791 1 87.08 298 ALA B N 1
ATOM 4727 C CA . ALA B 1 298 ? 14.577 23.61 -11.571 1 87.08 298 ALA B CA 1
ATOM 4728 C C . ALA B 1 298 ? 15.06 22.423 -10.744 1 87.08 298 ALA B C 1
ATOM 4730 O O . ALA B 1 298 ? 15.099 21.292 -11.233 1 87.08 298 ALA B O 1
ATOM 4731 N N . GLU B 1 299 ? 15.381 22.662 -9.555 1 82.59 299 GLU B N 1
ATOM 4732 C CA . GLU B 1 299 ? 15.83 21.612 -8.645 1 82.59 299 GLU B CA 1
ATOM 4733 C C . GLU B 1 299 ? 14.719 20.6 -8.38 1 82.59 299 GLU B C 1
ATOM 4735 O O . GLU B 1 299 ? 14.971 19.394 -8.327 1 82.59 299 GLU B O 1
ATOM 4740 N N . THR B 1 300 ? 13.591 21.143 -8.259 1 79.83 300 THR B N 1
ATOM 4741 C CA . THR B 1 300 ? 12.437 20.301 -7.966 1 79.83 300 THR B CA 1
ATOM 4742 C C . THR B 1 300 ? 12.092 19.422 -9.165 1 79.83 300 THR B C 1
ATOM 4744 O O . THR B 1 300 ? 11.742 18.251 -9.002 1 79.83 300 THR B O 1
ATOM 4747 N N . LYS B 1 301 ? 12.138 19.937 -10.288 1 81.91 301 LYS B N 1
ATOM 4748 C CA . LYS B 1 301 ? 11.846 19.19 -11.508 1 81.91 301 LYS B CA 1
ATOM 4749 C C . LYS B 1 301 ? 12.858 18.068 -11.72 1 81.91 301 LYS B C 1
ATOM 4751 O O . LYS B 1 301 ? 12.499 16.979 -12.174 1 81.91 301 LYS B O 1
ATOM 4756 N N . LYS B 1 302 ? 14.056 18.218 -11.314 1 72.25 302 LYS B N 1
ATOM 4757 C CA . LYS B 1 302 ? 15.112 17.223 -11.48 1 72.25 302 LYS B CA 1
ATOM 4758 C C . LYS B 1 302 ? 14.924 16.056 -10.514 1 72.25 302 LYS B C 1
ATOM 4760 O O . LYS B 1 302 ? 15.206 14.907 -10.859 1 72.25 302 LYS B O 1
ATOM 4765 N N . GLU B 1 303 ? 14.528 16.356 -9.356 1 64.25 303 GLU B N 1
ATOM 4766 C CA . GLU B 1 303 ? 14.348 15.33 -8.332 1 64.25 303 GLU B CA 1
ATOM 4767 C C . GLU B 1 303 ? 13.227 14.366 -8.708 1 64.25 303 GLU B C 1
ATOM 4769 O O . GLU B 1 303 ? 13.233 13.206 -8.292 1 64.25 303 GLU B O 1
ATOM 4774 N N . ASN B 1 304 ? 12.273 14.769 -9.452 1 59.05 304 ASN B N 1
ATOM 4775 C CA . ASN B 1 304 ? 11.142 13.918 -9.811 1 59.05 304 ASN B CA 1
ATOM 4776 C C . ASN B 1 304 ? 11.356 13.242 -11.162 1 59.05 304 ASN B C 1
ATOM 4778 O O . ASN B 1 304 ? 10.476 12.533 -11.652 1 59.05 304 ASN B O 1
ATOM 4782 N N . ARG B 1 305 ? 12.428 13.495 -11.816 1 53.67 305 ARG B N 1
ATOM 4783 C CA . ARG B 1 305 ? 12.778 12.789 -13.044 1 53.67 305 ARG B CA 1
ATOM 4784 C C . ARG B 1 305 ? 13.604 11.543 -12.743 1 53.67 305 ARG B C 1
ATOM 4786 O O . ARG B 1 305 ? 14.372 11.519 -11.779 1 53.67 305 ARG B O 1
#